Protein AF-A0A0F8XXT2-F1 (afdb_monomer)

Organism: NCBI:txid412755

Sequence (388 aa):
ALRSVELRALTLRFEDARAGRAWTGDGGRLRLSRSGEQVDLSADLAVLSGGAGVATLTANYSSRIGQNAATFDVTFDGIDARDIAAQGPAFSWLEVLRANISGAVRSGIDSAGHFAPINASLQIDKGVLQPHSQTKPIPFDGARSYFSYDPARQLLRFDEMSLDSPWVSGNITGTSQLGDVTGGIPGEMVGQFSLRDLRANPAEVYSEPVALDQADIDFQLSLNPFRLKLGRLEINDQGRSLRLDGELLAEPEGWNLSLDGRMDRLGPERLLTLWPEGVKPKTRTWLDENLHAGQMRNLDLALRMAPGQAPQTYVAFDYAGAEVRFLKPLPHITDGSGHMSLLDNRLVVTVDAGEVIAPQGGAVTLDGSSFIIPDVRVKDGSPSVIRL

pLDDT: mean 89.51, std 8.83, range [56.44, 98.62]

InterPro domains:
  IPR025263 YhdP, central domain [PF13116] (187-377)

Secondary structure (DSSP, 8-state):
---EEEEEEEEEEEEETTTTEEEEEEEEEEEEEEETTEEEEEEEEEEE-SSSS-EEEEEEEEEETT-S-EEEEEEEEEEEHHHHHHH-GGGGGGGGEESEEEEEEEEEE-TTSPBPPEEEEEEE-SEEE-SSTTSPPEEESEEEEEEEEETTTTEEEEEEEEEE-SSEEEEEEEEEEE--EETTEESEEEEEEEEEEEEE-GGG-SSSPEEEEEEEEEEEEEETTEEEEEEEEEEEETTEEEEEEEEEEEETTEEEEEEEEEEEEE-HHHHHHHS-TTSSHHHHHHHHHHEEEEEEEEEEEEEEE-TTSPPEEEEEEEEEEEEE-SSTTSPPEEEEEEEEEEETTEEEEEEEEEEEE-TTS-EEE-TTEEEEES-TT-TTT--PEEE-

Nearest PDB structures (foldseek):
  5d9g-assembly2_B  TM=6.267E-01  e=5.169E+00  Homo sapiens

Radius of gyration: 29.28 Å; Cα contacts (8 Å, |Δi|>4): 1010; chains: 1; bounding box: 77×39×89 Å

Mean predicted aligned error: 8.13 Å

Solvent-accessible surface area (backbone atoms only — not comparable to full-atom values): 19272 Å² total; per-residue (Å²): 130,90,47,68,48,79,48,69,68,37,69,47,76,50,72,41,82,89,69,75,45,74,42,42,26,44,72,12,36,40,38,40,40,43,61,92,55,40,38,38,38,41,37,42,33,39,37,53,78,86,62,98,65,83,14,38,40,38,40,40,39,40,36,39,75,94,52,59,32,32,40,37,40,39,39,37,36,55,38,48,27,46,63,54,15,63,75,38,40,83,34,41,81,33,46,28,39,52,29,35,33,28,38,39,40,38,36,32,28,34,77,88,62,46,72,41,52,37,39,37,39,41,37,35,48,54,32,30,46,36,76,46,96,86,50,80,67,44,63,32,62,30,36,41,37,34,36,37,37,36,71,92,72,36,33,35,40,34,79,40,28,39,40,40,28,83,30,47,27,30,38,39,33,36,40,34,40,46,47,66,60,61,89,47,37,54,50,30,37,44,35,42,38,43,34,34,70,29,33,41,17,63,89,64,48,42,97,61,64,46,76,37,59,33,37,37,39,33,37,38,38,31,66,81,72,38,32,42,36,36,72,35,34,40,38,34,44,96,94,36,54,41,38,34,33,37,38,40,36,61,48,100,80,36,57,35,37,42,39,40,36,39,30,62,61,49,42,63,72,58,50,56,71,74,47,45,64,82,61,60,44,70,62,51,53,48,43,71,76,26,52,80,45,42,35,40,27,63,33,39,37,36,43,38,36,44,58,98,50,79,73,46,56,37,40,36,29,36,39,38,55,22,27,34,43,89,44,93,94,51,64,46,34,37,64,24,24,32,41,38,38,33,49,88,50,24,38,40,38,38,28,59,37,29,37,30,55,45,96,90,61,60,78,45,77,46,55,68,18,34,45,32,33,73,41,71,79,52,77,95,70,51,74,65,47,77,47,119

Foldseek 3Di:
DDFKDKDFQDWDWDADPVLRDIKIWTRKMWMWGDDPQKIKIKIWTFIDPPDPDTKIKIWIKIDGHPFLKIKIKIWIWFAALCVVCSVAVLSVVSLQWGWTKTWMWIWIADRVRHTGKIWIKIKTAWTWRHNDPPDDTFTWHIKIWTWIADPVQQKIWTCWIWTGGPAKTWIKTWMKRFDDQDRNHGQKIWIWMKTAQMWGQHVVLAPGTDTFGMWIWTWMFGVVQTKIWTCWIWTHHPNWIKIKTWMWTQDPLGIWIKMKIWTAKDWLVVVLNVDGCPPPVVVSVQSVVWWPGKMWGGWIKIWTDDRPDDIWIKIKTWMFQTWGDPDDVFFTWGGWTFMWIQGPQKTKTFTQWTWGAGPVGDIDICHGKMWIQGHNVDPDDRDIDIDD

Structure (mmCIF, N/CA/C/O backbone):
data_AF-A0A0F8XXT2-F1
#
_entry.id   AF-A0A0F8XXT2-F1
#
loop_
_atom_site.group_PDB
_atom_site.id
_atom_site.type_symbol
_atom_site.label_atom_id
_atom_site.label_alt_id
_atom_site.label_comp_id
_atom_site.label_asym_id
_atom_site.label_entity_id
_atom_site.label_seq_id
_atom_site.pdbx_PDB_ins_code
_atom_site.Cartn_x
_atom_site.Cartn_y
_atom_site.Cartn_z
_atom_site.occupancy
_atom_site.B_iso_or_equiv
_atom_site.auth_seq_id
_atom_site.auth_comp_id
_atom_site.auth_asym_id
_atom_site.auth_atom_id
_atom_site.pdbx_PDB_model_num
ATOM 1 N N . ALA A 1 1 ? -41.004 -2.348 40.849 1.00 70.50 1 ALA A N 1
ATOM 2 C CA . ALA A 1 1 ? -39.715 -2.756 40.252 1.00 70.50 1 ALA A CA 1
ATOM 3 C C . ALA A 1 1 ? -39.074 -1.551 39.568 1.00 70.50 1 ALA A C 1
ATOM 5 O O . ALA A 1 1 ? -39.810 -0.723 39.040 1.00 70.50 1 ALA A O 1
ATOM 6 N N . LEU A 1 2 ? -37.744 -1.439 39.625 1.00 74.81 2 LEU A N 1
ATOM 7 C CA . LEU A 1 2 ? -36.956 -0.345 39.042 1.00 74.81 2 LEU A CA 1
ATOM 8 C C . LEU A 1 2 ? -37.178 -0.259 37.520 1.00 74.81 2 LEU A C 1
ATOM 10 O O . LEU A 1 2 ? -37.063 -1.274 36.836 1.00 74.81 2 LEU A O 1
ATOM 14 N N . ARG A 1 3 ? -37.529 0.930 37.011 1.00 89.75 3 ARG A N 1
ATOM 15 C CA . ARG A 1 3 ? -37.817 1.176 35.580 1.00 89.75 3 ARG A CA 1
ATOM 16 C C . ARG A 1 3 ? -36.720 1.960 34.866 1.00 89.75 3 ARG A C 1
ATOM 18 O O . ARG A 1 3 ? -36.522 1.774 33.673 1.00 89.75 3 ARG A O 1
ATOM 25 N N . SER A 1 4 ? -36.017 2.824 35.588 1.00 92.50 4 SER A N 1
ATOM 26 C CA . SER A 1 4 ? -34.928 3.621 35.037 1.00 92.50 4 SER A CA 1
ATOM 27 C C . SER A 1 4 ? -33.941 4.020 36.125 1.00 92.50 4 SER A C 1
ATOM 29 O O . SER A 1 4 ? -34.343 4.283 37.260 1.00 92.50 4 SER A O 1
ATOM 31 N N . VAL A 1 5 ? -32.671 4.114 35.754 1.00 93.31 5 VAL A N 1
ATOM 32 C CA . VAL A 1 5 ? -31.601 4.736 36.535 1.00 93.31 5 VAL A CA 1
ATOM 33 C C . VAL A 1 5 ? -30.893 5.717 35.618 1.00 93.31 5 VAL A C 1
ATOM 35 O O . VAL A 1 5 ? -30.561 5.372 34.488 1.00 93.31 5 VAL A O 1
ATOM 38 N N . GLU A 1 6 ? -30.662 6.933 36.096 1.00 94.00 6 GLU A N 1
ATOM 39 C CA . GLU A 1 6 ? -29.858 7.923 35.388 1.00 94.00 6 GLU A CA 1
ATOM 40 C C . GLU A 1 6 ? -28.752 8.419 36.316 1.00 94.00 6 GLU A C 1
ATOM 42 O O . GLU A 1 6 ? -29.011 8.861 37.434 1.00 94.00 6 GLU A O 1
ATOM 47 N N . LEU A 1 7 ? -27.521 8.348 35.826 1.00 91.06 7 LEU A N 1
ATOM 48 C CA . LEU A 1 7 ? -26.337 8.923 36.441 1.00 91.06 7 LEU A CA 1
ATOM 49 C C . LEU A 1 7 ? -25.838 10.045 35.524 1.00 91.06 7 LEU A C 1
ATOM 51 O O . LEU A 1 7 ? -25.805 9.892 34.301 1.00 91.06 7 LEU A O 1
ATOM 55 N N . ARG A 1 8 ? -25.483 11.192 36.103 1.00 91.25 8 ARG A N 1
ATOM 56 C CA . ARG A 1 8 ? -25.018 12.389 35.384 1.00 91.25 8 ARG A CA 1
ATOM 57 C C . ARG A 1 8 ? -23.754 12.922 36.037 1.00 91.25 8 ARG A C 1
ATOM 59 O O . ARG A 1 8 ? -23.550 12.677 37.223 1.00 91.25 8 ARG A O 1
ATOM 66 N N . ALA A 1 9 ? -22.983 13.696 35.273 1.00 86.31 9 ALA A N 1
ATOM 67 C CA . ALA A 1 9 ? -21.702 14.244 35.714 1.00 86.31 9 ALA A CA 1
ATOM 68 C C . ALA A 1 9 ? -20.766 13.138 36.229 1.00 86.31 9 ALA A C 1
ATOM 70 O O . ALA A 1 9 ? -20.103 13.282 37.252 1.00 86.31 9 ALA A O 1
ATOM 71 N N . LEU A 1 10 ? -20.777 11.996 35.534 1.00 85.56 10 LEU A N 1
ATOM 72 C CA . LEU A 1 10 ? -19.880 10.895 35.828 1.00 85.56 10 LEU A CA 1
ATOM 73 C C . LEU A 1 10 ? -18.482 11.253 35.340 1.00 85.56 10 LEU A C 1
ATOM 75 O O . LEU A 1 10 ? -18.271 11.460 34.146 1.00 85.56 10 LEU A O 1
ATOM 79 N N . THR A 1 11 ? -17.532 11.254 36.263 1.00 84.69 11 THR A N 1
ATOM 80 C CA . THR A 1 11 ? -16.115 11.195 35.924 1.00 84.69 11 THR A CA 1
ATOM 81 C C . THR A 1 11 ? -15.686 9.735 36.006 1.00 84.69 11 THR A C 1
ATOM 83 O O . THR A 1 11 ? -15.800 9.105 37.060 1.00 84.69 11 THR A O 1
ATOM 86 N N . LEU A 1 12 ? -15.229 9.176 34.889 1.00 81.69 12 LEU A N 1
ATOM 87 C CA . LEU A 1 12 ? -14.791 7.788 34.791 1.00 81.69 12 LEU A CA 1
ATOM 88 C C . LEU A 1 12 ? -13.301 7.772 34.477 1.00 81.69 12 LEU A C 1
ATOM 90 O O . LEU A 1 12 ? -12.876 8.225 33.419 1.00 81.69 12 LEU A O 1
ATOM 94 N N . ARG A 1 13 ? -12.506 7.252 35.411 1.00 83.06 13 ARG A N 1
ATOM 95 C CA . ARG A 1 13 ? -11.078 7.015 35.209 1.00 83.06 13 ARG A CA 1
ATOM 96 C C . ARG A 1 13 ? -10.874 5.535 34.927 1.00 83.06 13 ARG A C 1
ATOM 98 O O . ARG A 1 13 ? -11.122 4.706 35.799 1.00 83.06 13 ARG A O 1
ATOM 105 N N . PHE A 1 14 ? -10.454 5.218 33.711 1.00 78.56 14 PHE A N 1
ATOM 106 C CA . PHE A 1 14 ? -10.065 3.872 33.316 1.00 78.56 14 PHE A CA 1
ATOM 107 C C . PHE A 1 14 ? -8.542 3.792 33.302 1.00 78.56 14 PHE A C 1
ATOM 109 O O . PHE A 1 14 ? -7.893 4.590 32.631 1.00 78.56 14 PHE A O 1
ATOM 116 N N . GLU A 1 15 ? -7.974 2.856 34.054 1.00 79.69 15 GLU A N 1
ATOM 117 C CA . GLU A 1 15 ? -6.536 2.594 34.073 1.00 79.69 15 GLU A CA 1
ATOM 118 C C . GLU A 1 15 ? -6.284 1.208 33.498 1.00 79.69 15 GLU A C 1
ATOM 120 O O . GLU A 1 15 ? -6.727 0.207 34.062 1.00 79.69 15 GLU A O 1
ATOM 125 N N . ASP A 1 16 ? -5.562 1.146 32.382 1.00 71.56 16 ASP A N 1
ATOM 126 C CA . ASP A 1 16 ? -5.097 -0.121 31.839 1.00 71.56 16 ASP A CA 1
ATOM 127 C C . ASP A 1 16 ? -3.654 -0.354 32.280 1.00 71.56 16 ASP A C 1
ATOM 129 O O . ASP A 1 16 ? -2.702 0.219 31.741 1.00 71.56 16 ASP A O 1
ATOM 133 N N . ALA A 1 17 ? -3.501 -1.235 33.268 1.00 73.19 17 ALA A N 1
ATOM 134 C CA . ALA A 1 17 ? -2.204 -1.641 33.791 1.00 73.19 17 ALA A CA 1
ATOM 135 C C . ALA A 1 17 ? -1.322 -2.341 32.740 1.00 73.19 17 ALA A C 1
ATOM 137 O O . ALA A 1 17 ? -0.101 -2.293 32.859 1.00 73.19 17 ALA A O 1
ATOM 138 N N . ARG A 1 18 ? -1.906 -2.964 31.703 1.00 69.38 18 ARG A N 1
ATOM 139 C CA . ARG A 1 18 ? -1.150 -3.601 30.610 1.00 69.38 18 ARG A CA 1
ATOM 140 C C . ARG A 1 18 ? -0.559 -2.556 29.673 1.00 69.38 18 ARG A C 1
ATOM 142 O O . ARG A 1 18 ? 0.573 -2.708 29.231 1.00 69.38 18 ARG A O 1
ATOM 149 N N . ALA A 1 19 ? -1.330 -1.510 29.374 1.00 65.06 19 ALA A N 1
ATOM 150 C CA . ALA A 1 19 ? -0.904 -0.422 28.496 1.00 65.06 19 ALA A CA 1
ATOM 151 C C . ALA A 1 19 ? -0.113 0.672 29.237 1.00 65.06 19 ALA A C 1
ATOM 153 O O . ALA A 1 19 ? 0.464 1.544 28.592 1.00 65.06 19 ALA A O 1
ATOM 154 N N . GLY A 1 20 ? -0.107 0.664 30.577 1.00 69.50 20 GLY A N 1
ATOM 155 C CA . GLY A 1 20 ? 0.519 1.705 31.397 1.00 69.50 20 GLY A CA 1
ATOM 156 C C . GLY A 1 20 ? -0.136 3.079 31.220 1.00 69.50 20 GLY A C 1
ATOM 157 O O . GLY A 1 20 ? 0.528 4.104 31.371 1.00 69.50 20 GLY A O 1
ATOM 158 N N . ARG A 1 21 ? -1.421 3.109 30.845 1.00 74.38 21 ARG A N 1
ATOM 159 C CA . ARG A 1 21 ? -2.152 4.327 30.470 1.00 74.38 21 ARG A CA 1
ATOM 160 C C . ARG A 1 21 ? -3.419 4.485 31.295 1.00 74.38 21 ARG A C 1
ATOM 162 O O . ARG A 1 21 ? -4.033 3.508 31.716 1.00 74.38 21 ARG A O 1
ATOM 169 N N . ALA A 1 22 ? -3.804 5.741 31.495 1.00 77.94 22 ALA A N 1
ATOM 170 C CA . ALA A 1 22 ? -5.049 6.116 32.140 1.00 77.94 22 ALA A CA 1
ATOM 171 C C . ALA A 1 22 ? -5.822 7.088 31.247 1.00 77.94 22 ALA A C 1
ATOM 173 O O . ALA A 1 22 ? -5.245 8.035 30.712 1.00 77.94 22 ALA A O 1
ATOM 174 N N . TRP A 1 23 ? -7.127 6.873 31.133 1.00 79.31 23 TRP A N 1
ATOM 175 C CA . TRP A 1 23 ? -8.053 7.752 30.433 1.00 79.31 23 TRP A CA 1
ATOM 176 C C . TRP A 1 23 ? -9.061 8.296 31.429 1.00 79.31 23 TRP A C 1
ATOM 178 O O . TRP A 1 23 ? -9.575 7.555 32.268 1.00 79.31 23 TRP A O 1
ATOM 188 N N . THR A 1 24 ? -9.347 9.591 31.330 1.00 81.38 24 THR A N 1
ATOM 189 C CA . THR A 1 24 ? -10.402 10.227 32.118 1.00 81.38 24 THR A CA 1
ATOM 190 C C . THR A 1 24 ? -11.500 10.677 31.170 1.00 81.38 24 THR A C 1
ATOM 192 O O . THR A 1 24 ? -11.280 11.529 30.312 1.00 81.38 24 THR A O 1
ATOM 195 N N . GLY A 1 25 ? -12.680 10.086 31.310 1.00 80.88 25 GLY A N 1
ATOM 196 C CA . GLY A 1 25 ? -13.911 10.649 30.779 1.00 80.88 25 GLY A CA 1
ATOM 197 C C . GLY A 1 25 ? -14.524 11.570 31.824 1.00 80.88 25 GLY A C 1
ATOM 198 O O . GLY A 1 25 ? -14.602 11.185 32.991 1.00 80.88 25 GLY A O 1
ATOM 199 N N . ASP A 1 26 ? -14.952 12.764 31.431 1.00 80.75 26 ASP A N 1
ATOM 200 C CA . ASP A 1 26 ? -15.630 13.701 32.331 1.00 80.75 26 ASP A CA 1
ATOM 201 C C . ASP A 1 26 ? -16.989 14.135 31.769 1.00 80.75 26 ASP A C 1
ATOM 203 O O . ASP A 1 26 ? -17.264 14.001 30.576 1.00 80.75 26 ASP A O 1
ATOM 207 N N . GLY A 1 27 ? -17.877 14.605 32.647 1.00 81.50 27 GLY A N 1
ATOM 208 C CA . GLY A 1 27 ? -19.223 15.036 32.264 1.00 81.50 27 GLY A CA 1
ATOM 209 C C . GLY A 1 27 ? -20.117 13.906 31.738 1.00 81.50 27 GLY A C 1
ATOM 210 O O . GLY A 1 27 ? -21.118 14.174 31.072 1.00 81.50 27 GLY A O 1
ATOM 211 N N . GLY A 1 28 ? -19.781 12.652 32.043 1.00 87.12 28 GLY A N 1
ATOM 212 C CA . GLY A 1 28 ? -20.449 11.474 31.517 1.00 87.12 28 GLY A CA 1
ATOM 213 C C . GLY A 1 28 ? -21.901 11.328 31.963 1.00 87.12 28 GLY A C 1
ATOM 214 O O . GLY A 1 28 ? -22.310 11.776 33.044 1.00 87.12 28 GLY A O 1
ATOM 215 N N . ARG A 1 29 ? -22.689 10.644 31.139 1.00 93.06 29 ARG A N 1
ATOM 216 C CA . ARG A 1 29 ? -24.069 10.267 31.435 1.00 93.06 29 ARG A CA 1
ATOM 217 C C . ARG A 1 29 ? -24.242 8.776 31.202 1.00 93.06 29 ARG A C 1
ATOM 219 O O . ARG A 1 29 ? -23.859 8.269 30.161 1.00 93.06 29 ARG A O 1
ATOM 226 N N . LEU A 1 30 ? -24.867 8.094 32.155 1.00 92.94 30 LEU A N 1
ATOM 227 C CA . LEU A 1 30 ? -25.253 6.694 32.018 1.00 92.94 30 LEU A CA 1
ATOM 228 C C . LEU A 1 30 ? -26.745 6.567 32.294 1.00 92.94 30 LEU A C 1
ATOM 230 O O . LEU A 1 30 ? -27.248 7.077 33.298 1.00 92.94 30 LEU A O 1
ATOM 234 N N . ARG A 1 31 ? -27.463 5.894 31.400 1.00 95.38 31 ARG A N 1
ATOM 235 C CA . ARG A 1 31 ? -28.891 5.622 31.537 1.00 95.38 31 ARG A CA 1
ATOM 236 C C . ARG A 1 31 ? -29.137 4.141 31.391 1.00 95.38 31 ARG A C 1
ATOM 238 O O . ARG A 1 31 ? -28.841 3.562 30.360 1.00 95.38 31 ARG A O 1
ATOM 245 N N . LEU A 1 32 ? -29.735 3.556 32.414 1.00 95.25 32 LEU A N 1
ATOM 246 C CA . LEU A 1 32 ? -30.328 2.233 32.346 1.00 95.25 32 LEU A CA 1
ATOM 247 C C . LEU A 1 32 ? -31.839 2.419 32.268 1.00 95.25 32 LEU A C 1
ATOM 249 O O . LEU A 1 32 ? -32.418 3.107 33.111 1.00 95.25 32 LEU A O 1
ATOM 253 N N . SER A 1 33 ? -32.494 1.784 31.308 1.00 96.38 33 SER A N 1
ATOM 254 C CA . SER A 1 33 ? -33.949 1.722 31.239 1.00 96.38 33 SER A CA 1
ATOM 255 C C . SER A 1 33 ? -34.415 0.281 31.103 1.00 96.38 33 SER A C 1
ATOM 257 O O . SER A 1 33 ? -33.720 -0.569 30.550 1.00 96.38 33 SER A O 1
ATOM 259 N N . ARG A 1 34 ? -35.582 -0.010 31.676 1.00 95.44 34 ARG A N 1
ATOM 260 C CA . ARG A 1 34 ? -36.199 -1.329 31.623 1.00 95.44 34 ARG A CA 1
ATOM 261 C C . ARG A 1 34 ? -37.660 -1.206 31.216 1.00 95.44 34 ARG A C 1
ATOM 263 O O . ARG A 1 34 ? -38.462 -0.621 31.949 1.00 95.44 34 ARG A O 1
ATOM 270 N N . SER A 1 35 ? -38.013 -1.839 30.102 1.00 95.44 35 SER A N 1
ATOM 271 C CA . SER A 1 35 ? -39.388 -1.954 29.609 1.00 95.44 35 SER A CA 1
ATOM 272 C C . SER A 1 35 ? -39.804 -3.424 29.558 1.00 95.44 35 SER A C 1
ATOM 274 O O . SER A 1 35 ? -39.421 -4.176 28.665 1.00 95.44 35 SER A O 1
ATOM 276 N N . GLY A 1 36 ? -40.556 -3.871 30.568 1.00 94.00 36 GLY A N 1
ATOM 277 C CA . GLY A 1 36 ? -40.892 -5.288 30.731 1.00 94.00 36 GLY A CA 1
ATOM 278 C C . GLY A 1 36 ? -39.645 -6.140 30.996 1.00 94.00 36 GLY A C 1
ATOM 279 O O . GLY A 1 36 ? -39.032 -6.039 32.066 1.00 94.00 36 GLY A O 1
ATOM 280 N N . GLU A 1 37 ? -39.293 -6.987 30.031 1.00 95.38 37 GLU A N 1
ATOM 281 C CA . GLU A 1 37 ? -38.077 -7.814 30.039 1.00 95.38 37 GLU A CA 1
ATOM 282 C C . GLU A 1 37 ? -36.928 -7.203 29.232 1.00 95.38 37 GLU A C 1
ATOM 284 O O . GLU A 1 37 ? -35.819 -7.721 29.302 1.00 95.38 37 GLU A O 1
ATOM 289 N N . GLN A 1 38 ? -37.169 -6.113 28.501 1.00 96.25 38 GLN A N 1
ATOM 290 C CA . GLN A 1 38 ? -36.134 -5.402 27.762 1.00 96.25 38 GLN A CA 1
ATOM 291 C C . GLN A 1 38 ? -35.304 -4.544 28.715 1.00 96.25 38 GLN A C 1
ATOM 293 O O . GLN A 1 38 ? -35.868 -3.834 29.556 1.00 96.25 38 GLN A O 1
ATOM 298 N N . VAL A 1 39 ? -33.985 -4.607 28.575 1.00 96.31 39 VAL A N 1
ATOM 299 C CA . VAL A 1 39 ? -33.019 -3.772 29.285 1.00 96.31 39 VAL A CA 1
ATOM 300 C C . VAL A 1 39 ? -32.175 -3.047 28.254 1.00 96.31 39 VAL A C 1
ATOM 302 O O . VAL A 1 39 ? -31.541 -3.679 27.416 1.00 96.31 39 VAL A O 1
ATOM 305 N N . ASP A 1 40 ? -32.143 -1.726 28.368 1.00 96.88 40 ASP A N 1
ATOM 306 C CA . ASP A 1 40 ? -31.310 -0.860 27.546 1.00 96.88 40 ASP A CA 1
ATOM 307 C C . ASP A 1 40 ? -30.383 -0.056 28.454 1.00 96.88 40 ASP A C 1
ATOM 309 O O . ASP A 1 40 ? -30.812 0.508 29.466 1.00 96.88 40 ASP A O 1
ATOM 313 N N . LEU A 1 41 ? -29.108 -0.007 28.094 1.00 95.94 41 LEU A N 1
ATOM 314 C CA . LEU A 1 41 ? -28.078 0.776 28.757 1.00 95.94 41 LEU A CA 1
ATOM 315 C C . LEU A 1 41 ? -27.443 1.698 27.716 1.00 95.94 41 LEU A C 1
ATOM 317 O O . LEU A 1 41 ? -26.944 1.217 26.706 1.00 95.94 41 LEU A O 1
ATOM 321 N N . SER A 1 42 ? -27.431 3.002 27.972 1.00 95.62 42 SER A N 1
ATOM 322 C CA . SER A 1 42 ? -26.691 3.978 27.173 1.00 95.62 42 SER A CA 1
ATOM 323 C C . SER A 1 42 ? -25.660 4.692 28.040 1.00 95.62 42 SER A C 1
ATOM 325 O O . SER A 1 42 ? -25.924 5.012 29.204 1.00 95.62 42 SER A O 1
ATOM 327 N N . ALA A 1 43 ? -24.489 4.952 27.477 1.00 92.75 43 ALA A N 1
ATOM 328 C CA . ALA A 1 43 ? -23.421 5.713 28.099 1.00 92.75 43 ALA A CA 1
ATOM 329 C C . ALA A 1 43 ? -22.888 6.749 27.108 1.00 92.75 43 ALA A C 1
ATOM 331 O O . ALA A 1 43 ? -22.493 6.387 26.006 1.00 92.75 43 ALA A O 1
ATOM 332 N N . ASP A 1 44 ? -22.853 8.011 27.522 1.00 92.75 44 ASP A N 1
ATOM 333 C CA . ASP A 1 44 ? -22.289 9.134 26.776 1.00 92.75 44 ASP A CA 1
ATOM 334 C C . ASP A 1 44 ? -21.101 9.687 27.570 1.00 92.75 44 ASP A C 1
ATOM 336 O O . ASP A 1 44 ? -21.242 10.007 28.756 1.00 92.75 44 ASP A O 1
ATOM 340 N N . LEU A 1 45 ? -19.930 9.794 26.947 1.00 88.19 45 LEU A N 1
ATOM 341 C CA . LEU A 1 45 ? -18.689 10.225 27.589 1.00 88.19 45 LEU A CA 1
ATOM 342 C C . LEU A 1 45 ? -17.951 11.229 26.698 1.00 88.19 45 LEU A C 1
ATOM 344 O O . LEU A 1 45 ? -17.753 10.981 25.510 1.00 88.19 45 LEU A O 1
ATOM 348 N N . ALA A 1 46 ? -17.493 12.337 27.287 1.00 86.44 46 ALA A N 1
ATOM 349 C CA . ALA A 1 46 ? -16.448 13.165 26.696 1.00 86.44 46 ALA A CA 1
ATOM 350 C C . ALA A 1 46 ? -15.099 12.641 27.201 1.00 86.44 46 ALA A C 1
ATOM 352 O O . ALA A 1 46 ? -14.825 12.669 28.402 1.00 86.44 46 ALA A O 1
ATOM 353 N N . VAL A 1 47 ? -14.285 12.104 26.296 1.00 78.38 47 VAL A N 1
ATOM 354 C CA . VAL A 1 47 ? -12.998 11.485 26.611 1.00 78.38 47 VAL A CA 1
ATOM 355 C C . VAL A 1 47 ? -11.908 12.544 26.502 1.00 78.38 47 VAL A C 1
ATOM 357 O O . VAL A 1 47 ? -11.671 13.113 25.438 1.00 78.38 47 VAL A O 1
ATOM 360 N N . LEU A 1 48 ? -11.227 12.804 27.615 1.00 71.50 48 LEU A N 1
ATOM 361 C CA . LEU A 1 48 ? -10.085 13.706 27.660 1.00 71.50 48 LEU A CA 1
ATOM 362 C C . LEU A 1 48 ? -8.815 12.872 27.491 1.00 71.50 48 LEU A C 1
ATOM 364 O O . LEU A 1 48 ? -8.298 12.313 28.458 1.00 71.50 48 LEU A O 1
ATOM 368 N N . SER A 1 49 ? -8.315 12.764 26.259 1.00 63.00 49 SER A N 1
ATOM 369 C CA . SER A 1 49 ? -7.109 11.980 25.958 1.00 63.00 49 SER A CA 1
ATOM 370 C C . SER A 1 49 ? -5.831 12.805 25.752 1.00 63.00 49 SER A C 1
ATOM 372 O O . SER A 1 49 ? -4.856 12.344 25.167 1.00 63.00 49 SER A O 1
ATOM 374 N N . GLY A 1 50 ? -5.790 14.035 26.272 1.00 57.62 50 GLY A N 1
ATOM 375 C CA . GLY A 1 50 ? -4.592 14.887 26.238 1.00 57.62 50 GLY A CA 1
ATOM 376 C C . GLY A 1 50 ? -4.280 15.527 24.876 1.00 57.62 50 GLY A C 1
ATOM 377 O O . GLY A 1 50 ? -3.316 16.283 24.779 1.00 57.62 50 GLY A O 1
ATOM 378 N N . GLY A 1 51 ? -5.086 15.260 23.842 1.00 61.66 51 GLY A N 1
ATOM 379 C CA . GLY A 1 51 ? -5.062 15.972 22.560 1.00 61.66 51 GLY A CA 1
ATOM 380 C C . GLY A 1 51 ? -5.760 17.341 22.607 1.00 61.66 51 GLY A C 1
ATOM 381 O O . GLY A 1 51 ? -6.350 17.726 23.613 1.00 61.66 51 GLY A O 1
ATOM 382 N N . ALA A 1 52 ? -5.700 18.085 21.496 1.00 57.62 52 ALA A N 1
ATOM 383 C CA . ALA A 1 52 ? -6.261 19.440 21.386 1.00 57.62 52 ALA A CA 1
ATOM 384 C C . ALA A 1 52 ? -7.799 19.491 21.221 1.00 57.62 52 ALA A C 1
ATOM 386 O O . ALA A 1 52 ? -8.380 20.570 21.321 1.00 57.62 52 ALA A O 1
ATOM 387 N N . GLY A 1 53 ? -8.452 18.353 20.952 1.00 67.00 53 GLY A N 1
ATOM 388 C CA . GLY A 1 53 ? -9.899 18.244 20.733 1.00 67.00 53 GLY A CA 1
ATOM 389 C C . GLY A 1 53 ? -10.628 17.492 21.850 1.00 67.00 53 GLY A C 1
ATOM 390 O O . GLY A 1 53 ? -10.013 16.773 22.636 1.00 67.00 53 GLY A O 1
ATOM 391 N N . VAL A 1 54 ? -11.954 17.648 21.904 1.00 77.44 54 VAL A N 1
ATOM 392 C CA . VAL A 1 54 ? -12.828 16.851 22.777 1.00 77.44 54 VAL A CA 1
ATOM 393 C C . VAL A 1 54 ? -13.245 15.606 22.009 1.00 77.44 54 VAL A C 1
ATOM 395 O O . VAL A 1 54 ? -14.025 15.711 21.066 1.00 77.44 54 VAL A O 1
ATOM 398 N N . ALA A 1 55 ? -12.740 14.442 22.406 1.00 87.31 55 ALA A N 1
ATOM 399 C CA . ALA A 1 55 ? -13.212 13.184 21.851 1.00 87.31 55 ALA A CA 1
ATOM 400 C C . ALA A 1 55 ? -14.535 12.786 22.516 1.00 87.31 55 ALA A C 1
ATOM 402 O O . ALA A 1 55 ? -14.737 13.029 23.710 1.00 87.31 55 ALA A O 1
ATOM 403 N N . THR A 1 56 ? -15.441 12.161 21.770 1.00 90.38 56 THR A N 1
ATOM 404 C CA . THR A 1 56 ? -16.707 11.664 22.327 1.00 90.38 56 THR A CA 1
ATOM 405 C C . THR A 1 56 ? -16.852 10.169 22.108 1.00 90.38 56 THR A C 1
ATOM 407 O O . THR A 1 56 ? -16.366 9.621 21.121 1.00 90.38 56 THR A O 1
ATOM 410 N N . LEU A 1 57 ? -17.505 9.500 23.054 1.00 91.06 57 LEU A N 1
ATOM 411 C CA . LEU A 1 57 ? -17.815 8.080 23.007 1.00 91.06 57 LEU A CA 1
ATOM 412 C C . LEU A 1 57 ? -19.262 7.895 23.457 1.00 91.06 57 LEU A C 1
ATOM 414 O O . LEU A 1 57 ? -19.631 8.291 24.561 1.00 91.06 57 LEU A O 1
ATOM 418 N N . THR A 1 58 ? -20.070 7.278 22.607 1.00 94.06 58 THR A N 1
ATOM 419 C CA . THR A 1 58 ? -21.411 6.808 22.949 1.00 94.06 58 THR A CA 1
ATOM 420 C C . THR A 1 58 ? -21.424 5.295 22.842 1.00 94.06 58 THR A C 1
ATOM 422 O O . THR A 1 58 ? -21.054 4.748 21.807 1.00 94.06 58 THR A O 1
ATOM 425 N N . ALA A 1 59 ? -21.846 4.615 23.899 1.00 94.00 59 ALA A N 1
ATOM 426 C CA . ALA A 1 59 ? -21.993 3.169 23.927 1.00 94.00 59 ALA A CA 1
ATOM 427 C C . ALA A 1 59 ? -23.430 2.807 24.297 1.00 94.00 59 ALA A C 1
ATOM 429 O O . ALA A 1 59 ? -23.978 3.321 25.270 1.00 94.00 59 ALA A O 1
ATOM 430 N N . ASN A 1 60 ? -24.027 1.901 23.535 1.00 96.81 60 ASN A N 1
ATOM 431 C CA . ASN A 1 60 ? -25.355 1.369 23.773 1.00 96.81 60 ASN A CA 1
ATOM 432 C C . ASN A 1 60 ? -25.279 -0.148 23.910 1.00 96.81 60 ASN A C 1
ATOM 434 O O . ASN A 1 60 ? -24.536 -0.824 23.198 1.00 96.81 60 ASN A O 1
ATOM 438 N N . TYR A 1 61 ? -26.077 -0.669 24.827 1.00 96.44 61 TYR A N 1
ATOM 439 C CA . TYR A 1 61 ? -26.266 -2.086 25.065 1.00 96.44 61 TYR A CA 1
ATOM 440 C C . TYR A 1 61 ? -27.754 -2.374 25.186 1.00 96.44 61 TYR A C 1
ATOM 442 O O . TYR A 1 61 ? -28.477 -1.637 25.859 1.00 96.44 61 TYR A O 1
ATOM 450 N N . SER A 1 62 ? -28.195 -3.462 24.568 1.00 97.12 62 SER A N 1
ATOM 451 C CA . SER A 1 62 ? -29.585 -3.892 24.617 1.00 97.12 62 SER A CA 1
ATOM 452 C C . SER A 1 62 ? -29.658 -5.401 24.805 1.00 97.12 62 SER A C 1
ATOM 454 O O . SER A 1 62 ? -28.955 -6.152 24.126 1.00 97.12 62 SER A O 1
ATOM 456 N N . SER A 1 63 ? -30.489 -5.863 25.736 1.00 97.06 63 SER A N 1
ATOM 457 C CA . SER A 1 63 ? -30.720 -7.291 25.963 1.00 97.06 63 SER A CA 1
ATOM 458 C C . SER A 1 63 ? -32.085 -7.571 26.578 1.00 97.06 63 SER A C 1
ATOM 460 O O . SER A 1 63 ? -32.799 -6.673 27.035 1.00 97.06 63 SER A O 1
ATOM 462 N N . ARG A 1 64 ? -32.456 -8.854 26.598 1.00 96.62 64 ARG A N 1
ATOM 463 C CA . ARG A 1 64 ? -33.660 -9.335 27.274 1.00 96.62 64 ARG A CA 1
ATOM 464 C C . ARG A 1 64 ? -33.274 -10.113 28.524 1.00 96.62 64 ARG A C 1
ATOM 466 O O . ARG A 1 64 ? -32.424 -10.997 28.480 1.00 96.62 64 ARG A O 1
ATOM 473 N N . ILE A 1 65 ? -33.923 -9.813 29.644 1.00 94.06 65 ILE A N 1
ATOM 474 C CA . ILE A 1 65 ? -33.660 -10.470 30.929 1.00 94.06 65 ILE A CA 1
ATOM 475 C C . ILE A 1 65 ? -33.820 -11.988 30.785 1.00 94.06 65 ILE A C 1
ATOM 477 O O . ILE A 1 65 ? -34.848 -12.468 30.312 1.00 94.06 65 ILE A O 1
ATOM 481 N N . GLY A 1 66 ? -32.804 -12.733 31.224 1.00 93.12 66 GLY A N 1
ATOM 482 C CA . GLY A 1 66 ? -32.774 -14.196 31.159 1.00 93.12 66 GLY A CA 1
ATOM 483 C C . GLY A 1 66 ? -32.323 -14.771 29.812 1.00 93.12 66 GLY A C 1
ATOM 484 O O . GLY A 1 66 ? -32.285 -15.989 29.677 1.00 93.12 66 GLY A O 1
ATOM 485 N N . GLN A 1 67 ? -31.978 -13.929 28.835 1.00 94.44 67 GLN A N 1
ATOM 486 C CA . GLN A 1 67 ? -31.394 -14.342 27.559 1.00 94.44 67 GLN A CA 1
ATOM 487 C C . GLN A 1 67 ? -29.902 -14.002 27.518 1.00 94.44 67 GLN A C 1
ATOM 489 O O . GLN A 1 67 ? -29.480 -12.982 28.059 1.00 94.44 67 GLN A O 1
ATOM 494 N N . ASN A 1 68 ? -29.118 -14.832 26.828 1.00 93.56 68 ASN A N 1
ATOM 495 C CA . ASN A 1 68 ? -27.710 -14.534 26.537 1.00 93.56 68 ASN A CA 1
ATOM 496 C C . ASN A 1 68 ? -27.563 -13.484 25.428 1.00 93.56 68 ASN A C 1
ATOM 498 O O . ASN A 1 68 ? -26.566 -12.768 25.382 1.00 93.56 68 ASN A O 1
ATOM 502 N N . ALA A 1 69 ? -28.563 -13.401 24.545 1.00 96.25 69 ALA A N 1
ATOM 503 C CA . ALA A 1 69 ? -28.515 -12.537 23.382 1.00 96.25 69 ALA A CA 1
ATOM 504 C C . ALA A 1 69 ? -28.482 -11.055 23.781 1.00 96.25 69 ALA A C 1
ATOM 506 O O . ALA A 1 69 ? -29.327 -10.584 24.551 1.00 96.25 69 ALA A O 1
ATOM 507 N N . ALA A 1 70 ? -27.529 -10.323 23.211 1.00 96.75 70 ALA A N 1
ATOM 508 C CA . ALA A 1 70 ? -27.358 -8.896 23.436 1.00 96.75 70 ALA A CA 1
ATOM 509 C C . ALA A 1 70 ? -26.774 -8.199 22.207 1.00 96.75 70 ALA A C 1
ATOM 511 O O . ALA A 1 70 ? -26.040 -8.813 21.434 1.00 96.75 70 ALA A O 1
ATOM 512 N N . THR A 1 71 ? -27.055 -6.909 22.049 1.00 96.94 71 THR A N 1
ATOM 513 C CA . THR A 1 71 ? -26.431 -6.055 21.030 1.00 96.94 71 THR A CA 1
ATOM 514 C C . THR A 1 71 ? -25.582 -4.978 21.686 1.00 96.94 71 THR A C 1
ATOM 516 O O . THR A 1 71 ? -25.929 -4.469 22.753 1.00 96.94 71 THR A O 1
ATOM 519 N N . PHE A 1 72 ? -24.476 -4.636 21.031 1.00 95.00 72 PHE A N 1
ATOM 520 C CA . PHE A 1 72 ? -23.556 -3.580 21.436 1.00 95.00 72 PHE A CA 1
ATOM 521 C C . PHE A 1 72 ? -23.347 -2.634 20.257 1.00 95.00 72 PHE A C 1
ATOM 523 O O . PHE A 1 72 ? -22.976 -3.075 19.168 1.00 95.00 72 PHE A O 1
ATOM 530 N N . ASP A 1 73 ? -23.534 -1.342 20.486 1.00 95.94 73 ASP A N 1
ATOM 531 C CA . ASP A 1 73 ? -23.267 -0.290 19.510 1.00 95.94 73 ASP A CA 1
ATOM 532 C C . ASP A 1 73 ? -22.364 0.753 20.157 1.00 95.94 73 ASP A C 1
ATOM 534 O O . ASP A 1 73 ? -22.691 1.291 21.212 1.00 95.94 73 ASP A O 1
ATOM 538 N N . VAL A 1 74 ? -21.238 1.060 19.529 1.00 93.50 74 VAL A N 1
ATOM 539 C CA . VAL A 1 74 ? -20.302 2.083 19.988 1.00 93.50 74 VAL A CA 1
ATOM 540 C C . VAL A 1 74 ? -20.082 3.068 18.857 1.00 93.50 74 VAL A C 1
ATOM 542 O O . VAL A 1 74 ? -19.680 2.671 17.771 1.00 93.50 74 VAL A O 1
ATOM 545 N N . THR A 1 75 ? -20.316 4.350 19.103 1.00 95.50 75 THR A N 1
ATOM 546 C CA . THR A 1 75 ? -19.934 5.431 18.194 1.00 95.50 75 THR A CA 1
ATOM 547 C C . THR A 1 75 ? -18.935 6.325 18.889 1.00 95.50 75 THR A C 1
ATOM 549 O O . THR A 1 75 ? -19.101 6.654 20.063 1.00 95.50 75 THR A O 1
ATOM 552 N N . PHE A 1 76 ? -17.908 6.736 18.171 1.00 92.62 76 PHE A N 1
ATOM 553 C CA . PHE A 1 76 ? -16.887 7.609 18.707 1.00 92.62 76 PHE A CA 1
ATOM 554 C C . PHE A 1 76 ? -16.479 8.656 17.690 1.00 92.62 76 PHE A C 1
ATOM 556 O O . PHE A 1 76 ? -16.560 8.434 16.483 1.00 92.62 76 PHE A O 1
ATOM 563 N N . ASP A 1 77 ? -16.034 9.793 18.200 1.00 93.56 77 ASP A N 1
ATOM 564 C CA . ASP A 1 77 ? -15.590 10.910 17.387 1.00 93.56 77 ASP A CA 1
ATOM 565 C C . ASP A 1 77 ? -14.261 11.447 17.906 1.00 93.56 77 ASP A C 1
ATOM 567 O O . ASP A 1 77 ? -14.119 11.717 19.103 1.00 93.56 77 ASP A O 1
ATOM 571 N N . GLY A 1 78 ? -13.294 11.573 17.000 1.00 91.38 78 GLY A N 1
ATOM 572 C CA . GLY A 1 78 ? -12.044 12.274 17.244 1.00 91.38 78 GLY A CA 1
ATOM 573 C C . GLY A 1 78 ? -11.099 11.604 18.245 1.00 91.38 78 GLY A C 1
ATOM 574 O O . GLY A 1 78 ? -10.321 12.316 18.878 1.00 91.38 78 GLY A O 1
ATOM 575 N N . ILE A 1 79 ? -11.129 10.276 18.410 1.00 90.44 79 ILE A N 1
ATOM 576 C CA . ILE A 1 79 ? -10.223 9.559 19.331 1.00 90.44 79 ILE A CA 1
ATOM 577 C C . ILE A 1 79 ? -8.841 9.371 18.673 1.00 90.44 79 ILE A C 1
ATOM 579 O O . ILE A 1 79 ? -8.767 8.964 17.517 1.00 90.44 79 ILE A O 1
ATOM 583 N N . ASP A 1 80 ? -7.734 9.625 19.387 1.00 89.56 80 ASP A N 1
ATOM 584 C CA . ASP A 1 80 ? -6.375 9.341 18.879 1.00 89.56 80 ASP A CA 1
ATOM 585 C C . ASP A 1 80 ? -6.234 7.838 18.575 1.00 89.56 80 ASP A C 1
ATOM 587 O O . ASP A 1 80 ? -6.567 6.981 19.400 1.00 89.56 80 ASP A O 1
ATOM 591 N N . ALA A 1 81 ? -5.715 7.504 17.393 1.00 89.75 81 ALA A N 1
ATOM 592 C CA . ALA A 1 81 ? -5.540 6.124 16.945 1.00 89.75 81 ALA A CA 1
ATOM 593 C C . ALA A 1 81 ? -4.818 5.233 17.976 1.00 89.75 81 ALA A C 1
ATOM 595 O O . ALA A 1 81 ? -5.163 4.062 18.141 1.00 89.75 81 ALA A O 1
ATOM 596 N N . ARG A 1 82 ? -3.860 5.785 18.732 1.00 85.00 82 ARG A N 1
ATOM 597 C CA . ARG A 1 82 ? -3.106 5.058 19.764 1.00 85.00 82 ARG A CA 1
ATOM 598 C C . ARG A 1 82 ? -3.899 4.836 21.043 1.00 85.00 82 ARG A C 1
ATOM 600 O O . ARG A 1 82 ? -3.529 3.962 21.823 1.00 85.00 82 ARG A O 1
ATOM 607 N N . ASP A 1 83 ? -4.918 5.644 21.318 1.00 84.81 83 ASP A N 1
ATOM 608 C CA . ASP A 1 83 ? -5.846 5.367 22.418 1.00 84.81 83 ASP A CA 1
ATOM 609 C C . ASP A 1 83 ? -6.730 4.168 22.075 1.00 84.81 83 ASP A C 1
ATOM 611 O O . ASP A 1 83 ? -6.940 3.309 22.932 1.00 84.81 83 ASP A O 1
ATOM 615 N N . ILE A 1 84 ? -7.178 4.067 20.817 1.00 83.44 84 ILE A N 1
ATOM 616 C CA . ILE A 1 84 ? -7.928 2.905 20.316 1.00 83.44 84 ILE A CA 1
ATOM 617 C C . ILE A 1 84 ? -7.032 1.661 20.303 1.00 83.44 84 ILE A C 1
ATOM 619 O O . ILE A 1 84 ? -7.432 0.614 20.810 1.00 83.44 84 ILE A O 1
ATOM 623 N N . ALA A 1 85 ? -5.798 1.784 19.803 1.00 80.00 85 ALA A N 1
ATOM 624 C CA . ALA A 1 85 ? -4.830 0.686 19.762 1.00 80.00 85 ALA A CA 1
ATOM 625 C C . ALA A 1 85 ? -4.572 0.062 21.142 1.00 80.00 85 ALA A C 1
ATOM 627 O O . ALA A 1 85 ? -4.394 -1.148 21.263 1.00 80.00 85 ALA A O 1
ATOM 628 N N . ALA A 1 86 ? -4.600 0.882 22.196 1.00 80.00 86 ALA A N 1
ATOM 629 C CA . ALA A 1 86 ? -4.395 0.431 23.566 1.00 80.00 86 ALA A CA 1
ATOM 630 C C . ALA A 1 86 ? -5.576 -0.379 24.138 1.00 80.00 86 ALA A C 1
ATOM 632 O O . ALA A 1 86 ? -5.380 -1.122 25.098 1.00 80.00 86 ALA A O 1
ATOM 633 N N . GLN A 1 87 ? -6.784 -0.279 23.563 1.00 74.69 87 GLN A N 1
ATOM 634 C CA . GLN A 1 87 ? -7.973 -0.968 24.091 1.00 74.69 87 GLN A CA 1
ATOM 635 C C . GLN A 1 87 ? -7.891 -2.479 23.911 1.00 74.69 87 GLN A C 1
ATOM 637 O O . GLN A 1 87 ? -8.397 -3.253 24.726 1.00 74.69 87 GLN A O 1
ATOM 642 N N . GLY A 1 88 ? -7.226 -2.926 22.853 1.00 65.81 88 GLY A N 1
ATOM 643 C CA . GLY A 1 88 ? -7.062 -4.340 22.637 1.00 65.81 88 GLY A CA 1
ATOM 644 C C . GLY A 1 88 ? -6.253 -4.661 21.399 1.00 65.81 88 GLY A C 1
ATOM 645 O O . GLY A 1 88 ? -6.088 -3.834 20.508 1.00 65.81 88 GLY A O 1
ATOM 646 N N . PRO A 1 89 ? -5.755 -5.890 21.309 1.00 59.91 89 PRO A N 1
ATOM 647 C CA . PRO A 1 89 ? -4.663 -6.172 20.395 1.00 59.91 89 PRO A CA 1
ATOM 648 C C . PRO A 1 89 ? -5.166 -6.398 18.955 1.00 59.91 89 PRO A C 1
ATOM 650 O O . PRO A 1 89 ? -4.409 -6.200 18.008 1.00 59.91 89 PRO A O 1
ATOM 653 N N . ALA A 1 90 ? -6.480 -6.604 18.779 1.00 60.00 90 ALA A N 1
ATOM 654 C CA . ALA A 1 90 ? -7.180 -6.467 17.497 1.00 60.00 90 ALA A CA 1
ATOM 655 C C . ALA A 1 90 ? -7.067 -5.052 16.884 1.00 60.00 90 ALA A C 1
ATOM 657 O O . ALA A 1 90 ? -7.196 -4.892 15.673 1.00 60.00 90 ALA A O 1
ATOM 658 N N . PHE A 1 91 ? -6.797 -4.029 17.703 1.00 72.94 91 PHE A N 1
ATOM 659 C CA . PHE A 1 91 ? -6.603 -2.639 17.283 1.00 72.94 91 PHE A CA 1
ATOM 660 C C . PHE A 1 91 ? -5.126 -2.218 17.263 1.00 72.94 91 PHE A C 1
ATOM 662 O O . PHE A 1 91 ? -4.832 -1.078 16.919 1.00 72.94 91 PHE A O 1
ATOM 669 N N . SER A 1 92 ? -4.188 -3.112 17.603 1.00 69.88 92 SER A N 1
ATOM 670 C CA . SER A 1 92 ? -2.748 -2.798 17.706 1.00 69.88 92 SER A CA 1
ATOM 671 C C . SER A 1 92 ? -2.155 -2.210 16.424 1.00 69.88 92 SER A C 1
ATOM 673 O O . SER A 1 92 ? -1.274 -1.358 16.484 1.00 69.88 92 SER A O 1
ATOM 675 N N . TRP A 1 93 ? -2.685 -2.580 15.256 1.00 70.38 93 TRP A N 1
ATOM 676 C CA . TRP A 1 93 ? -2.267 -2.024 13.968 1.00 70.38 93 TRP A CA 1
ATOM 677 C C . TRP A 1 93 ? -2.469 -0.500 13.865 1.00 70.38 93 TRP A C 1
ATOM 679 O O . TRP A 1 93 ? -1.804 0.145 13.060 1.00 70.38 93 TRP A O 1
ATOM 689 N N . LEU A 1 94 ? -3.332 0.098 14.696 1.00 82.19 94 LEU A N 1
ATOM 690 C CA . LEU A 1 94 ? -3.533 1.548 14.781 1.00 82.19 94 LEU A CA 1
ATOM 691 C C . LEU A 1 94 ? -2.397 2.272 15.525 1.00 82.19 94 LEU A C 1
ATOM 693 O O . LEU A 1 94 ? -2.279 3.491 15.413 1.00 82.19 94 LEU A O 1
ATOM 697 N N . GLU A 1 95 ? -1.534 1.559 16.260 1.00 81.56 95 GLU A N 1
ATOM 698 C CA . GLU A 1 95 ? -0.450 2.153 17.058 1.00 81.56 95 GLU A CA 1
ATOM 699 C C . GLU A 1 95 ? 0.559 2.929 16.200 1.00 81.56 95 GLU A C 1
ATOM 701 O O . GLU A 1 95 ? 1.159 3.908 16.653 1.00 81.56 95 GLU A O 1
ATOM 706 N N . VAL A 1 96 ? 0.723 2.541 14.934 1.00 82.75 96 VAL A N 1
ATOM 707 C CA . VAL A 1 96 ? 1.632 3.214 13.997 1.00 82.75 96 VAL A CA 1
ATOM 708 C C . VAL A 1 96 ? 1.050 4.506 13.423 1.00 82.75 96 VAL A C 1
ATOM 710 O O . VAL A 1 96 ? 1.768 5.245 12.757 1.00 82.75 96 VAL A O 1
ATOM 713 N N . LEU A 1 97 ? -0.226 4.804 13.670 1.00 90.56 97 LEU A N 1
ATOM 714 C CA . LEU A 1 97 ? -0.891 5.990 13.144 1.00 90.56 97 LEU A CA 1
ATOM 715 C C . LEU A 1 97 ? -0.791 7.156 14.131 1.00 90.56 97 LEU A C 1
ATOM 717 O O . LEU A 1 97 ? -0.809 6.998 15.355 1.00 90.56 97 LEU A O 1
ATOM 721 N N . ARG A 1 98 ? -0.656 8.360 13.589 1.00 90.94 98 ARG A N 1
ATOM 722 C CA . ARG A 1 98 ? -0.764 9.630 14.310 1.00 90.94 98 ARG A CA 1
ATOM 723 C C . ARG A 1 98 ? -1.879 10.421 13.640 1.00 90.94 98 ARG A C 1
ATOM 725 O O . ARG A 1 98 ? -1.622 11.248 12.768 1.00 90.94 98 ARG A O 1
ATOM 732 N N . ALA A 1 99 ? -3.107 10.072 13.994 1.00 93.69 99 ALA A N 1
ATOM 733 C CA . ALA A 1 99 ? -4.326 10.665 13.468 1.00 93.69 99 ALA A CA 1
ATOM 734 C C . ALA A 1 99 ? -5.479 10.437 14.444 1.00 93.69 99 ALA A C 1
ATOM 736 O O . ALA A 1 99 ? -5.435 9.514 15.267 1.00 93.69 99 ALA A O 1
ATOM 737 N N . ASN A 1 100 ? -6.511 11.260 14.315 1.00 93.44 100 ASN A N 1
ATOM 738 C CA . ASN A 1 100 ? -7.773 11.060 15.004 1.00 93.44 100 ASN A CA 1
ATOM 739 C C . ASN A 1 100 ? -8.662 10.134 14.167 1.00 93.44 100 ASN A C 1
ATOM 741 O O . ASN A 1 100 ? -8.609 10.140 12.935 1.00 93.44 100 ASN A O 1
ATOM 745 N N . ILE A 1 101 ? -9.446 9.311 14.855 1.00 92.81 101 ILE A N 1
ATOM 746 C CA . ILE A 1 101 ? -10.353 8.342 14.260 1.00 92.81 101 ILE A CA 1
ATOM 747 C C . ILE A 1 101 ? -11.749 8.593 14.814 1.00 92.81 101 ILE A C 1
ATOM 749 O O . ILE A 1 101 ? -11.956 8.636 16.031 1.00 92.81 101 ILE A O 1
ATOM 753 N N . SER A 1 102 ? -12.701 8.711 13.900 1.00 94.94 102 SER A N 1
ATOM 754 C CA . SER A 1 102 ? -14.132 8.712 14.177 1.00 94.94 102 SER A CA 1
ATOM 755 C C . SER A 1 102 ? -14.754 7.469 13.559 1.00 94.94 102 SER A C 1
ATOM 757 O O . SER A 1 102 ? -14.265 6.937 12.560 1.00 94.94 102 SER A O 1
ATOM 759 N N . GLY A 1 103 ? -15.834 6.968 14.142 1.00 94.25 103 GLY A N 1
ATOM 760 C CA . GLY A 1 103 ? -16.438 5.759 13.623 1.00 94.25 103 GLY A CA 1
ATOM 761 C C . GLY A 1 103 ? -17.576 5.199 14.446 1.00 94.25 103 GLY A C 1
ATOM 762 O O . GLY A 1 103 ? -18.007 5.748 15.460 1.00 94.25 103 GLY A O 1
ATOM 763 N N . ALA A 1 104 ? -18.056 4.061 13.970 1.00 94.81 104 ALA A N 1
ATOM 764 C CA . ALA A 1 104 ? -19.085 3.277 14.615 1.00 94.81 104 ALA A CA 1
ATOM 765 C C . ALA A 1 104 ? -18.707 1.801 14.549 1.00 94.81 104 ALA A C 1
ATOM 767 O O . ALA A 1 104 ? -18.180 1.330 13.543 1.00 94.81 104 ALA A O 1
ATOM 768 N N . VAL A 1 105 ? -18.994 1.074 15.620 1.00 92.75 105 VAL A N 1
ATOM 769 C CA . VAL A 1 105 ? -18.793 -0.365 15.745 1.00 92.75 105 VAL A CA 1
ATOM 770 C C . VAL A 1 105 ? -20.075 -0.970 16.291 1.00 92.75 105 VAL A C 1
ATOM 772 O O . VAL A 1 105 ? -20.583 -0.537 17.322 1.00 92.75 105 VAL A O 1
ATOM 775 N N . ARG A 1 106 ? -20.591 -1.991 15.614 1.00 95.31 106 ARG A N 1
ATOM 776 C CA . ARG A 1 106 ? -21.745 -2.779 16.044 1.00 95.31 106 ARG A CA 1
ATOM 777 C C . ARG A 1 106 ? -21.343 -4.236 16.193 1.00 95.31 106 ARG A C 1
ATOM 779 O O . ARG A 1 106 ? -20.712 -4.798 15.302 1.00 95.31 106 ARG A O 1
ATOM 786 N N . SER A 1 107 ? -21.751 -4.857 17.289 1.00 94.50 107 SER A N 1
ATOM 787 C CA . SER A 1 107 ? -21.579 -6.288 17.536 1.00 94.50 107 SER A CA 1
ATOM 788 C C . SER A 1 107 ? -22.676 -6.797 18.480 1.00 94.50 107 SER A C 1
ATOM 790 O O . SER A 1 107 ? -23.679 -6.123 18.724 1.00 94.50 107 SER A O 1
ATOM 792 N N . GLY A 1 108 ? -22.522 -8.010 18.993 1.00 95.00 108 GLY A N 1
ATOM 793 C CA . GLY A 1 108 ? -23.510 -8.676 19.821 1.00 95.00 108 GLY A CA 1
ATOM 794 C C . GLY A 1 108 ? -22.979 -9.958 20.439 1.00 95.00 108 GLY A C 1
ATOM 795 O O . GLY A 1 108 ? -21.874 -10.409 20.141 1.00 95.00 108 GLY A O 1
ATOM 796 N N . ILE A 1 109 ? -23.808 -10.556 21.278 1.00 95.44 109 ILE A N 1
ATOM 797 C CA . ILE A 1 109 ? -23.708 -11.951 21.690 1.00 95.44 109 ILE A CA 1
ATOM 798 C C . ILE A 1 109 ? -24.988 -12.631 21.202 1.00 95.44 109 ILE A C 1
ATOM 800 O O . ILE A 1 109 ? -26.072 -12.050 21.301 1.00 95.44 109 ILE A O 1
ATOM 804 N N . ASP A 1 110 ? -24.876 -13.823 20.627 1.00 93.12 110 ASP A N 1
ATOM 805 C CA . ASP A 1 110 ? -26.024 -14.592 20.155 1.00 93.12 110 ASP A CA 1
ATOM 806 C C . ASP A 1 110 ? -26.726 -15.357 21.298 1.00 93.12 110 ASP A C 1
ATOM 808 O O . ASP A 1 110 ? -26.316 -15.337 22.460 1.00 93.12 110 ASP A O 1
ATOM 812 N N . SER A 1 111 ? -27.821 -16.056 20.990 1.00 93.69 111 SER A N 1
ATOM 813 C CA . SER A 1 111 ? -28.553 -16.847 21.990 1.00 93.69 111 SER A CA 1
ATOM 814 C C . SER A 1 111 ? -27.745 -18.014 22.572 1.00 93.69 111 SER A C 1
ATOM 816 O O . SER A 1 111 ? -28.069 -18.488 23.659 1.00 93.69 111 SER A O 1
ATOM 818 N N . ALA A 1 112 ? -26.712 -18.483 21.868 1.00 93.62 112 ALA A N 1
ATOM 819 C CA . ALA A 1 112 ? -25.816 -19.540 22.329 1.00 93.62 112 ALA A CA 1
ATOM 820 C C . ALA A 1 112 ? -24.669 -19.001 23.205 1.00 93.62 112 ALA A C 1
ATOM 822 O O . ALA A 1 112 ? -23.967 -19.789 23.833 1.00 93.62 112 ALA A O 1
ATOM 823 N N . GLY A 1 113 ? -24.520 -17.677 23.313 1.00 91.75 113 GLY A N 1
ATOM 824 C CA . GLY A 1 113 ? -23.450 -17.036 24.073 1.00 91.75 113 GLY A CA 1
ATOM 825 C C . GLY A 1 113 ? -22.174 -16.792 23.263 1.00 91.75 113 GLY A C 1
ATOM 826 O O . GLY A 1 113 ? -21.158 -16.425 23.849 1.00 91.75 113 GLY A O 1
ATOM 827 N N . HIS A 1 114 ? -22.198 -16.976 21.941 1.00 91.88 114 HIS A N 1
ATOM 828 C CA . HIS A 1 114 ? -21.060 -16.666 21.077 1.00 91.88 114 HIS A CA 1
ATOM 829 C C . HIS A 1 114 ? -21.076 -15.200 20.649 1.00 91.88 114 HIS A C 1
ATOM 831 O O . HIS A 1 114 ? -22.135 -14.584 20.528 1.00 91.88 114 HIS A O 1
ATOM 837 N N . PHE A 1 115 ? -19.898 -14.641 20.373 1.00 90.06 115 PHE A N 1
ATOM 838 C CA . PHE A 1 115 ? -19.796 -13.303 19.796 1.00 90.06 115 PHE A CA 1
ATOM 839 C C . PHE A 1 115 ? -20.388 -13.274 18.385 1.00 90.06 115 PHE A C 1
ATOM 841 O O . PHE A 1 115 ? -20.024 -14.077 17.526 1.00 90.06 115 PHE A O 1
ATOM 848 N N . ALA A 1 116 ? -21.283 -12.321 18.147 1.00 92.69 116 ALA A N 1
ATOM 849 C CA . ALA A 1 116 ? -21.803 -12.021 16.823 1.00 92.69 116 ALA A CA 1
ATOM 850 C C . ALA A 1 116 ? -20.748 -11.270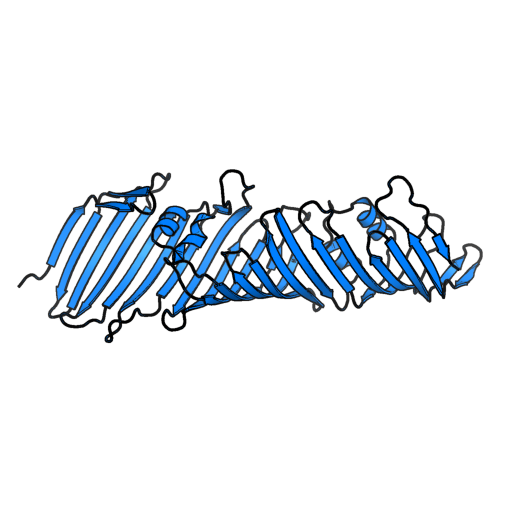 15.985 1.00 92.69 116 ALA A C 1
ATOM 852 O O . ALA A 1 116 ? -19.846 -10.641 16.553 1.00 92.69 116 ALA A O 1
ATOM 853 N N . PRO A 1 117 ? -20.868 -11.276 14.643 1.00 92.25 117 PRO A N 1
ATOM 854 C CA . PRO A 1 117 ? -19.966 -10.525 13.782 1.00 92.25 117 PRO A CA 1
ATOM 855 C C . PRO A 1 117 ? -19.860 -9.051 14.179 1.00 92.25 117 PRO A C 1
ATOM 857 O O . PRO A 1 117 ? -20.849 -8.410 14.548 1.00 92.25 117 PRO A O 1
ATOM 860 N N . ILE A 1 118 ? -18.649 -8.513 14.084 1.00 91.12 118 ILE A N 1
ATOM 861 C CA . ILE A 1 118 ? -18.388 -7.088 14.284 1.00 91.12 118 ILE A CA 1
ATOM 862 C C . ILE A 1 118 ? -18.566 -6.402 12.936 1.00 91.12 118 ILE A C 1
ATOM 864 O O . ILE A 1 118 ? -18.020 -6.871 11.946 1.00 91.12 118 ILE A O 1
ATOM 868 N N . ASN A 1 119 ? -19.298 -5.295 12.893 1.00 94.62 119 ASN A N 1
ATOM 869 C CA . ASN A 1 119 ? -19.379 -4.407 11.737 1.00 94.62 119 ASN A CA 1
ATOM 870 C C . ASN A 1 119 ? -18.851 -3.043 12.158 1.00 94.62 119 ASN A C 1
ATOM 872 O O . ASN A 1 119 ? -19.288 -2.515 13.181 1.00 94.62 119 ASN A O 1
ATOM 876 N N . ALA A 1 120 ? -17.924 -2.485 11.394 1.00 90.62 120 ALA A N 1
ATOM 877 C CA . ALA A 1 120 ? -17.268 -1.239 11.739 1.00 90.62 120 ALA A CA 1
ATOM 878 C C . ALA A 1 120 ? -17.165 -0.308 10.531 1.00 90.62 120 ALA A C 1
ATOM 880 O O . ALA A 1 120 ? -16.851 -0.736 9.421 1.00 90.62 120 ALA A O 1
ATOM 881 N N . SER A 1 121 ? -17.402 0.976 10.781 1.00 94.19 121 SER A N 1
ATOM 882 C CA . SER A 1 121 ? -17.090 2.071 9.868 1.00 94.19 121 SER A CA 1
ATOM 883 C C . SER A 1 121 ? -16.091 2.992 10.550 1.00 94.19 121 SER A C 1
ATOM 885 O O . SER A 1 121 ? -16.386 3.517 11.626 1.00 94.19 121 SER A O 1
ATOM 887 N N . LEU A 1 122 ? -14.931 3.190 9.936 1.00 92.00 122 LEU A N 1
ATOM 888 C CA . LEU A 1 122 ? -13.867 4.049 10.436 1.00 92.00 122 LEU A CA 1
ATOM 889 C C . LEU A 1 122 ? -13.592 5.168 9.437 1.00 92.00 122 LEU A C 1
ATOM 891 O O . LEU A 1 122 ? -13.473 4.928 8.236 1.00 92.00 122 LEU A O 1
ATOM 895 N N . GLN A 1 123 ? -13.431 6.373 9.960 1.00 95.69 123 GLN A N 1
ATOM 896 C CA . GLN A 1 123 ? -12.875 7.521 9.272 1.00 95.69 123 GLN A CA 1
ATOM 897 C C . GLN A 1 123 ? -11.624 7.949 10.029 1.00 95.69 123 GLN A C 1
ATOM 899 O O . GLN A 1 123 ? -11.668 8.189 11.233 1.00 95.69 123 GLN A O 1
ATOM 904 N N . ILE A 1 124 ? -10.511 8.010 9.315 1.00 94.44 124 ILE A N 1
ATOM 905 C CA . ILE A 1 124 ? -9.223 8.452 9.827 1.00 94.44 124 ILE A CA 1
ATOM 906 C C . ILE A 1 124 ? -8.960 9.820 9.211 1.00 94.44 124 ILE A C 1
ATOM 908 O O . ILE A 1 124 ? -8.912 9.954 7.984 1.00 94.44 124 ILE A O 1
ATOM 912 N N . ASP A 1 125 ? -8.809 10.822 10.066 1.00 95.00 125 ASP A N 1
ATOM 913 C CA . ASP A 1 125 ? -8.516 12.186 9.644 1.00 95.00 125 ASP A CA 1
ATOM 914 C C . ASP A 1 125 ? -7.082 12.312 9.128 1.00 95.00 125 ASP A C 1
ATOM 916 O O . ASP A 1 125 ? -6.248 11.430 9.333 1.00 95.00 125 ASP A O 1
ATOM 920 N N . LYS A 1 126 ? -6.776 13.445 8.494 1.00 96.19 126 LYS A N 1
ATOM 921 C CA . LYS A 1 126 ? -5.420 13.795 8.066 1.00 96.19 126 LYS A CA 1
ATOM 922 C C . LYS A 1 126 ? -4.394 13.523 9.167 1.00 96.19 126 LYS A C 1
ATOM 924 O O . LYS A 1 126 ? -4.540 13.980 10.302 1.00 96.19 126 LYS A O 1
ATOM 929 N N . GLY A 1 127 ? -3.313 12.844 8.807 1.00 94.50 127 GLY A N 1
ATOM 930 C CA . GLY A 1 127 ? -2.287 12.462 9.763 1.00 94.50 127 GLY A CA 1
ATOM 931 C C . GLY A 1 127 ? -1.052 11.868 9.113 1.00 94.50 127 GLY A C 1
ATOM 932 O O . GLY A 1 127 ? -0.741 12.131 7.948 1.00 94.50 127 GLY A O 1
ATOM 933 N N . VAL A 1 128 ? -0.307 11.092 9.900 1.00 93.38 128 VAL A N 1
ATOM 934 C CA . VAL A 1 128 ? 0.899 10.406 9.424 1.00 93.38 128 VAL A CA 1
ATOM 935 C C . VAL A 1 128 ? 0.964 8.963 9.915 1.00 93.38 128 VAL A C 1
ATOM 937 O O . VAL A 1 128 ? 0.577 8.659 11.045 1.00 93.38 128 VAL A O 1
ATOM 940 N N . LEU A 1 129 ? 1.484 8.070 9.075 1.00 88.69 129 LEU A N 1
ATOM 941 C CA . LEU A 1 129 ? 1.954 6.751 9.488 1.00 88.69 129 LEU A CA 1
ATOM 942 C C . LEU A 1 129 ? 3.405 6.898 9.956 1.00 88.69 129 LEU A C 1
ATOM 944 O O . LEU A 1 129 ? 4.278 7.333 9.203 1.00 88.69 129 LEU A O 1
ATOM 948 N N . GLN A 1 130 ? 3.649 6.580 11.224 1.00 85.69 130 GLN A N 1
ATOM 949 C CA . GLN A 1 130 ? 4.937 6.735 11.888 1.00 85.69 130 GLN A CA 1
ATOM 950 C C . GLN A 1 130 ? 5.068 5.721 13.048 1.00 85.69 130 GLN A C 1
ATOM 952 O O . GLN A 1 130 ? 4.699 6.040 14.184 1.00 85.69 130 GLN A O 1
ATOM 957 N N . PRO A 1 131 ? 5.604 4.506 12.802 1.00 73.75 131 PRO A N 1
ATOM 958 C CA . PRO A 1 131 ? 5.691 3.444 13.809 1.00 73.75 131 PRO A CA 1
ATOM 959 C C . PRO A 1 131 ? 6.387 3.877 15.105 1.00 73.75 131 PRO A C 1
ATOM 961 O O . PRO A 1 131 ? 5.882 3.633 16.196 1.00 73.75 131 PRO A O 1
ATOM 964 N N . HIS A 1 132 ? 7.501 4.607 15.000 1.00 78.38 132 HIS A N 1
ATOM 965 C CA . HIS A 1 132 ? 8.175 5.234 16.142 1.00 78.38 132 HIS A CA 1
ATOM 966 C C . HIS A 1 132 ? 8.660 6.649 15.799 1.00 78.38 132 HIS A C 1
ATOM 968 O O . HIS A 1 132 ? 8.861 6.976 14.631 1.00 78.38 132 HIS A O 1
ATOM 974 N N . SER A 1 133 ? 8.892 7.496 16.808 1.00 79.62 133 SER A N 1
ATOM 975 C CA . SER A 1 133 ? 9.186 8.938 16.645 1.00 79.62 133 SER A CA 1
ATOM 976 C C . SER A 1 133 ? 10.423 9.266 15.798 1.00 79.62 133 SER A C 1
ATOM 978 O O . SER A 1 133 ? 10.542 10.377 15.294 1.00 79.62 133 SER A O 1
ATOM 980 N N . GLN A 1 134 ? 11.335 8.307 15.638 1.00 81.06 134 GLN A N 1
ATOM 981 C CA . GLN A 1 134 ? 12.541 8.443 14.814 1.00 81.06 134 GLN A CA 1
ATOM 982 C C . GLN A 1 134 ? 12.338 8.007 13.348 1.00 81.06 134 GLN A C 1
ATOM 984 O O . GLN A 1 134 ? 13.204 8.272 12.520 1.00 81.06 134 GLN A O 1
ATOM 989 N N . THR A 1 135 ? 11.224 7.344 13.003 1.00 78.94 135 THR A N 1
ATOM 990 C CA . THR A 1 135 ? 10.905 7.032 11.596 1.00 78.94 135 THR A CA 1
ATOM 991 C C . THR A 1 135 ? 10.469 8.284 10.847 1.00 78.94 135 THR A C 1
ATOM 993 O O . TH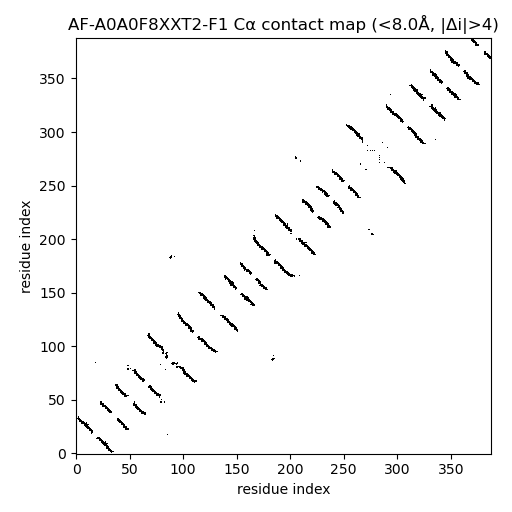R A 1 135 ? 9.804 9.156 11.414 1.00 78.94 135 THR A O 1
ATOM 996 N N . LYS A 1 136 ? 10.813 8.367 9.556 1.00 84.50 136 LYS A N 1
ATOM 997 C CA . LYS A 1 136 ? 10.299 9.415 8.670 1.00 84.50 136 LYS A CA 1
ATOM 998 C C . LYS A 1 136 ? 8.775 9.244 8.536 1.00 84.50 136 LYS A C 1
ATOM 1000 O O . LYS A 1 136 ? 8.348 8.159 8.143 1.00 84.50 136 LYS A O 1
ATOM 1005 N N . PRO A 1 137 ? 7.965 10.269 8.857 1.00 88.94 137 PRO A N 1
ATOM 1006 C CA . PRO A 1 137 ? 6.515 10.167 8.767 1.00 88.94 137 PRO A CA 1
ATOM 1007 C C . PRO A 1 137 ? 6.058 10.062 7.309 1.00 88.94 137 PRO A C 1
ATOM 1009 O O . PRO A 1 137 ? 6.594 10.748 6.434 1.00 88.94 137 PRO A O 1
ATOM 1012 N N . ILE A 1 138 ? 5.045 9.230 7.071 1.00 88.94 138 ILE A N 1
ATOM 1013 C CA . ILE A 1 138 ? 4.377 9.083 5.775 1.00 88.94 138 ILE A CA 1
ATOM 1014 C C . ILE A 1 138 ? 3.022 9.797 5.857 1.00 88.94 138 ILE A C 1
ATOM 1016 O O . ILE A 1 138 ? 2.164 9.340 6.617 1.00 88.94 138 ILE A O 1
ATOM 1020 N N . PRO A 1 139 ? 2.817 10.920 5.147 1.00 92.81 139 PRO A N 1
ATOM 1021 C CA . PRO A 1 139 ? 1.594 11.704 5.266 1.00 92.81 139 PRO A CA 1
ATOM 1022 C C . PRO A 1 139 ? 0.410 11.054 4.550 1.00 92.81 139 PRO A C 1
ATOM 1024 O O . PRO A 1 139 ? 0.567 10.413 3.511 1.00 92.81 139 PRO A O 1
ATOM 1027 N N . PHE A 1 140 ? -0.788 11.288 5.075 1.00 94.94 140 PHE A N 1
ATOM 1028 C CA . PHE A 1 140 ? -2.050 11.003 4.401 1.00 94.94 140 PHE A CA 1
ATOM 1029 C C . PHE A 1 140 ? -3.081 12.082 4.740 1.00 94.94 140 PHE A C 1
ATOM 1031 O O . PHE A 1 140 ? -3.060 12.645 5.835 1.00 94.94 140 PHE A O 1
ATOM 1038 N N . ASP A 1 141 ? -3.963 12.386 3.795 1.00 96.06 141 ASP A N 1
ATOM 1039 C CA . ASP A 1 141 ? -5.004 13.407 3.934 1.00 96.06 141 ASP A CA 1
ATOM 1040 C C . ASP A 1 141 ? -6.299 12.835 4.521 1.00 96.06 141 ASP A C 1
ATOM 1042 O O . ASP A 1 141 ? -7.045 13.554 5.185 1.00 96.06 141 ASP A O 1
ATOM 1046 N N . GLY A 1 142 ? -6.526 11.532 4.364 1.00 95.81 142 GLY A N 1
ATOM 1047 C CA . GLY A 1 142 ? -7.564 10.814 5.090 1.00 95.81 142 GLY A CA 1
ATOM 1048 C C . GLY A 1 142 ? -7.692 9.367 4.643 1.00 95.81 142 GLY A C 1
ATOM 1049 O O . GLY A 1 142 ? -7.206 8.971 3.583 1.00 95.81 142 GLY A O 1
ATOM 1050 N N . ALA A 1 143 ? -8.376 8.566 5.451 1.00 95.06 143 ALA A N 1
ATOM 1051 C CA . ALA A 1 143 ? -8.772 7.222 5.064 1.00 95.06 143 ALA A CA 1
ATOM 1052 C C . ALA A 1 143 ? -10.183 6.905 5.556 1.00 95.06 143 ALA A C 1
ATOM 1054 O O . ALA A 1 143 ? -10.634 7.413 6.581 1.00 95.06 143 ALA A O 1
ATOM 1055 N N . ARG A 1 144 ? -10.890 6.046 4.827 1.00 95.31 144 ARG A N 1
ATOM 1056 C CA . ARG A 1 144 ? -12.178 5.486 5.248 1.00 95.31 144 ARG A CA 1
ATOM 1057 C C . ARG A 1 144 ? -12.147 3.981 5.085 1.00 95.31 144 ARG A C 1
ATOM 1059 O O . ARG A 1 144 ? -11.490 3.479 4.178 1.00 95.31 144 ARG A O 1
ATOM 1066 N N . SER A 1 145 ? -12.847 3.276 5.961 1.00 91.50 145 SER A N 1
ATOM 1067 C CA . SER A 1 145 ? -12.949 1.823 5.921 1.00 91.50 145 SER A CA 1
ATOM 1068 C C . SER A 1 145 ? -14.306 1.367 6.437 1.00 91.50 145 SER A C 1
ATOM 1070 O O . SER A 1 145 ? -14.741 1.797 7.504 1.00 91.50 145 SER A O 1
ATOM 1072 N N . TYR A 1 146 ? -14.943 0.471 5.696 1.00 93.75 146 TYR A N 1
ATOM 1073 C CA . TYR A 1 146 ? -16.111 -0.293 6.099 1.00 93.75 146 TYR A CA 1
ATOM 1074 C C . TYR A 1 146 ? -15.732 -1.765 6.074 1.00 93.75 146 TYR A C 1
ATOM 1076 O O . TYR A 1 146 ? -15.405 -2.321 5.019 1.00 93.75 146 TYR A O 1
ATOM 1084 N N . PHE A 1 147 ? -15.753 -2.400 7.241 1.00 90.50 147 PHE A N 1
ATOM 1085 C CA . PHE A 1 147 ? -15.357 -3.792 7.357 1.00 90.50 147 PHE A CA 1
ATOM 1086 C C . PHE A 1 147 ? -16.215 -4.568 8.342 1.00 90.50 147 PHE A C 1
ATOM 1088 O O . PHE A 1 147 ? -16.857 -4.017 9.238 1.00 90.50 147 PHE A O 1
ATOM 1095 N N . SER A 1 148 ? -16.191 -5.883 8.170 1.00 92.88 148 SER A N 1
ATOM 1096 C CA . SER A 1 148 ? -16.789 -6.834 9.091 1.00 92.88 148 SER A CA 1
ATOM 1097 C C . SER A 1 148 ? -15.759 -7.859 9.555 1.00 92.88 148 SER A C 1
ATOM 1099 O O . SER A 1 148 ? -14.810 -8.160 8.831 1.00 92.88 148 SER A O 1
ATOM 1101 N N . TYR A 1 149 ? -15.942 -8.384 10.763 1.00 89.38 149 TYR A N 1
ATOM 1102 C CA . TYR A 1 149 ? -15.159 -9.483 11.317 1.00 89.38 149 TYR A CA 1
ATOM 1103 C C . TYR A 1 149 ? -16.089 -10.607 11.768 1.00 89.38 149 TYR A C 1
ATOM 1105 O O . TYR A 1 149 ? -16.947 -10.392 12.627 1.00 89.38 149 TYR A O 1
ATOM 1113 N N . ASP A 1 150 ? -15.900 -11.800 11.210 1.00 91.62 150 ASP A N 1
ATOM 1114 C CA . ASP A 1 150 ? -16.557 -13.027 11.659 1.00 91.62 150 ASP A CA 1
ATOM 1115 C C . ASP A 1 150 ? -15.619 -13.774 12.625 1.00 91.62 150 ASP A C 1
ATOM 1117 O O . ASP A 1 150 ? -14.622 -14.346 12.173 1.00 91.62 150 ASP A O 1
ATOM 1121 N N . PRO A 1 151 ? -15.910 -13.803 13.940 1.00 85.25 151 PRO A N 1
ATOM 1122 C CA . PRO A 1 151 ? -15.050 -14.461 14.918 1.00 85.25 151 PRO A CA 1
ATOM 1123 C C . PRO A 1 151 ? -15.028 -15.988 14.785 1.00 85.25 151 PRO A C 1
ATOM 1125 O O . PRO A 1 151 ? -14.022 -16.598 15.136 1.00 85.25 151 PRO A O 1
ATOM 1128 N N . ALA A 1 152 ? -16.094 -16.614 14.273 1.00 87.94 152 ALA A N 1
ATOM 1129 C CA . ALA A 1 152 ? -16.150 -18.065 14.096 1.00 87.94 152 ALA A CA 1
ATOM 1130 C C . ALA A 1 152 ? -15.275 -18.523 12.924 1.00 87.94 152 ALA A C 1
ATOM 1132 O O . ALA A 1 152 ? -14.766 -19.643 12.922 1.00 87.94 152 ALA A O 1
ATOM 1133 N N . ARG A 1 153 ? -15.105 -17.648 11.928 1.00 90.56 153 ARG A N 1
ATOM 1134 C CA . ARG A 1 153 ? -14.242 -17.886 10.767 1.00 90.56 153 ARG A CA 1
ATOM 1135 C C . ARG A 1 153 ? -12.889 -17.206 10.867 1.00 90.56 153 ARG A C 1
ATOM 1137 O O . ARG A 1 153 ? -12.059 -17.477 10.018 1.00 90.56 153 ARG A O 1
ATOM 1144 N N . GLN A 1 154 ? -12.676 -16.320 11.839 1.00 86.56 154 GLN A N 1
ATOM 1145 C CA . GLN A 1 154 ? -11.509 -15.434 11.932 1.00 86.56 154 GLN A CA 1
ATOM 1146 C C . GLN A 1 154 ? -11.271 -14.619 10.644 1.00 86.56 154 GLN A C 1
ATOM 1148 O O . GLN A 1 154 ? -10.136 -14.352 10.254 1.00 86.56 154 GLN A O 1
ATOM 1153 N N . LEU A 1 155 ? -12.355 -14.222 9.973 1.00 91.75 155 LEU A N 1
ATOM 1154 C CA . LEU A 1 155 ? -12.312 -13.581 8.660 1.00 91.75 155 LEU A CA 1
ATOM 1155 C C . LEU A 1 155 ? -12.663 -12.099 8.772 1.00 91.75 155 LEU A C 1
ATOM 1157 O O . LEU A 1 155 ? -13.757 -11.749 9.216 1.00 91.75 155 LEU A O 1
ATOM 1161 N N . LEU A 1 156 ? -11.760 -11.239 8.308 1.00 90.12 156 LEU A N 1
ATOM 1162 C CA . LEU A 1 156 ? -12.025 -9.833 8.028 1.00 90.12 156 LEU A CA 1
ATOM 1163 C C . LEU A 1 156 ? -12.467 -9.670 6.576 1.00 90.12 156 LEU A C 1
ATOM 1165 O O . LEU A 1 156 ? -11.809 -10.170 5.662 1.00 90.12 156 LEU A O 1
ATOM 1169 N N . ARG A 1 157 ? -13.542 -8.918 6.356 1.00 95.50 157 ARG A N 1
ATOM 1170 C CA . ARG A 1 157 ? -13.991 -8.497 5.026 1.00 95.50 157 ARG A CA 1
ATOM 1171 C C . ARG A 1 157 ? -14.066 -6.984 4.966 1.00 95.50 157 ARG A C 1
ATOM 1173 O O . ARG A 1 157 ? -14.778 -6.389 5.766 1.00 95.50 157 ARG A O 1
ATOM 1180 N N . PHE A 1 158 ? -13.370 -6.400 4.004 1.00 94.56 158 PHE A N 1
ATOM 1181 C CA . PHE A 1 158 ? -13.344 -4.974 3.715 1.00 94.56 158 PHE A CA 1
ATOM 1182 C C . PHE A 1 158 ? -14.184 -4.720 2.468 1.00 94.56 158 PHE A C 1
ATOM 1184 O O . PHE A 1 158 ? -13.755 -5.012 1.349 1.00 94.56 158 PHE A O 1
ATOM 1191 N N . ASP A 1 159 ? -15.394 -4.215 2.687 1.00 93.19 159 ASP A N 1
ATOM 1192 C CA . ASP A 1 159 ? -16.354 -3.945 1.616 1.00 93.19 159 ASP A CA 1
ATOM 1193 C C . ASP A 1 159 ? -16.014 -2.667 0.859 1.00 93.19 159 ASP A C 1
ATOM 1195 O O . ASP A 1 159 ? -16.222 -2.581 -0.349 1.00 93.19 159 ASP A O 1
ATOM 1199 N N . GLU A 1 160 ? -15.444 -1.698 1.568 1.00 93.44 160 GLU A N 1
ATOM 1200 C CA . GLU A 1 160 ? -14.967 -0.455 0.990 1.00 93.44 160 GLU A CA 1
ATOM 1201 C C . GLU A 1 160 ? -13.865 0.118 1.874 1.00 93.44 160 GLU A C 1
ATOM 1203 O O . GLU A 1 160 ? -14.025 0.275 3.084 1.00 93.44 160 GLU A O 1
ATOM 1208 N N . MET A 1 161 ? -12.740 0.457 1.264 1.00 95.00 161 MET A N 1
ATOM 1209 C CA . MET A 1 161 ? -11.718 1.295 1.863 1.00 95.00 161 MET A CA 1
ATOM 1210 C C . MET A 1 161 ? -11.279 2.337 0.849 1.00 95.00 161 MET A C 1
ATOM 1212 O O . MET A 1 161 ? -11.131 2.036 -0.331 1.00 95.00 161 MET A O 1
ATOM 1216 N N . SER A 1 162 ? -11.026 3.552 1.309 1.00 96.12 162 SER A N 1
ATOM 1217 C CA . SER A 1 162 ? -10.444 4.605 0.481 1.00 96.12 162 SER A CA 1
ATOM 1218 C C . SER A 1 162 ? -9.270 5.219 1.218 1.00 96.12 162 SER A C 1
ATOM 1220 O O . SER A 1 162 ? -9.413 5.552 2.397 1.00 96.12 162 SER A O 1
ATOM 1222 N N . LEU A 1 163 ? -8.152 5.408 0.529 1.00 95.00 163 LEU A N 1
ATOM 1223 C CA . LEU A 1 163 ? -6.995 6.138 1.033 1.00 95.00 163 LEU A CA 1
ATOM 1224 C C . LEU A 1 163 ? -6.771 7.368 0.158 1.00 95.00 163 LEU A C 1
ATOM 1226 O O . LEU A 1 163 ? -6.733 7.257 -1.067 1.00 95.00 163 LEU A O 1
ATOM 1230 N N . ASP A 1 164 ? -6.593 8.516 0.798 1.00 95.62 164 ASP A N 1
ATOM 1231 C CA . ASP A 1 164 ? -6.128 9.739 0.161 1.00 95.62 164 ASP A CA 1
ATOM 1232 C C . ASP A 1 164 ? -4.805 10.162 0.804 1.00 95.62 164 ASP A C 1
ATOM 1234 O O . ASP A 1 164 ? -4.716 10.373 2.018 1.00 95.62 164 ASP A O 1
ATOM 1238 N N . SER A 1 165 ? -3.748 10.220 0.003 1.00 93.50 165 SER A N 1
ATOM 1239 C CA . SER A 1 165 ? -2.412 10.610 0.438 1.00 93.50 165 SER A CA 1
ATOM 1240 C C . SER A 1 165 ? -1.633 11.198 -0.736 1.00 93.50 165 SER A C 1
ATOM 1242 O O . SER A 1 165 ? -1.800 10.745 -1.873 1.00 93.50 165 SER A O 1
ATOM 1244 N N . PRO A 1 166 ? -0.694 12.125 -0.466 1.00 89.31 166 PRO A N 1
ATOM 1245 C CA . PRO A 1 166 ? 0.251 12.599 -1.472 1.00 89.31 166 PRO A CA 1
ATOM 1246 C C . PRO A 1 166 ? 1.060 11.477 -2.139 1.00 89.31 166 PRO A C 1
ATOM 1248 O O . PRO A 1 166 ? 1.538 11.646 -3.258 1.00 89.31 166 PRO A O 1
ATOM 1251 N N . TRP A 1 167 ? 1.256 10.345 -1.452 1.00 91.19 167 TRP A N 1
ATOM 1252 C CA . TRP A 1 167 ? 2.094 9.249 -1.941 1.00 91.19 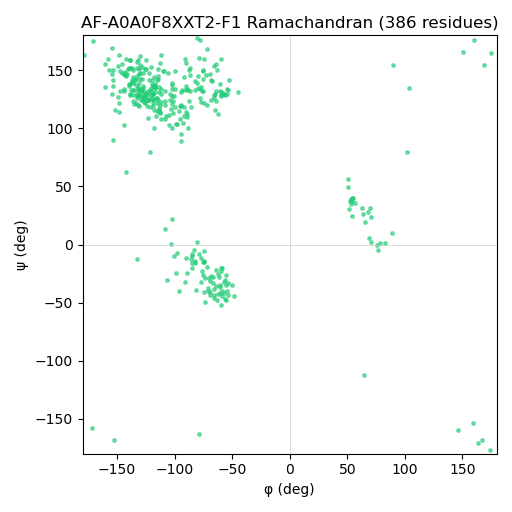167 TRP A CA 1
ATOM 1253 C C . TRP A 1 167 ? 1.305 8.154 -2.640 1.00 91.19 167 TRP A C 1
ATOM 1255 O O . TRP A 1 167 ? 1.797 7.610 -3.625 1.00 91.19 167 TRP A O 1
ATOM 1265 N N . VAL A 1 168 ? 0.129 7.796 -2.124 1.00 92.06 168 VAL A N 1
ATOM 1266 C CA . VAL A 1 168 ? -0.726 6.752 -2.699 1.00 92.06 168 VAL A CA 1
ATOM 1267 C C . VAL A 1 168 ? -2.185 7.086 -2.423 1.00 92.06 168 VAL A C 1
ATOM 1269 O O . VAL A 1 168 ? -2.565 7.249 -1.268 1.00 92.06 168 VAL A O 1
ATOM 1272 N N . SER A 1 169 ? -3.02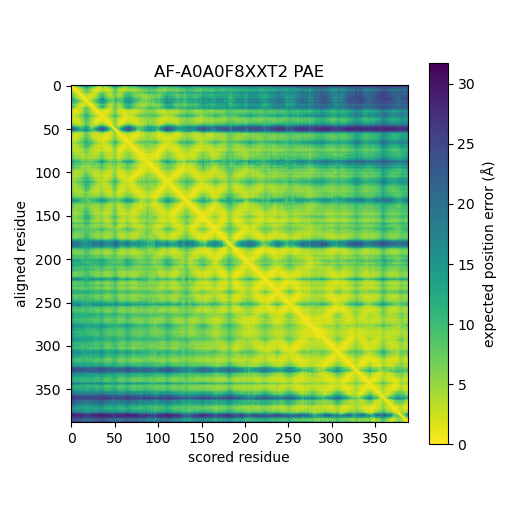1 7.106 -3.454 1.00 95.19 169 SER A N 1
ATOM 1273 C CA . SER A 1 169 ? -4.473 7.170 -3.296 1.00 95.19 169 SER A CA 1
ATOM 1274 C C . SER A 1 169 ? -5.176 6.103 -4.122 1.00 95.19 169 SER A C 1
ATOM 1276 O O . SER A 1 169 ? -4.628 5.601 -5.107 1.00 95.19 169 SER A O 1
ATOM 1278 N N . GLY A 1 170 ? -6.371 5.715 -3.681 1.00 96.12 170 GLY A N 1
ATOM 1279 C CA . GLY A 1 170 ? -7.191 4.732 -4.378 1.00 96.12 170 GLY A CA 1
ATOM 1280 C C . GLY A 1 170 ? -8.261 4.092 -3.501 1.00 96.12 170 GLY A C 1
ATOM 1281 O O . GLY A 1 170 ? -8.339 4.325 -2.289 1.00 96.12 170 GLY A O 1
ATOM 1282 N N . ASN A 1 171 ? -9.073 3.261 -4.146 1.00 97.06 171 ASN A N 1
ATOM 1283 C CA . ASN A 1 171 ? -10.129 2.472 -3.525 1.00 97.06 171 ASN A CA 1
ATOM 1284 C C . ASN A 1 171 ? -9.658 1.030 -3.364 1.00 97.06 171 ASN A C 1
ATOM 1286 O O . ASN A 1 171 ? -9.049 0.478 -4.275 1.00 97.06 171 ASN A O 1
ATOM 1290 N N . ILE A 1 172 ? -9.939 0.411 -2.223 1.00 96.88 172 ILE A N 1
ATOM 1291 C CA . ILE A 1 172 ? -9.447 -0.914 -1.856 1.00 96.88 172 ILE A CA 1
ATOM 1292 C C . ILE A 1 172 ? -10.619 -1.748 -1.341 1.00 96.88 172 ILE A C 1
ATOM 1294 O O . ILE A 1 172 ? -11.421 -1.294 -0.530 1.00 96.88 172 ILE A O 1
ATOM 1298 N N . THR A 1 173 ? -10.699 -2.993 -1.790 1.00 97.88 173 THR A N 1
ATOM 1299 C CA . THR A 1 173 ? -11.633 -4.007 -1.284 1.00 97.88 173 THR A CA 1
ATOM 1300 C C . THR A 1 173 ? -10.864 -5.290 -1.033 1.00 97.88 173 THR A C 1
ATOM 1302 O O . THR A 1 173 ? -9.796 -5.489 -1.615 1.00 97.88 173 THR A O 1
ATOM 1305 N N . GLY A 1 174 ? -11.360 -6.167 -0.168 1.00 96.94 174 GLY A N 1
ATOM 1306 C CA . GLY A 1 174 ? -10.673 -7.434 0.045 1.00 96.94 174 GLY A CA 1
ATOM 1307 C C . GLY A 1 174 ? -11.068 -8.175 1.302 1.00 96.94 174 GLY A C 1
ATOM 1308 O O . GLY A 1 174 ? -12.009 -7.822 2.012 1.00 96.94 174 GLY A O 1
ATOM 1309 N N . THR A 1 175 ? -10.312 -9.223 1.583 1.00 96.12 175 THR A N 1
ATOM 1310 C CA . THR A 1 175 ? -10.482 -10.063 2.763 1.00 96.12 175 THR A CA 1
ATOM 1311 C C . THR A 1 175 ? -9.139 -10.377 3.391 1.00 96.12 175 THR A C 1
ATOM 1313 O O . THR A 1 175 ? -8.135 -10.492 2.692 1.00 96.12 175 THR A O 1
ATOM 1316 N N . SER A 1 176 ? -9.131 -10.571 4.704 1.00 92.88 176 SER A N 1
ATOM 1317 C CA . SER A 1 176 ? -7.970 -11.070 5.433 1.00 92.88 176 SER A CA 1
ATOM 1318 C C . SER A 1 176 ? -8.400 -12.164 6.398 1.00 92.88 176 SER A C 1
ATOM 1320 O O . SER A 1 176 ? -9.260 -11.951 7.251 1.00 92.88 176 SER A O 1
ATOM 1322 N N . GLN A 1 177 ? -7.820 -13.344 6.242 1.00 92.06 177 GLN A N 1
ATOM 1323 C CA . GLN A 1 177 ? -7.978 -14.457 7.159 1.00 92.06 177 GLN A CA 1
ATOM 1324 C C . GLN A 1 177 ? -6.925 -14.329 8.259 1.00 92.06 177 GLN A C 1
ATOM 1326 O O . GLN A 1 177 ? -5.728 -14.269 7.974 1.00 92.06 177 GLN A O 1
ATOM 1331 N N . LEU A 1 178 ? -7.370 -14.293 9.510 1.00 86.19 178 LEU A N 1
ATOM 1332 C CA . LEU A 1 178 ? -6.490 -14.260 10.671 1.00 86.19 178 LEU A CA 1
ATOM 1333 C C . LEU A 1 178 ? -6.192 -15.696 11.116 1.00 86.19 178 LEU A C 1
ATOM 1335 O O . LEU A 1 178 ? -7.096 -16.533 11.156 1.00 86.19 178 LEU A O 1
ATOM 1339 N N . GLY A 1 179 ? -4.926 -15.971 11.427 1.00 83.00 179 GLY A N 1
ATOM 1340 C CA . GLY A 1 179 ? -4.501 -17.196 12.100 1.00 83.00 179 GLY A CA 1
ATOM 1341 C C . GLY A 1 179 ? -4.767 -17.144 13.606 1.00 83.00 179 GLY A C 1
ATOM 1342 O O . GLY A 1 179 ? -5.518 -16.297 14.097 1.00 83.00 179 GLY A O 1
ATOM 1343 N N . ASP A 1 180 ? -4.117 -18.035 14.358 1.00 76.50 180 ASP A N 1
ATOM 1344 C CA . ASP A 1 180 ? -4.260 -18.091 15.814 1.00 76.50 180 ASP A CA 1
ATOM 1345 C C . ASP A 1 180 ? -3.957 -16.737 16.468 1.00 76.50 180 ASP A C 1
ATOM 1347 O O . ASP A 1 180 ? -2.923 -16.102 16.232 1.00 76.50 180 ASP A O 1
ATOM 1351 N N . VAL A 1 181 ? -4.885 -16.297 17.316 1.00 68.00 181 VAL A N 1
ATOM 1352 C CA . VAL A 1 181 ? -4.821 -15.006 17.997 1.00 68.00 181 VAL A CA 1
ATOM 1353 C C . VAL A 1 181 ? -4.294 -15.229 19.412 1.00 68.00 181 VAL A C 1
ATOM 1355 O O . VAL A 1 181 ? -5.025 -15.679 20.293 1.00 68.00 181 VAL A O 1
ATOM 1358 N N . THR A 1 182 ? -3.027 -14.892 19.655 1.00 59.84 182 THR A N 1
ATOM 1359 C CA . THR A 1 182 ? -2.417 -15.004 20.992 1.00 59.84 182 THR A CA 1
ATOM 1360 C C . THR A 1 182 ? -2.355 -13.633 21.636 1.00 59.84 182 THR A C 1
ATOM 1362 O O . THR A 1 182 ? -1.770 -12.709 21.078 1.00 59.84 182 THR A O 1
ATOM 1365 N N . GLY A 1 183 ? -2.987 -13.475 22.805 1.00 57.62 183 GLY A N 1
ATOM 1366 C CA . GLY A 1 183 ? -3.044 -12.173 23.472 1.00 57.62 183 GLY A CA 1
ATOM 1367 C C . GLY A 1 183 ? -3.582 -11.086 22.541 1.00 57.62 183 GLY A C 1
ATOM 1368 O O . GLY A 1 183 ? -3.027 -9.999 22.524 1.00 57.62 183 GLY A O 1
ATOM 1369 N N . GLY A 1 184 ? -4.593 -11.421 21.724 1.00 56.44 184 GLY A N 1
ATOM 1370 C CA . GLY A 1 184 ? -5.292 -10.542 20.780 1.00 56.44 184 GLY A CA 1
ATOM 1371 C C . GLY A 1 184 ? -4.569 -10.204 19.467 1.00 56.44 184 GLY A C 1
ATOM 1372 O O . GLY A 1 184 ? -5.162 -9.504 18.651 1.00 56.44 184 GLY A O 1
ATOM 1373 N N . ILE A 1 185 ? -3.316 -10.624 19.272 1.00 61.31 185 ILE A N 1
ATOM 1374 C CA . ILE A 1 185 ? -2.544 -10.347 18.051 1.00 61.31 185 ILE A CA 1
ATOM 1375 C C . ILE A 1 185 ? -2.585 -11.601 17.164 1.00 61.31 185 ILE A C 1
ATOM 1377 O O . ILE A 1 185 ? -2.268 -12.686 17.664 1.00 61.31 185 ILE A O 1
ATOM 1381 N N . PRO A 1 186 ? -2.965 -11.496 15.876 1.00 68.50 186 PRO A N 1
ATOM 1382 C CA . PRO A 1 186 ? -2.879 -12.619 14.946 1.00 68.50 186 PRO A CA 1
ATOM 1383 C C . PRO A 1 186 ? -1.414 -13.001 14.715 1.00 68.50 186 PRO A C 1
ATOM 1385 O O . PRO A 1 186 ? -0.608 -12.153 14.332 1.00 68.50 186 PRO A O 1
ATOM 1388 N N . GLY A 1 187 ? -1.060 -14.270 14.924 1.00 74.88 187 GLY A N 1
ATOM 1389 C CA . GLY A 1 187 ? 0.284 -14.766 14.602 1.00 74.88 187 GLY A CA 1
ATOM 1390 C C . GLY A 1 187 ? 0.569 -14.771 13.095 1.00 74.88 187 GLY A C 1
ATOM 1391 O O . GLY A 1 187 ? 1.715 -14.599 12.673 1.00 74.88 187 GLY A O 1
ATOM 1392 N N . GLU A 1 188 ? -0.489 -14.916 12.295 1.00 86.81 188 GLU A N 1
ATOM 1393 C CA . GLU A 1 188 ? -0.458 -14.962 10.837 1.00 86.81 188 GLU A CA 1
ATOM 1394 C C . GLU A 1 188 ? -1.680 -14.244 10.244 1.00 86.81 188 GLU A C 1
ATOM 1396 O O . GLU A 1 188 ? -2.762 -14.246 10.836 1.00 86.81 188 GLU A O 1
ATOM 1401 N N . MET A 1 189 ? -1.515 -13.636 9.071 1.00 90.25 189 MET A N 1
ATOM 1402 C CA . MET A 1 189 ? -2.584 -13.036 8.278 1.00 90.25 189 MET A CA 1
ATOM 1403 C C . MET A 1 189 ? -2.414 -13.402 6.806 1.00 90.25 189 MET A C 1
ATOM 1405 O O . MET A 1 189 ? -1.347 -13.170 6.240 1.00 90.25 189 MET A O 1
ATOM 1409 N N . VAL A 1 190 ? -3.465 -13.921 6.176 1.00 95.38 190 VAL A N 1
ATOM 1410 C CA . VAL A 1 190 ? -3.505 -14.180 4.730 1.00 95.38 190 VAL A CA 1
ATOM 1411 C C . VAL A 1 190 ? -4.515 -13.236 4.099 1.00 95.38 190 VAL A C 1
ATOM 1413 O O . VAL A 1 190 ? -5.708 -13.321 4.384 1.00 95.38 190 VAL A O 1
ATOM 1416 N N . GLY A 1 191 ? -4.032 -12.323 3.263 1.00 95.62 191 GLY A N 1
ATOM 1417 C CA . GLY A 1 191 ? -4.822 -11.246 2.683 1.00 95.62 191 GLY A CA 1
ATOM 1418 C C . GLY A 1 191 ? -4.968 -11.364 1.174 1.00 95.62 191 GLY A C 1
ATOM 1419 O O . GLY A 1 191 ? -4.015 -11.724 0.486 1.00 95.62 191 GLY A O 1
ATOM 1420 N N . GLN A 1 192 ? -6.150 -11.006 0.677 1.00 98.06 192 GLN A N 1
ATOM 1421 C CA . GLN A 1 192 ? -6.442 -10.828 -0.743 1.00 98.06 192 GLN A CA 1
ATOM 1422 C C . GLN A 1 192 ? -7.144 -9.490 -0.934 1.00 98.06 192 GLN A C 1
ATOM 1424 O O . GLN A 1 192 ? -8.220 -9.273 -0.372 1.00 98.06 192 GLN A O 1
ATOM 1429 N N . PHE A 1 193 ? -6.540 -8.592 -1.704 1.00 97.56 193 PHE A N 1
ATOM 1430 C CA . PHE A 1 193 ? -7.029 -7.231 -1.886 1.00 97.56 193 PHE A CA 1
ATOM 1431 C C . PHE A 1 193 ? -7.023 -6.833 -3.355 1.00 97.56 193 PHE A C 1
ATOM 1433 O O . PHE A 1 193 ? -6.104 -7.171 -4.092 1.00 97.56 193 PHE A O 1
ATOM 1440 N N . SER A 1 194 ? -8.040 -6.079 -3.755 1.00 97.88 194 SER A N 1
ATOM 1441 C CA . SER A 1 194 ? -8.150 -5.455 -5.068 1.00 97.88 194 SER A CA 1
ATOM 1442 C C . SER A 1 194 ? -8.220 -3.948 -4.887 1.00 97.88 194 SER A C 1
ATOM 1444 O O . SER A 1 194 ? -9.010 -3.445 -4.083 1.00 97.88 194 SER A O 1
ATOM 1446 N N . LEU A 1 195 ? -7.376 -3.240 -5.622 1.00 97.06 195 LEU A N 1
ATOM 1447 C CA . LEU A 1 195 ? -7.224 -1.801 -5.579 1.00 97.06 195 LEU A CA 1
ATOM 1448 C C . LEU A 1 195 ? -7.595 -1.212 -6.937 1.00 97.06 195 LEU A C 1
ATOM 1450 O O . LEU A 1 195 ? -7.153 -1.717 -7.965 1.00 97.06 195 LEU A O 1
ATOM 1454 N N . ARG A 1 196 ? -8.374 -0.134 -6.949 1.00 96.38 196 ARG A N 1
ATOM 1455 C CA . ARG A 1 196 ? -8.824 0.582 -8.153 1.00 96.38 196 ARG A CA 1
ATOM 1456 C C . ARG A 1 196 ? -8.558 2.074 -8.017 1.00 96.38 196 ARG A C 1
ATOM 1458 O O . ARG A 1 196 ? -8.375 2.571 -6.905 1.00 96.38 196 ARG A O 1
ATOM 1465 N N . ASP A 1 197 ? -8.573 2.770 -9.152 1.00 92.50 197 ASP A N 1
ATOM 1466 C CA . ASP A 1 197 ? -8.377 4.224 -9.236 1.00 92.50 197 ASP A CA 1
ATOM 1467 C C . ASP A 1 197 ? -7.060 4.663 -8.577 1.00 92.50 197 ASP A C 1
ATOM 1469 O O . ASP A 1 197 ? -6.995 5.653 -7.845 1.00 92.50 197 ASP A O 1
ATOM 1473 N N . LEU A 1 198 ? -6.012 3.869 -8.796 1.00 94.94 198 LEU A N 1
ATOM 1474 C CA . LEU A 1 198 ? -4.743 4.011 -8.107 1.00 94.94 198 LEU A CA 1
ATOM 1475 C C . LEU A 1 198 ? -3.945 5.186 -8.660 1.00 94.94 198 LEU A C 1
ATOM 1477 O O . LEU A 1 198 ? -3.716 5.300 -9.866 1.00 94.94 198 LEU A O 1
ATOM 1481 N N . ARG A 1 199 ? -3.434 6.020 -7.758 1.00 94.94 199 ARG A N 1
ATOM 1482 C CA . ARG A 1 199 ? -2.433 7.041 -8.080 1.00 94.94 199 ARG A CA 1
ATOM 1483 C C . ARG A 1 199 ? -1.272 6.916 -7.116 1.00 94.94 199 ARG A C 1
ATOM 1485 O O . ARG A 1 199 ? -1.486 6.845 -5.910 1.00 94.94 199 ARG A O 1
ATOM 1492 N N . ALA A 1 200 ? -0.052 6.897 -7.638 1.00 93.06 200 ALA A N 1
ATOM 1493 C CA . ALA A 1 200 ? 1.147 6.706 -6.836 1.00 93.06 200 ALA A CA 1
ATOM 1494 C C . ALA A 1 200 ? 2.219 7.754 -7.159 1.00 93.06 200 ALA A C 1
ATOM 1496 O O . ALA A 1 200 ? 2.609 7.941 -8.311 1.00 93.06 200 ALA A O 1
ATOM 1497 N N . ASN A 1 201 ? 2.723 8.409 -6.117 1.00 92.31 201 ASN A N 1
ATOM 1498 C CA . ASN A 1 201 ? 3.925 9.234 -6.136 1.00 92.31 201 ASN A CA 1
ATOM 1499 C C . ASN A 1 201 ? 4.719 9.073 -4.825 1.00 92.31 201 ASN A C 1
ATOM 1501 O O . ASN A 1 201 ? 4.838 10.017 -4.036 1.00 92.31 201 ASN A O 1
ATOM 1505 N N . PRO A 1 202 ? 5.215 7.859 -4.523 1.00 87.44 202 PRO A N 1
ATOM 1506 C CA . PRO A 1 202 ? 5.852 7.586 -3.243 1.00 87.44 202 PRO A CA 1
ATOM 1507 C C . PRO A 1 202 ? 7.066 8.490 -3.051 1.00 87.44 202 PRO A C 1
ATOM 1509 O O . PRO A 1 202 ? 7.932 8.557 -3.917 1.00 87.44 202 PRO A O 1
ATOM 1512 N N . ALA A 1 203 ? 7.131 9.175 -1.909 1.00 84.44 203 ALA A N 1
ATOM 1513 C CA . ALA A 1 203 ? 8.200 10.119 -1.583 1.00 84.44 203 ALA A CA 1
ATOM 1514 C C . ALA A 1 203 ? 8.421 11.227 -2.632 1.00 84.44 203 ALA A C 1
ATOM 1516 O O . ALA A 1 203 ? 9.520 11.776 -2.687 1.00 84.44 203 ALA A O 1
ATOM 1517 N N . GLU A 1 204 ? 7.389 11.552 -3.423 1.00 86.75 204 GLU A N 1
ATOM 1518 C CA . GLU A 1 204 ? 7.422 12.606 -4.448 1.00 86.75 204 GLU A CA 1
ATOM 1519 C C . GLU A 1 204 ? 8.547 12.392 -5.478 1.00 86.75 204 GLU A C 1
ATOM 1521 O O . GLU A 1 204 ? 9.195 13.330 -5.938 1.00 86.75 204 GLU A O 1
ATOM 1526 N N . VAL A 1 205 ? 8.824 11.126 -5.814 1.00 88.56 205 VAL A N 1
ATOM 1527 C CA . VAL A 1 205 ? 9.899 10.761 -6.754 1.00 88.56 205 VAL A CA 1
ATOM 1528 C C . VAL A 1 205 ? 9.559 11.055 -8.220 1.00 88.56 205 VAL A C 1
ATOM 1530 O O . VAL A 1 205 ? 10.463 11.051 -9.059 1.00 88.56 205 VAL A O 1
ATOM 1533 N N . TYR A 1 206 ? 8.283 11.292 -8.527 1.00 88.88 206 TYR A N 1
ATOM 1534 C CA . TYR A 1 206 ? 7.786 11.721 -9.832 1.00 88.88 206 TYR A CA 1
ATOM 1535 C C . TYR A 1 206 ? 7.316 13.177 -9.769 1.00 88.88 206 TYR A C 1
ATOM 1537 O O . TYR A 1 206 ? 6.813 13.639 -8.743 1.00 88.88 206 TYR A O 1
ATOM 1545 N N . SER A 1 207 ? 7.429 13.890 -10.890 1.00 86.44 207 SER A N 1
ATOM 1546 C CA . SER A 1 207 ? 6.890 15.246 -11.049 1.00 86.44 207 SER A CA 1
ATOM 1547 C C . SER A 1 207 ? 5.361 15.278 -10.955 1.00 86.44 207 SER A C 1
ATOM 1549 O O . SER A 1 207 ? 4.796 16.196 -10.362 1.00 86.44 207 SER A O 1
ATOM 1551 N N . GLU A 1 208 ? 4.697 14.240 -11.465 1.00 88.12 208 GLU A N 1
ATOM 1552 C CA . GLU A 1 208 ? 3.256 14.027 -11.347 1.00 88.12 208 GLU A CA 1
ATOM 1553 C C . GLU A 1 208 ? 2.952 12.598 -10.867 1.00 88.12 208 GLU A C 1
ATOM 1555 O O . GLU A 1 208 ? 3.680 11.666 -11.221 1.00 88.12 208 GLU A O 1
ATOM 1560 N N . PRO A 1 209 ? 1.877 12.378 -10.082 1.00 91.44 209 PRO A N 1
ATOM 1561 C CA . PRO A 1 209 ? 1.476 11.034 -9.690 1.00 91.44 209 PRO A CA 1
ATOM 1562 C C . PRO A 1 209 ? 1.139 10.145 -10.881 1.00 91.44 209 PRO A C 1
ATOM 1564 O O . PRO A 1 209 ? 0.328 10.506 -11.737 1.00 91.44 209 PRO A O 1
ATOM 1567 N N . VAL A 1 210 ? 1.697 8.938 -10.875 1.00 93.19 210 VAL A N 1
ATOM 1568 C CA . VAL A 1 210 ? 1.434 7.921 -11.889 1.00 93.19 210 VAL A CA 1
ATOM 1569 C C . VAL A 1 210 ? 0.074 7.289 -11.612 1.00 93.19 210 VAL A C 1
ATOM 1571 O O . VAL A 1 210 ? -0.150 6.746 -10.530 1.00 93.19 210 VAL A O 1
ATOM 1574 N N . ALA A 1 211 ? -0.828 7.352 -12.592 1.00 93.75 211 ALA A N 1
ATOM 1575 C CA . ALA A 1 211 ? -2.081 6.607 -12.565 1.00 93.75 211 ALA A CA 1
ATOM 1576 C C . ALA A 1 211 ? -1.852 5.147 -12.990 1.00 93.75 211 ALA A C 1
ATOM 1578 O O . ALA A 1 211 ? -1.095 4.890 -13.935 1.00 93.75 211 ALA A O 1
ATOM 1579 N N . LEU A 1 212 ? -2.509 4.228 -12.284 1.00 93.62 212 LEU A N 1
ATOM 1580 C CA . LEU A 1 212 ? -2.553 2.788 -12.544 1.00 93.62 212 LEU A CA 1
ATOM 1581 C C . LEU A 1 212 ? -4.024 2.344 -12.520 1.00 93.62 212 LEU A C 1
ATOM 1583 O O . LEU A 1 212 ? -4.805 2.841 -11.706 1.00 93.62 212 LEU A O 1
ATOM 1587 N N . ASP A 1 213 ? -4.410 1.409 -13.388 1.00 93.56 213 ASP A N 1
ATOM 1588 C CA . ASP A 1 213 ? -5.824 1.043 -13.552 1.00 93.56 213 ASP A CA 1
ATOM 1589 C C . ASP A 1 213 ? -6.329 0.215 -12.360 1.00 93.56 213 ASP A C 1
ATOM 1591 O O . ASP A 1 213 ? -7.381 0.493 -11.778 1.00 93.56 213 ASP A O 1
ATOM 1595 N N . GLN A 1 214 ? -5.574 -0.825 -11.998 1.00 95.69 214 GLN A N 1
ATOM 1596 C CA . GLN A 1 214 ? -5.931 -1.759 -10.934 1.00 95.69 214 GLN A CA 1
ATOM 1597 C C . GLN A 1 214 ? -4.681 -2.448 -10.380 1.00 95.69 214 GLN A C 1
ATOM 1599 O O . GLN A 1 214 ? -3.730 -2.692 -11.121 1.00 95.69 214 GLN A O 1
ATOM 1604 N N . ALA A 1 215 ? -4.701 -2.819 -9.101 1.00 97.00 215 ALA A N 1
ATOM 1605 C CA . ALA A 1 215 ? -3.740 -3.763 -8.540 1.00 97.00 215 ALA A CA 1
ATOM 1606 C C . ALA A 1 215 ? -4.448 -4.842 -7.721 1.00 97.00 215 ALA A C 1
ATOM 1608 O O . ALA A 1 215 ? -5.292 -4.527 -6.889 1.00 97.00 215 ALA A O 1
ATOM 1609 N N . ASP A 1 216 ? -4.084 -6.101 -7.922 1.00 98.06 216 ASP A N 1
ATOM 1610 C CA . ASP A 1 216 ? -4.562 -7.224 -7.117 1.00 98.06 216 ASP A CA 1
ATOM 1611 C C . ASP A 1 216 ? -3.395 -7.808 -6.319 1.00 98.06 216 ASP A C 1
ATOM 1613 O O . ASP A 1 216 ? -2.318 -8.041 -6.869 1.00 98.06 216 ASP A O 1
ATOM 1617 N N . ILE A 1 217 ? -3.588 -8.012 -5.017 1.00 98.00 217 ILE A N 1
ATOM 1618 C CA . ILE A 1 217 ? -2.535 -8.376 -4.065 1.00 98.00 217 ILE A CA 1
ATOM 1619 C C . ILE A 1 217 ? -2.973 -9.589 -3.254 1.00 98.00 217 ILE A C 1
ATOM 1621 O O . ILE A 1 217 ? -3.983 -9.534 -2.558 1.00 98.00 217 ILE A O 1
ATOM 1625 N N . ASP A 1 218 ? -2.162 -10.641 -3.280 1.00 98.31 218 ASP A N 1
ATOM 1626 C CA . ASP A 1 218 ? -2.250 -11.808 -2.411 1.00 98.31 218 ASP A CA 1
ATOM 1627 C C . ASP A 1 218 ? -0.994 -11.864 -1.533 1.00 98.31 218 ASP A C 1
ATOM 1629 O O . ASP A 1 218 ? 0.131 -11.952 -2.044 1.00 98.31 218 ASP A O 1
ATOM 1633 N N . PHE A 1 219 ? -1.158 -11.842 -0.210 1.00 97.50 219 PHE A N 1
ATOM 1634 C CA . PHE A 1 219 ? -0.030 -11.884 0.720 1.00 97.50 219 PHE A CA 1
ATOM 1635 C C . PHE A 1 219 ? -0.275 -12.793 1.923 1.00 97.50 219 PHE A C 1
ATOM 1637 O O . PHE A 1 219 ? -1.408 -13.073 2.308 1.00 97.50 219 PHE A O 1
ATOM 1644 N N . GLN A 1 220 ? 0.822 -13.207 2.548 1.00 96.19 220 GLN A N 1
ATOM 1645 C CA . GLN A 1 220 ? 0.859 -13.879 3.841 1.00 96.19 220 GLN A CA 1
ATOM 1646 C C . GLN A 1 220 ? 1.838 -13.122 4.745 1.00 96.19 220 GLN A C 1
ATOM 1648 O O . GLN A 1 220 ? 2.996 -12.927 4.378 1.00 96.19 220 GLN A O 1
ATOM 1653 N N . LEU A 1 221 ? 1.379 -12.684 5.912 1.00 90.62 221 LEU A N 1
ATOM 1654 C CA . LEU A 1 221 ? 2.157 -11.936 6.895 1.00 90.62 221 LEU A CA 1
ATOM 1655 C C . LEU A 1 221 ? 2.232 -12.723 8.204 1.00 90.62 221 LEU A C 1
ATOM 1657 O O . LEU A 1 221 ? 1.204 -13.055 8.782 1.00 90.62 221 LEU A O 1
ATOM 1661 N N . SER A 1 222 ? 3.441 -12.964 8.696 1.00 89.81 222 SER A N 1
ATOM 1662 C CA . SER A 1 222 ? 3.728 -13.478 10.037 1.00 89.81 222 SER A CA 1
ATOM 1663 C C . SER A 1 222 ? 4.492 -12.415 10.822 1.00 89.81 222 SER A C 1
ATOM 1665 O O . SER A 1 222 ? 5.325 -11.713 10.251 1.00 89.81 222 SER A O 1
ATOM 1667 N N . LEU A 1 223 ? 4.211 -12.267 12.119 1.00 78.12 223 LEU A N 1
ATOM 1668 C CA . LEU A 1 223 ? 4.798 -11.190 12.935 1.00 78.12 223 LEU A CA 1
ATOM 1669 C C . LEU A 1 223 ? 5.998 -11.630 13.783 1.00 78.12 223 LEU A C 1
ATOM 1671 O O . LEU A 1 223 ? 6.829 -10.794 14.133 1.00 78.12 223 LEU A O 1
ATOM 1675 N N . ASN A 1 224 ? 6.105 -12.917 14.123 1.00 76.62 224 ASN A N 1
ATOM 1676 C CA . ASN A 1 224 ? 7.197 -13.434 14.947 1.00 76.62 224 ASN A CA 1
ATOM 1677 C C . ASN A 1 224 ? 7.622 -14.854 14.509 1.00 76.62 224 ASN A C 1
ATOM 1679 O O . ASN A 1 224 ? 6.927 -15.815 14.847 1.00 76.62 224 ASN A O 1
ATOM 1683 N N . PRO A 1 225 ? 8.747 -15.005 13.782 1.00 84.62 225 PRO A N 1
ATOM 1684 C CA . PRO A 1 225 ? 9.559 -13.927 13.204 1.00 84.62 225 PRO A CA 1
ATOM 1685 C C . PRO A 1 225 ? 8.774 -13.133 12.148 1.00 84.62 225 PRO A C 1
ATOM 1687 O O . PRO A 1 225 ? 7.826 -13.649 11.552 1.00 84.62 225 PRO A O 1
ATOM 1690 N N . PHE A 1 226 ? 9.154 -11.873 11.920 1.00 85.88 226 PHE A N 1
ATOM 1691 C CA . PHE A 1 226 ? 8.497 -11.056 10.901 1.00 85.88 226 PHE A CA 1
ATOM 1692 C C . PHE A 1 226 ? 8.813 -11.593 9.502 1.00 85.88 226 PHE A C 1
ATOM 1694 O O . PHE A 1 226 ? 9.978 -11.693 9.106 1.00 85.88 226 PHE A O 1
ATOM 1701 N N . ARG A 1 227 ? 7.759 -11.896 8.746 1.00 93.38 227 ARG A N 1
ATOM 1702 C CA . ARG A 1 227 ? 7.826 -12.405 7.379 1.00 93.38 227 ARG A CA 1
ATOM 1703 C C . ARG A 1 227 ? 6.626 -11.914 6.588 1.00 93.38 227 ARG A C 1
ATOM 1705 O O . ARG A 1 227 ? 5.496 -12.240 6.931 1.00 93.38 227 ARG A O 1
ATOM 1712 N N . LEU A 1 228 ? 6.867 -11.201 5.497 1.00 94.50 228 LEU A N 1
ATOM 1713 C CA . LEU A 1 228 ? 5.855 -10.846 4.510 1.00 94.50 228 LEU A CA 1
ATOM 1714 C C . LEU A 1 228 ? 6.154 -11.599 3.216 1.00 94.50 228 LEU A C 1
ATOM 1716 O O . LEU A 1 228 ? 7.102 -11.269 2.510 1.00 94.50 228 LEU A O 1
ATOM 1720 N N . LYS A 1 229 ? 5.338 -12.598 2.892 1.00 97.81 229 LYS A N 1
ATOM 1721 C CA . LYS A 1 229 ? 5.365 -13.277 1.599 1.00 97.81 229 LYS A CA 1
ATOM 1722 C C . LYS A 1 229 ? 4.332 -12.638 0.680 1.00 97.81 229 LYS A C 1
ATOM 1724 O O . LYS A 1 229 ? 3.135 -12.683 0.958 1.00 97.81 229 LYS A O 1
ATOM 1729 N N . LEU A 1 230 ? 4.799 -12.085 -0.429 1.00 98.19 230 LEU A N 1
ATOM 1730 C CA . LEU A 1 230 ? 3.967 -11.621 -1.526 1.00 98.19 230 LEU A CA 1
ATOM 1731 C C . LEU A 1 230 ? 3.745 -12.794 -2.482 1.00 98.19 230 LEU A C 1
ATOM 1733 O O . LEU A 1 230 ? 4.628 -13.146 -3.260 1.00 98.19 230 LEU A O 1
ATOM 1737 N N . GLY A 1 231 ? 2.579 -13.434 -2.389 1.00 97.56 231 GLY A N 1
ATOM 1738 C CA . GLY A 1 231 ? 2.234 -14.550 -3.269 1.00 97.56 231 GLY A CA 1
ATOM 1739 C C . GLY A 1 231 ? 2.015 -14.084 -4.705 1.00 97.56 231 GLY A C 1
ATOM 1740 O O . GLY A 1 231 ? 2.456 -14.746 -5.642 1.00 97.56 231 GLY A O 1
ATOM 1741 N N . ARG A 1 232 ? 1.350 -12.936 -4.861 1.00 97.50 232 ARG A N 1
ATOM 1742 C CA . ARG A 1 232 ? 1.128 -12.271 -6.144 1.00 97.50 232 ARG A CA 1
ATOM 1743 C C . ARG A 1 232 ? 0.791 -10.801 -5.917 1.00 97.50 232 ARG A C 1
ATOM 1745 O O . ARG A 1 232 ? -0.055 -10.486 -5.091 1.00 97.50 232 ARG A O 1
ATOM 1752 N N . LEU A 1 233 ? 1.397 -9.922 -6.697 1.00 97.94 233 LEU A N 1
ATOM 1753 C CA . LEU A 1 233 ? 0.932 -8.565 -6.958 1.00 97.94 233 LEU A CA 1
ATOM 1754 C C . LEU A 1 233 ? 0.797 -8.425 -8.469 1.00 97.94 233 LEU A C 1
ATOM 1756 O O . LEU A 1 233 ? 1.766 -8.605 -9.198 1.00 97.94 233 LEU A O 1
ATOM 1760 N N . GLU A 1 234 ? -0.404 -8.147 -8.942 1.00 97.69 234 GLU A N 1
ATOM 1761 C CA . GLU A 1 234 ? -0.697 -7.962 -10.356 1.00 97.69 234 GLU A CA 1
ATOM 1762 C C . GLU A 1 234 ? -1.167 -6.530 -10.578 1.00 97.69 234 GLU A C 1
ATOM 1764 O O . GLU A 1 234 ? -2.236 -6.156 -10.110 1.00 97.69 234 GLU A O 1
ATOM 1769 N N . ILE A 1 235 ? -0.352 -5.719 -11.252 1.00 96.00 235 ILE A N 1
ATOM 1770 C CA . ILE A 1 235 ? -0.652 -4.319 -11.557 1.00 96.00 235 ILE A CA 1
ATOM 1771 C C . ILE A 1 235 ? -1.059 -4.231 -13.020 1.00 96.00 235 ILE A C 1
ATOM 1773 O O . ILE A 1 235 ? -0.251 -4.499 -13.908 1.00 96.00 235 ILE A O 1
ATOM 1777 N N . ASN A 1 236 ? -2.299 -3.821 -13.259 1.00 94.81 236 ASN A N 1
ATOM 1778 C CA . ASN A 1 236 ? -2.818 -3.546 -14.586 1.00 94.81 236 ASN A CA 1
ATOM 1779 C C . ASN A 1 236 ? -2.684 -2.059 -14.907 1.00 94.81 236 ASN A C 1
ATOM 1781 O O . ASN A 1 236 ? -3.066 -1.194 -14.117 1.00 94.81 236 ASN A O 1
ATOM 1785 N N . ASP A 1 237 ? -2.137 -1.781 -16.082 1.00 92.38 237 ASP A N 1
ATOM 1786 C CA . ASP A 1 237 ? -1.830 -0.438 -16.542 1.00 92.38 237 ASP A CA 1
ATOM 1787 C C . ASP A 1 237 ? -1.879 -0.368 -18.072 1.00 92.38 237 ASP A C 1
ATOM 1789 O O . ASP A 1 237 ? -1.111 -1.043 -18.763 1.00 92.38 237 ASP A O 1
ATOM 1793 N N . GLN A 1 238 ? -2.807 0.419 -18.620 1.00 90.12 238 GLN A N 1
ATOM 1794 C CA . GLN A 1 238 ? -2.971 0.636 -20.064 1.00 90.12 238 GLN A CA 1
ATOM 1795 C C . GLN A 1 238 ? -3.120 -0.679 -20.861 1.00 90.12 238 GLN A C 1
ATOM 1797 O O . GLN A 1 238 ? -2.597 -0.841 -21.969 1.00 90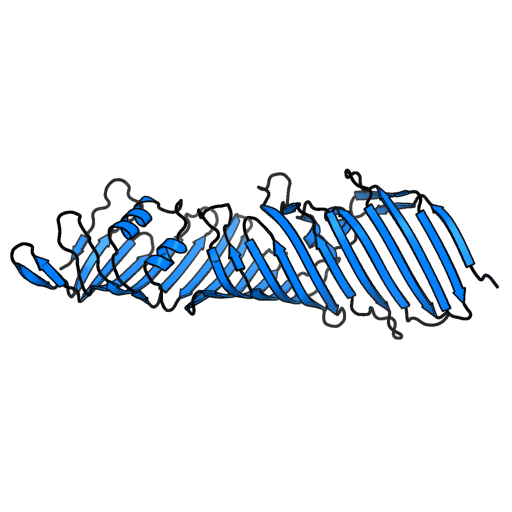.12 238 GLN A O 1
ATOM 1802 N N . GLY A 1 239 ? -3.825 -1.660 -20.287 1.00 89.94 239 GLY A N 1
ATOM 1803 C CA . GLY A 1 239 ? -4.016 -2.984 -20.895 1.00 89.94 239 GLY A CA 1
ATOM 1804 C C . GLY A 1 239 ? -2.748 -3.852 -20.926 1.00 89.94 239 GLY A C 1
ATOM 1805 O O . GLY A 1 239 ? -2.610 -4.728 -21.792 1.00 89.94 239 GLY A O 1
ATOM 1806 N N . ARG A 1 240 ? -1.793 -3.589 -20.030 1.00 92.56 240 ARG A N 1
ATOM 1807 C CA . ARG A 1 240 ? -0.626 -4.431 -19.735 1.00 92.56 240 ARG A CA 1
ATOM 1808 C C . ARG A 1 240 ? -0.652 -4.827 -18.264 1.00 92.56 240 ARG A C 1
ATOM 1810 O O . ARG A 1 240 ? -1.198 -4.094 -17.451 1.00 92.56 240 ARG A O 1
ATOM 1817 N N . SER A 1 241 ? -0.061 -5.975 -17.949 1.00 94.12 241 SER A N 1
ATOM 1818 C CA . SER A 1 241 ? 0.013 -6.500 -16.586 1.00 94.12 241 SER A CA 1
ATOM 1819 C C . SER A 1 241 ? 1.477 -6.668 -16.178 1.00 94.12 241 SER A C 1
ATOM 1821 O O . SER A 1 241 ? 2.261 -7.290 -16.901 1.00 94.12 241 SER A O 1
ATOM 1823 N N . LEU A 1 242 ? 1.844 -6.074 -15.044 1.00 95.50 242 LEU A N 1
ATOM 1824 C CA . LEU A 1 242 ? 3.086 -6.333 -14.324 1.00 95.50 242 LEU A CA 1
ATOM 1825 C C . LEU A 1 242 ? 2.760 -7.283 -13.174 1.00 95.50 242 LEU A C 1
ATOM 1827 O O . LEU A 1 242 ? 2.001 -6.936 -12.271 1.00 95.50 242 LEU A O 1
ATOM 1831 N N . ARG A 1 243 ? 3.367 -8.467 -13.185 1.00 97.88 243 ARG A N 1
ATOM 1832 C CA . ARG A 1 243 ? 3.273 -9.428 -12.087 1.00 97.88 243 ARG A CA 1
ATOM 1833 C C . ARG A 1 243 ? 4.515 -9.339 -11.221 1.00 97.88 243 ARG A C 1
ATOM 1835 O O . ARG A 1 243 ? 5.618 -9.353 -11.749 1.00 97.88 243 ARG A O 1
ATOM 1842 N N . LEU A 1 244 ? 4.327 -9.309 -9.913 1.00 98.00 244 LEU A N 1
ATOM 1843 C CA . LEU A 1 244 ? 5.372 -9.311 -8.903 1.00 98.00 244 LEU A CA 1
ATOM 1844 C C . LEU A 1 244 ? 5.088 -10.421 -7.886 1.00 98.00 244 LEU A C 1
ATOM 1846 O O . LEU A 1 244 ? 3.936 -10.666 -7.527 1.00 98.00 244 LEU A O 1
ATOM 1850 N N . ASP A 1 245 ? 6.133 -11.076 -7.408 1.00 98.62 245 ASP A N 1
ATOM 1851 C CA . ASP A 1 245 ? 6.082 -12.045 -6.317 1.00 98.62 245 ASP A CA 1
ATOM 1852 C C . ASP A 1 245 ? 7.375 -11.958 -5.501 1.00 98.62 245 ASP A C 1
ATOM 1854 O O . ASP A 1 245 ? 8.383 -11.436 -5.976 1.00 98.62 245 ASP A O 1
ATOM 1858 N N . GLY A 1 246 ? 7.344 -12.361 -4.234 1.00 98.19 246 GLY A N 1
ATOM 1859 C CA . GLY A 1 246 ? 8.528 -12.214 -3.397 1.00 98.19 246 GLY A CA 1
ATOM 1860 C C . GLY A 1 246 ? 8.305 -12.413 -1.910 1.00 98.19 246 GLY A C 1
ATOM 1861 O O . GLY A 1 246 ? 7.267 -12.887 -1.445 1.00 98.19 246 GLY A O 1
ATOM 1862 N N . GLU A 1 247 ? 9.319 -12.041 -1.148 1.00 98.25 247 GLU A N 1
ATOM 1863 C CA . GLU A 1 247 ? 9.390 -12.251 0.285 1.00 98.25 247 GLU A CA 1
ATOM 1864 C C . GLU A 1 247 ? 10.289 -11.207 0.955 1.00 98.25 247 GLU A C 1
ATOM 1866 O O . GLU A 1 247 ? 11.384 -10.912 0.478 1.00 98.25 247 GLU A O 1
ATOM 1871 N N . LEU A 1 248 ? 9.828 -10.681 2.089 1.00 95.44 248 LEU A N 1
ATOM 1872 C CA . LEU A 1 248 ? 10.570 -9.799 2.981 1.00 95.44 248 LEU A CA 1
ATOM 1873 C C . LEU A 1 248 ? 10.634 -10.427 4.377 1.00 95.44 248 LEU A C 1
ATOM 1875 O O . LEU A 1 248 ? 9.604 -10.708 4.991 1.00 95.44 248 LEU A O 1
ATOM 1879 N N . LEU A 1 249 ? 11.844 -10.602 4.891 1.00 94.81 249 LEU A N 1
ATOM 1880 C CA . LEU A 1 249 ? 12.142 -11.195 6.191 1.00 94.81 249 LEU A CA 1
ATOM 1881 C C . LEU A 1 249 ? 12.888 -10.175 7.052 1.00 94.81 249 LEU A C 1
ATOM 1883 O O . LEU A 1 249 ? 13.792 -9.491 6.564 1.00 94.81 249 LEU A O 1
ATOM 1887 N N . ALA A 1 250 ? 12.531 -10.089 8.334 1.00 85.25 250 ALA A N 1
ATOM 1888 C CA . ALA A 1 250 ? 13.363 -9.399 9.314 1.00 85.25 250 ALA A CA 1
ATOM 1889 C C . ALA A 1 250 ? 14.293 -10.421 9.982 1.00 85.25 250 ALA A C 1
ATOM 1891 O O . ALA A 1 250 ? 13.859 -11.221 10.812 1.00 85.25 250 ALA A O 1
ATOM 1892 N N . GLU A 1 251 ? 15.566 -10.403 9.603 1.00 88.81 251 GLU A N 1
ATOM 1893 C CA . GLU A 1 251 ? 16.627 -11.202 10.215 1.00 88.81 251 GLU A CA 1
ATOM 1894 C C . GLU A 1 251 ? 17.285 -10.413 11.363 1.00 88.81 251 GLU A C 1
ATOM 1896 O O . GLU A 1 251 ? 17.193 -9.180 11.396 1.00 88.81 251 GLU A O 1
ATOM 1901 N N . PRO A 1 252 ? 17.972 -11.079 12.312 1.00 87.81 252 PRO A N 1
ATOM 1902 C CA . PRO A 1 252 ? 18.714 -10.390 13.372 1.00 87.81 252 PRO A CA 1
ATOM 1903 C C . PRO A 1 252 ? 19.719 -9.353 12.845 1.00 87.81 252 PRO A C 1
ATOM 1905 O O . PRO A 1 252 ? 19.942 -8.323 13.481 1.00 87.81 252 PRO A O 1
ATOM 1908 N N . GLU A 1 253 ? 20.311 -9.610 11.679 1.00 91.38 253 GLU A N 1
ATOM 1909 C CA . GLU A 1 253 ? 21.315 -8.765 11.034 1.00 91.38 253 GLU A CA 1
ATOM 1910 C C . GLU A 1 253 ? 20.703 -7.634 10.185 1.00 91.38 253 GLU A C 1
ATOM 1912 O O . GLU A 1 253 ? 21.408 -6.681 9.838 1.00 91.38 253 GLU A O 1
ATOM 1917 N N . GLY A 1 254 ? 19.408 -7.702 9.854 1.00 87.81 254 GLY A N 1
ATOM 1918 C CA . GLY A 1 254 ? 18.704 -6.694 9.060 1.00 87.81 254 GLY A CA 1
ATOM 1919 C C . GLY A 1 254 ? 17.614 -7.269 8.152 1.00 87.81 254 GLY A C 1
ATOM 1920 O O . GLY A 1 254 ? 17.110 -8.366 8.356 1.00 87.81 254 GLY A O 1
ATOM 1921 N N . TRP A 1 255 ? 17.234 -6.513 7.125 1.00 88.94 255 TRP A N 1
ATOM 1922 C CA . TRP A 1 255 ? 16.216 -6.939 6.163 1.00 88.94 255 TRP A CA 1
ATOM 1923 C C . TRP A 1 255 ? 16.795 -7.850 5.083 1.00 88.94 255 TRP A C 1
ATOM 1925 O O . TRP A 1 255 ? 17.794 -7.500 4.449 1.00 88.94 255 TRP A O 1
ATOM 1935 N N . ASN A 1 256 ? 16.105 -8.956 4.820 1.00 96.06 256 ASN A N 1
ATOM 1936 C CA . ASN A 1 256 ? 16.337 -9.812 3.665 1.00 96.06 256 ASN A CA 1
ATOM 1937 C C . ASN A 1 256 ? 15.119 -9.736 2.733 1.00 96.06 256 ASN A C 1
ATOM 1939 O O . ASN A 1 256 ? 13.993 -10.007 3.150 1.00 96.06 256 ASN A O 1
ATOM 1943 N N . LEU A 1 257 ? 15.337 -9.296 1.494 1.00 96.94 257 LEU A N 1
ATOM 1944 C CA . LEU A 1 257 ? 14.307 -9.094 0.477 1.00 96.94 257 LEU A CA 1
ATOM 1945 C C . LEU A 1 257 ? 14.640 -9.920 -0.762 1.00 96.94 257 LEU A C 1
ATOM 1947 O O . LEU A 1 257 ? 15.719 -9.779 -1.345 1.00 96.94 257 LEU A O 1
ATOM 1951 N N . SER A 1 258 ? 13.655 -10.677 -1.229 1.00 98.12 258 SER A N 1
ATOM 1952 C CA . SER A 1 258 ? 13.603 -11.210 -2.584 1.00 98.12 258 SER A CA 1
ATOM 1953 C C . SER A 1 258 ? 12.343 -10.706 -3.276 1.00 98.12 258 SER A C 1
ATOM 1955 O O . SER A 1 258 ? 11.250 -10.769 -2.724 1.00 98.12 258 SER A O 1
ATOM 1957 N N . LEU A 1 259 ? 12.500 -10.143 -4.467 1.00 98.25 259 LEU A N 1
ATOM 1958 C CA . LEU A 1 259 ? 11.390 -9.680 -5.287 1.00 98.25 259 LEU A CA 1
ATOM 1959 C C . LEU A 1 259 ? 11.670 -10.051 -6.735 1.00 98.25 259 LEU A C 1
ATOM 1961 O O . LEU A 1 259 ? 12.739 -9.731 -7.254 1.00 98.25 259 LEU A O 1
ATOM 1965 N N . ASP A 1 260 ? 10.715 -10.701 -7.371 1.00 98.38 260 ASP A N 1
ATOM 1966 C CA . ASP A 1 260 ? 10.727 -11.071 -8.775 1.00 98.38 260 ASP A CA 1
ATOM 1967 C C . ASP A 1 260 ? 9.572 -10.370 -9.480 1.00 98.38 260 ASP A C 1
ATOM 1969 O O . ASP A 1 260 ? 8.504 -10.165 -8.904 1.00 98.38 260 ASP A O 1
ATOM 1973 N N . GLY A 1 261 ? 9.793 -9.971 -10.727 1.00 97.62 261 GLY A N 1
ATOM 1974 C CA . GLY A 1 261 ? 8.795 -9.286 -11.526 1.00 97.62 261 GLY A CA 1
ATOM 1975 C C . GLY A 1 261 ? 8.846 -9.686 -12.984 1.00 97.62 261 GLY A C 1
ATOM 1976 O O . GLY A 1 261 ? 9.913 -9.967 -13.525 1.00 97.62 261 GLY A O 1
ATOM 1977 N N . ARG A 1 262 ? 7.672 -9.718 -13.612 1.00 97.69 262 ARG A N 1
ATOM 1978 C CA . ARG A 1 262 ? 7.499 -10.089 -15.013 1.00 97.69 262 ARG A CA 1
ATOM 1979 C C . ARG A 1 262 ? 6.487 -9.188 -15.695 1.00 97.69 262 ARG A C 1
ATOM 1981 O O . ARG A 1 262 ? 5.432 -8.908 -15.126 1.00 97.69 262 ARG A O 1
ATOM 1988 N N . MET A 1 263 ? 6.782 -8.773 -16.920 1.00 96.25 263 MET A N 1
ATOM 1989 C CA . MET A 1 263 ? 5.866 -7.988 -17.745 1.00 96.25 263 MET A CA 1
ATOM 1990 C C . MET A 1 263 ? 5.991 -8.383 -19.213 1.00 96.25 263 MET A C 1
ATOM 1992 O O . MET A 1 263 ? 7.085 -8.418 -19.773 1.00 96.25 263 MET A O 1
ATOM 1996 N N . ASP A 1 264 ? 4.856 -8.623 -19.866 1.00 93.69 264 ASP A N 1
ATOM 1997 C CA . ASP A 1 264 ? 4.860 -9.119 -21.244 1.00 93.69 264 ASP A CA 1
ATOM 1998 C C . ASP A 1 264 ? 5.434 -8.108 -22.231 1.00 93.69 264 ASP A C 1
ATOM 2000 O O . ASP A 1 264 ? 6.160 -8.494 -23.144 1.00 93.69 264 ASP A O 1
ATOM 2004 N N . ARG A 1 265 ? 5.056 -6.827 -22.102 1.00 94.69 265 ARG A N 1
ATOM 2005 C CA . ARG A 1 265 ? 5.443 -5.763 -23.038 1.00 94.69 265 ARG A CA 1
ATOM 2006 C C . ARG A 1 265 ? 5.468 -4.385 -22.398 1.00 94.69 265 ARG A C 1
ATOM 2008 O O . ARG A 1 265 ? 4.526 -4.038 -21.690 1.00 94.69 265 ARG A O 1
ATOM 2015 N N . LEU A 1 266 ? 6.453 -3.570 -22.773 1.00 95.19 266 LEU A N 1
ATOM 2016 C CA . LEU A 1 266 ? 6.575 -2.174 -22.348 1.00 95.19 266 LEU A CA 1
ATOM 2017 C C . LEU A 1 266 ? 7.146 -1.297 -23.475 1.00 95.19 266 LEU A C 1
ATOM 2019 O O . LEU A 1 266 ? 8.118 -1.663 -24.137 1.00 95.19 266 LEU A O 1
ATOM 2023 N N . GLY A 1 267 ? 6.528 -0.138 -23.702 1.00 93.88 267 GLY A N 1
ATOM 2024 C CA . GLY A 1 267 ? 7.014 0.863 -24.656 1.00 93.88 267 GLY A CA 1
ATOM 2025 C C . GLY A 1 267 ? 7.968 1.877 -24.001 1.00 93.88 267 GLY A C 1
ATOM 2026 O O . GLY A 1 267 ? 7.856 2.100 -22.794 1.00 93.88 267 GLY A O 1
ATOM 2027 N N . PRO A 1 268 ? 8.860 2.535 -24.767 1.00 92.50 268 PRO A N 1
ATOM 2028 C CA . PRO A 1 268 ? 9.813 3.524 -24.251 1.00 92.50 268 PRO A CA 1
ATOM 2029 C C . PRO A 1 268 ? 9.162 4.682 -23.485 1.00 92.50 268 PRO A C 1
ATOM 2031 O O . PRO A 1 268 ? 9.574 4.985 -22.370 1.00 92.50 268 PRO A O 1
ATOM 2034 N N . GLU A 1 269 ? 8.098 5.278 -24.030 1.00 92.44 269 GLU A N 1
ATOM 2035 C CA . GLU A 1 269 ? 7.385 6.391 -23.383 1.00 92.44 269 GLU A CA 1
ATOM 2036 C C . GLU A 1 269 ? 6.837 5.991 -22.005 1.00 92.44 269 GLU A C 1
ATOM 2038 O O . GLU A 1 269 ? 7.000 6.706 -21.009 1.00 92.44 269 GLU A O 1
ATOM 2043 N N . ARG A 1 270 ? 6.230 4.798 -21.918 1.00 93.31 270 ARG A N 1
ATOM 2044 C CA . ARG A 1 270 ? 5.698 4.293 -20.651 1.00 93.31 270 ARG A CA 1
ATOM 2045 C C . ARG A 1 270 ? 6.811 3.891 -19.687 1.00 93.31 270 ARG A C 1
ATOM 2047 O O . ARG A 1 270 ? 6.687 4.201 -18.507 1.00 93.31 270 ARG A O 1
ATOM 2054 N N . LEU A 1 271 ? 7.915 3.304 -20.164 1.00 92.56 271 LEU A N 1
ATOM 2055 C CA . LEU A 1 271 ? 9.111 3.070 -19.342 1.00 92.56 271 LEU A CA 1
ATOM 2056 C C . LEU A 1 271 ? 9.595 4.379 -18.712 1.00 92.56 271 LEU A C 1
ATOM 2058 O O . LEU A 1 271 ? 9.849 4.422 -17.512 1.00 92.56 271 LEU A O 1
ATOM 2062 N N . LEU A 1 272 ? 9.700 5.452 -19.498 1.00 92.19 272 LEU A N 1
ATOM 2063 C CA . LEU A 1 272 ? 10.130 6.746 -18.982 1.00 92.19 272 LEU A CA 1
ATOM 2064 C C . LEU A 1 272 ? 9.098 7.339 -18.016 1.00 92.19 272 LEU A C 1
ATOM 2066 O O . LEU A 1 272 ? 9.484 7.947 -17.025 1.00 92.19 272 LEU A O 1
ATOM 2070 N N . THR A 1 273 ? 7.803 7.115 -18.206 1.00 92.12 273 THR A N 1
ATOM 2071 C CA . THR A 1 273 ? 6.809 7.552 -17.209 1.00 92.12 273 THR A CA 1
ATOM 2072 C C . THR A 1 273 ? 6.953 6.792 -15.884 1.00 92.12 273 THR A C 1
ATOM 2074 O O . THR A 1 273 ? 6.820 7.380 -14.816 1.00 92.12 273 THR A O 1
ATOM 2077 N N . LEU A 1 274 ? 7.259 5.492 -15.944 1.00 91.50 274 LEU A N 1
ATOM 2078 C CA . LEU A 1 274 ? 7.394 4.615 -14.774 1.00 91.50 274 LEU A CA 1
ATOM 2079 C C . LEU A 1 274 ? 8.785 4.651 -14.119 1.00 91.50 274 LEU A C 1
ATOM 2081 O O . LEU A 1 274 ? 8.970 4.089 -13.044 1.00 91.50 274 LEU A O 1
ATOM 2085 N N . TRP A 1 275 ? 9.777 5.285 -14.746 1.00 91.25 275 TRP A N 1
ATOM 2086 C CA . TRP A 1 275 ? 11.136 5.384 -14.218 1.00 91.25 275 TRP A CA 1
ATOM 2087 C C . TRP A 1 275 ? 11.317 6.725 -13.482 1.00 91.25 275 TRP A C 1
ATOM 2089 O O . TRP A 1 275 ? 11.311 7.772 -14.126 1.00 91.25 275 TRP A O 1
ATOM 2099 N N . PRO A 1 276 ? 11.549 6.736 -12.154 1.00 90.81 276 PRO A N 1
ATOM 2100 C CA . PRO A 1 276 ? 11.732 7.979 -11.402 1.00 90.81 276 PRO A CA 1
ATOM 2101 C C . PRO A 1 276 ? 12.927 8.818 -11.878 1.00 90.81 276 PRO A C 1
ATOM 2103 O O . PRO A 1 276 ? 14.023 8.293 -12.082 1.00 90.81 276 PRO A O 1
ATOM 2106 N N . GLU A 1 277 ? 12.770 10.139 -11.969 1.00 88.12 277 GLU A N 1
ATOM 2107 C CA . GLU A 1 277 ? 13.807 11.040 -12.504 1.00 88.12 277 GLU A CA 1
ATOM 2108 C C . GLU A 1 277 ? 15.120 11.005 -11.702 1.00 88.12 277 GLU A C 1
ATOM 2110 O O . GLU A 1 277 ? 16.212 11.078 -12.269 1.00 88.12 277 GLU A O 1
ATOM 2115 N N . GLY A 1 278 ? 15.028 10.828 -10.379 1.00 87.12 278 GLY A N 1
ATOM 2116 C CA . GLY A 1 278 ? 16.189 10.760 -9.486 1.00 87.12 278 GLY A CA 1
ATOM 2117 C C . GLY A 1 278 ? 16.982 9.448 -9.561 1.00 87.12 278 GLY A C 1
ATOM 2118 O O . GLY A 1 278 ? 18.114 9.378 -9.073 1.00 87.12 278 GLY A O 1
ATOM 2119 N N . VAL A 1 279 ? 16.430 8.396 -10.172 1.00 86.81 279 VAL A N 1
ATOM 2120 C CA . VAL A 1 279 ? 17.078 7.082 -10.242 1.00 86.81 279 VAL A CA 1
ATOM 2121 C C . VAL A 1 279 ? 17.896 6.996 -11.523 1.00 86.81 279 VAL A C 1
ATOM 2123 O O . VAL A 1 279 ? 17.352 6.915 -12.615 1.00 86.81 279 VAL A O 1
ATOM 2126 N N . LYS A 1 280 ? 19.230 6.976 -11.399 1.00 87.75 280 LYS A N 1
ATOM 2127 C CA . LYS A 1 280 ? 20.162 6.896 -12.547 1.00 87.75 280 LYS A CA 1
ATOM 2128 C C . LYS A 1 280 ? 19.849 7.951 -13.636 1.00 87.75 280 LYS A C 1
ATOM 2130 O O . LYS A 1 280 ? 19.716 7.592 -14.808 1.00 87.75 280 LYS A O 1
ATOM 2135 N N . PRO A 1 281 ? 19.818 9.253 -13.286 1.00 91.38 281 PRO A N 1
ATOM 2136 C CA . PRO A 1 281 ? 19.351 10.317 -14.181 1.00 91.38 281 PRO A CA 1
ATOM 2137 C C . PRO A 1 281 ? 20.082 10.332 -15.529 1.00 91.38 281 PRO A C 1
ATOM 2139 O O . PRO A 1 281 ? 19.451 10.456 -16.566 1.00 91.38 281 PRO A O 1
ATOM 2142 N N . LYS A 1 282 ? 21.403 10.097 -15.547 1.00 90.50 282 LYS A N 1
ATOM 2143 C CA . LYS A 1 282 ? 22.187 10.042 -16.796 1.00 90.50 282 LYS A CA 1
ATOM 2144 C C . LYS A 1 282 ? 21.721 8.942 -17.756 1.00 90.50 282 LYS A C 1
ATOM 2146 O O . LYS A 1 282 ? 21.679 9.171 -18.958 1.00 90.50 282 LYS A O 1
ATOM 2151 N N . THR A 1 283 ? 21.399 7.756 -17.236 1.00 89.88 283 THR A N 1
ATOM 2152 C CA . THR A 1 283 ? 20.907 6.629 -18.044 1.00 89.88 283 THR A CA 1
ATOM 2153 C C . THR A 1 283 ? 19.515 6.930 -18.578 1.00 89.88 283 THR A C 1
ATOM 2155 O O . THR A 1 283 ? 19.255 6.711 -19.755 1.00 89.88 283 THR A O 1
ATOM 2158 N N . ARG A 1 284 ? 18.650 7.490 -17.728 1.00 92.44 284 ARG A N 1
ATOM 2159 C CA . ARG A 1 284 ? 17.307 7.923 -18.109 1.00 92.44 284 ARG A CA 1
ATOM 2160 C C . ARG A 1 284 ? 17.340 8.978 -19.221 1.00 92.44 284 ARG A C 1
ATOM 2162 O O . ARG A 1 284 ? 16.710 8.770 -20.247 1.00 92.44 284 ARG A O 1
ATOM 2169 N N . THR A 1 285 ? 18.110 10.056 -19.051 1.00 92.62 285 THR A N 1
ATOM 2170 C CA . THR A 1 285 ? 18.279 11.103 -20.075 1.00 92.62 285 THR A CA 1
ATOM 2171 C C . THR A 1 285 ? 18.847 10.533 -21.370 1.00 92.62 285 THR A C 1
ATOM 2173 O O . THR A 1 285 ? 18.397 10.895 -22.448 1.00 92.62 285 THR A O 1
ATOM 2176 N N . TRP A 1 286 ? 19.811 9.611 -21.288 1.00 92.25 286 TRP A N 1
ATOM 2177 C CA . TRP A 1 286 ? 20.335 8.969 -22.490 1.00 92.25 286 TRP A CA 1
ATOM 2178 C C . TRP A 1 286 ? 19.254 8.175 -23.232 1.00 92.25 286 TRP A C 1
ATOM 2180 O O . TRP A 1 286 ? 19.193 8.270 -24.452 1.00 92.25 286 TRP A O 1
ATOM 2190 N N . LEU A 1 287 ? 18.399 7.428 -22.525 1.00 93.00 287 LEU A N 1
ATOM 2191 C CA . LEU A 1 287 ? 17.288 6.704 -23.151 1.00 93.00 287 LEU A CA 1
ATOM 2192 C C . LEU A 1 287 ? 16.294 7.668 -23.802 1.00 93.00 287 LEU A C 1
ATOM 2194 O O . LEU A 1 287 ? 15.961 7.479 -24.963 1.00 93.00 287 LEU A O 1
ATOM 2198 N N . ASP A 1 288 ? 15.891 8.719 -23.094 1.00 93.50 288 ASP A N 1
ATOM 2199 C CA . ASP A 1 288 ? 14.974 9.748 -23.603 1.00 93.50 288 ASP A CA 1
ATOM 2200 C C . ASP A 1 288 ? 15.493 10.425 -24.888 1.00 93.50 288 ASP A C 1
ATOM 2202 O O . ASP A 1 288 ? 14.768 10.594 -25.863 1.00 93.50 288 ASP A O 1
ATOM 2206 N N . GLU A 1 289 ? 16.790 10.739 -24.943 1.00 92.69 289 GLU A N 1
ATOM 2207 C CA . GLU A 1 289 ? 17.399 11.421 -26.092 1.00 92.69 289 GLU A CA 1
ATOM 2208 C C . GLU A 1 289 ? 17.774 10.506 -27.271 1.00 92.69 289 GLU A C 1
ATOM 2210 O O . GLU A 1 289 ? 18.122 11.019 -28.344 1.00 92.69 289 GLU A O 1
ATOM 2215 N N . ASN A 1 290 ? 17.837 9.183 -27.071 1.00 92.88 290 ASN A N 1
ATOM 2216 C CA . ASN A 1 290 ? 18.455 8.269 -28.042 1.00 92.88 290 ASN A CA 1
ATOM 2217 C C . ASN A 1 290 ? 17.639 7.016 -28.375 1.00 92.88 290 ASN A C 1
ATOM 2219 O O . ASN A 1 290 ? 17.999 6.343 -29.338 1.00 92.88 290 ASN A O 1
ATOM 2223 N N . LEU A 1 291 ? 16.583 6.683 -27.628 1.00 94.06 291 LEU A N 1
ATOM 2224 C CA . LEU A 1 291 ? 15.657 5.595 -27.947 1.00 94.06 291 LEU A CA 1
ATOM 2225 C C . LEU A 1 291 ? 14.369 6.189 -28.529 1.00 94.06 291 LEU A C 1
ATOM 2227 O O . LEU A 1 291 ? 13.508 6.662 -27.794 1.00 94.06 291 LEU A O 1
ATOM 2231 N N . HIS A 1 292 ? 14.246 6.161 -29.854 1.00 91.81 292 HIS A N 1
ATOM 2232 C CA . HIS A 1 292 ? 13.156 6.819 -30.582 1.00 91.81 292 HIS A CA 1
ATOM 2233 C C . HIS A 1 292 ? 11.947 5.908 -30.807 1.00 91.81 292 HIS A C 1
ATOM 2235 O O . HIS A 1 292 ? 10.808 6.369 -30.820 1.00 91.81 292 HIS A O 1
ATOM 2241 N N . ALA A 1 293 ? 12.186 4.608 -30.959 1.00 95.44 293 ALA A N 1
ATOM 2242 C CA . ALA A 1 293 ? 11.149 3.602 -31.132 1.00 95.44 293 ALA A CA 1
ATOM 2243 C C . ALA A 1 293 ? 11.592 2.274 -30.516 1.00 95.44 293 ALA A C 1
ATOM 2245 O O . ALA A 1 293 ? 12.776 2.062 -30.250 1.00 95.44 293 ALA A O 1
ATOM 2246 N N . GLY A 1 294 ? 10.636 1.377 -30.284 1.00 95.12 294 GLY A N 1
ATOM 2247 C CA . GLY A 1 294 ? 10.899 0.023 -29.811 1.00 95.12 294 GLY A CA 1
ATOM 2248 C C . GLY A 1 294 ? 9.771 -0.546 -28.965 1.00 95.12 294 GLY A C 1
ATOM 2249 O O . GLY A 1 294 ? 8.869 0.160 -28.509 1.00 95.12 294 GLY A O 1
ATOM 2250 N N . GLN A 1 295 ? 9.823 -1.854 -28.753 1.00 96.06 295 GLN A N 1
ATOM 2251 C CA . GLN A 1 295 ? 8.971 -2.566 -27.807 1.00 96.06 295 GLN A CA 1
ATOM 2252 C C . GLN A 1 295 ? 9.833 -3.539 -27.015 1.00 96.06 295 GLN A C 1
ATOM 2254 O O . GLN A 1 295 ? 10.429 -4.436 -27.610 1.00 96.06 295 GLN A O 1
ATOM 2259 N N . MET A 1 296 ? 9.859 -3.382 -25.693 1.00 96.25 296 MET A N 1
ATOM 2260 C CA . MET A 1 296 ? 10.375 -4.409 -24.789 1.00 96.25 296 MET A CA 1
ATOM 2261 C C . MET A 1 296 ? 9.344 -5.528 -24.695 1.00 96.25 296 MET A C 1
ATOM 2263 O O . MET A 1 296 ? 8.137 -5.263 -24.699 1.00 96.25 296 MET A O 1
ATOM 2267 N N . ARG A 1 297 ? 9.815 -6.768 -24.619 1.00 96.75 297 ARG A N 1
ATOM 2268 C CA . ARG A 1 297 ? 9.014 -7.982 -24.487 1.00 96.75 297 ARG A CA 1
ATOM 2269 C C . ARG A 1 297 ? 9.656 -8.910 -23.469 1.00 96.75 297 ARG A C 1
ATOM 2271 O O . ARG A 1 297 ? 10.874 -8.886 -23.331 1.00 96.75 297 ARG A O 1
ATOM 2278 N N . ASN A 1 298 ? 8.846 -9.739 -22.814 1.00 96.62 298 ASN A N 1
ATOM 2279 C CA . ASN A 1 298 ? 9.328 -10.743 -21.860 1.00 96.62 298 ASN A CA 1
ATOM 2280 C C . ASN A 1 298 ? 10.280 -10.115 -20.826 1.00 96.62 298 ASN A C 1
ATOM 2282 O O . ASN A 1 298 ? 11.413 -10.555 -20.660 1.00 96.62 298 ASN A O 1
ATOM 2286 N N . LEU A 1 299 ? 9.855 -9.006 -20.215 1.00 96.81 299 LEU A N 1
ATOM 2287 C CA . LEU A 1 299 ? 10.657 -8.329 -19.208 1.00 96.81 299 LEU A CA 1
ATOM 2288 C C . LEU A 1 299 ? 10.659 -9.176 -17.941 1.00 96.81 299 LEU A C 1
ATOM 2290 O O . LEU A 1 299 ? 9.603 -9.364 -17.340 1.00 96.81 299 LEU A O 1
ATOM 2294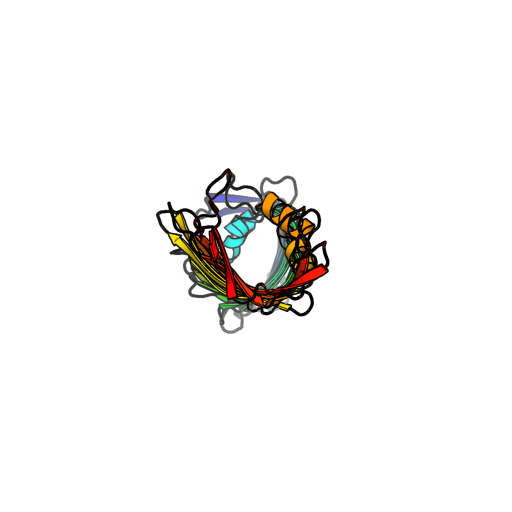 N N . ASP A 1 300 ? 11.840 -9.600 -17.517 1.00 97.56 300 ASP A N 1
ATOM 2295 C CA . ASP A 1 300 ? 12.104 -10.221 -16.229 1.00 97.56 300 ASP A CA 1
ATOM 2296 C C . ASP A 1 300 ? 12.955 -9.271 -15.382 1.00 97.56 300 ASP A C 1
ATOM 2298 O O . ASP A 1 300 ? 13.951 -8.705 -15.842 1.00 97.56 300 ASP A O 1
ATOM 2302 N N . LEU A 1 301 ? 12.572 -9.098 -14.121 1.00 96.12 301 LEU A N 1
ATOM 2303 C CA . LEU A 1 301 ? 13.335 -8.339 -13.140 1.00 96.12 301 LEU A CA 1
ATOM 2304 C C . LEU A 1 301 ? 13.445 -9.123 -11.840 1.00 96.12 301 LEU A C 1
ATOM 2306 O O . LEU A 1 301 ? 12.506 -9.795 -11.424 1.00 96.12 301 LEU A O 1
ATOM 2310 N N . ALA A 1 302 ? 14.583 -8.995 -11.174 1.00 97.31 302 ALA A N 1
ATOM 2311 C CA . ALA A 1 302 ? 14.761 -9.499 -9.826 1.00 97.31 302 ALA A CA 1
ATOM 2312 C C . ALA A 1 302 ? 15.570 -8.509 -8.989 1.00 97.31 302 ALA A C 1
ATOM 2314 O O . ALA A 1 302 ? 16.565 -7.945 -9.445 1.00 97.31 302 ALA A O 1
ATOM 2315 N N . LEU A 1 303 ? 15.141 -8.313 -7.748 1.00 95.94 303 LEU A N 1
ATOM 2316 C CA . LEU A 1 303 ? 15.847 -7.554 -6.726 1.00 95.94 303 LEU A CA 1
ATOM 2317 C C . LEU A 1 303 ? 16.132 -8.486 -5.553 1.00 95.94 303 LEU A C 1
ATOM 2319 O O . LEU A 1 303 ? 15.242 -9.196 -5.076 1.00 95.94 303 LEU A O 1
ATOM 2323 N N . ARG A 1 304 ? 17.381 -8.484 -5.097 1.00 96.94 304 ARG A N 1
ATOM 2324 C CA . ARG A 1 304 ? 17.819 -9.183 -3.892 1.00 96.94 304 ARG A CA 1
ATOM 2325 C C . ARG A 1 304 ? 18.529 -8.195 -2.983 1.00 96.94 304 ARG A C 1
ATOM 2327 O O . ARG A 1 304 ? 19.408 -7.453 -3.425 1.00 96.94 304 ARG A O 1
ATOM 2334 N N . MET A 1 305 ? 18.150 -8.181 -1.715 1.00 96.38 305 MET A N 1
ATOM 2335 C CA . MET A 1 305 ? 18.838 -7.421 -0.679 1.00 96.38 305 MET A CA 1
ATOM 2336 C C . MET A 1 305 ? 19.063 -8.339 0.508 1.00 96.38 305 MET A C 1
ATOM 2338 O O . MET A 1 305 ? 18.135 -9.009 0.944 1.00 96.38 305 MET A O 1
ATOM 2342 N N . ALA A 1 306 ? 20.283 -8.346 1.025 1.00 95.94 306 ALA A N 1
ATOM 2343 C CA . ALA A 1 306 ? 20.641 -9.084 2.223 1.00 95.94 306 ALA A CA 1
ATOM 2344 C C . ALA A 1 306 ? 21.444 -8.170 3.158 1.00 95.94 306 ALA A C 1
ATOM 2346 O O . ALA A 1 306 ? 22.142 -7.264 2.674 1.00 95.94 306 ALA A O 1
ATOM 2347 N N . PRO A 1 307 ? 21.389 -8.393 4.481 1.00 92.44 307 PRO A N 1
ATOM 2348 C CA . PRO A 1 307 ? 22.149 -7.604 5.437 1.00 92.44 307 PRO A CA 1
ATOM 2349 C C . PRO A 1 307 ? 23.647 -7.561 5.112 1.00 92.44 307 PRO A C 1
ATOM 2351 O O . PRO A 1 307 ? 24.274 -8.575 4.809 1.00 92.44 307 PRO A O 1
ATOM 2354 N N . GLY A 1 308 ? 24.230 -6.361 5.150 1.00 92.25 308 GLY A N 1
ATOM 2355 C CA . GLY A 1 308 ? 25.659 -6.151 4.891 1.00 92.25 308 GLY A CA 1
ATOM 2356 C C . GLY A 1 308 ? 26.106 -6.335 3.434 1.00 92.25 308 GLY A C 1
ATOM 2357 O O . GLY A 1 308 ? 27.295 -6.185 3.155 1.00 92.25 308 GLY A O 1
ATOM 2358 N N . GLN A 1 309 ? 25.193 -6.620 2.499 1.00 93.44 309 GLN A N 1
ATOM 2359 C CA . GLN A 1 309 ? 25.500 -6.779 1.077 1.00 93.44 309 GLN A CA 1
ATOM 2360 C C . GLN A 1 309 ? 24.933 -5.624 0.248 1.00 93.44 309 GLN A C 1
ATOM 2362 O O . GLN A 1 309 ? 23.905 -5.031 0.576 1.00 93.44 309 GLN A O 1
ATOM 2367 N N . ALA A 1 310 ? 25.608 -5.293 -0.854 1.00 90.62 310 ALA A N 1
ATOM 2368 C CA . ALA A 1 310 ? 25.044 -4.369 -1.831 1.00 90.62 310 ALA A CA 1
ATOM 2369 C C . ALA A 1 310 ? 23.825 -5.023 -2.514 1.00 90.62 310 ALA A C 1
ATOM 2371 O O . ALA A 1 310 ? 23.900 -6.214 -2.828 1.00 90.62 310 ALA A O 1
ATOM 2372 N N . PRO A 1 311 ? 22.738 -4.276 -2.789 1.00 91.44 311 PRO A N 1
ATOM 2373 C CA . PRO A 1 311 ? 21.598 -4.804 -3.530 1.00 91.44 311 PRO A CA 1
ATOM 2374 C C . PRO A 1 311 ? 22.025 -5.402 -4.872 1.00 91.44 311 PRO A C 1
ATOM 2376 O O . PRO A 1 311 ? 22.786 -4.778 -5.618 1.00 91.44 311 PRO A O 1
ATOM 2379 N N . GLN A 1 312 ? 21.521 -6.593 -5.177 1.00 93.06 312 GLN A N 1
ATOM 2380 C CA . GLN A 1 312 ? 21.712 -7.247 -6.465 1.00 93.06 312 GLN A CA 1
ATOM 2381 C C . GLN A 1 312 ? 20.446 -7.096 -7.295 1.00 93.06 312 GLN A C 1
ATOM 2383 O O . GLN A 1 312 ? 19.333 -7.310 -6.814 1.00 93.06 312 GLN A O 1
ATOM 2388 N N . THR A 1 313 ? 20.632 -6.723 -8.554 1.00 92.75 313 THR A N 1
ATOM 2389 C CA . THR A 1 313 ? 19.548 -6.514 -9.508 1.00 92.75 313 THR A CA 1
ATOM 2390 C C . THR A 1 313 ? 19.809 -7.323 -10.759 1.00 92.75 313 THR A C 1
ATOM 2392 O O . THR A 1 313 ? 20.915 -7.269 -11.303 1.00 92.75 313 THR A O 1
ATOM 2395 N N . TYR A 1 314 ? 18.774 -7.995 -11.233 1.00 96.31 314 TYR A N 1
ATOM 2396 C CA . TYR A 1 314 ? 18.729 -8.622 -12.539 1.00 96.31 314 TYR A CA 1
ATOM 2397 C C . TYR A 1 314 ? 17.625 -7.968 -13.357 1.00 96.31 314 TYR A C 1
ATOM 2399 O O . TYR A 1 314 ? 16.539 -7.715 -12.838 1.00 96.31 314 TYR A O 1
ATOM 2407 N N . VAL A 1 315 ? 17.923 -7.670 -14.615 1.00 96.25 315 VAL A N 1
ATOM 2408 C CA . VAL A 1 315 ? 16.944 -7.209 -15.600 1.00 96.25 315 VAL A CA 1
ATOM 2409 C C . VAL A 1 315 ? 17.262 -7.913 -16.904 1.00 96.25 315 VAL A C 1
ATOM 2411 O O . VAL A 1 315 ? 18.413 -7.880 -17.334 1.00 96.25 315 VAL A O 1
ATOM 2414 N N . ALA A 1 316 ? 16.273 -8.520 -17.540 1.00 98.00 316 ALA A N 1
ATOM 2415 C CA . ALA A 1 316 ? 16.408 -9.029 -18.893 1.00 98.00 316 ALA A CA 1
ATOM 2416 C C . ALA A 1 316 ? 15.128 -8.797 -19.684 1.00 98.00 316 ALA A C 1
ATOM 2418 O O . ALA A 1 316 ? 14.039 -8.799 -19.120 1.00 98.00 316 ALA A O 1
ATOM 2419 N N . PHE A 1 317 ? 15.266 -8.557 -20.981 1.00 98.06 317 PHE A N 1
ATOM 2420 C CA . PHE A 1 317 ? 14.135 -8.438 -21.890 1.00 98.06 317 PHE A CA 1
ATOM 2421 C C . PHE A 1 317 ? 14.585 -8.637 -23.330 1.00 98.06 317 PHE A C 1
ATOM 2423 O O . PHE A 1 317 ? 15.722 -8.330 -23.700 1.00 98.06 317 PHE A O 1
ATOM 2430 N N . ASP A 1 318 ? 13.644 -9.060 -24.158 1.00 98.25 318 ASP A N 1
ATOM 2431 C CA . ASP A 1 318 ? 13.785 -9.000 -25.603 1.00 98.25 318 ASP A CA 1
ATOM 2432 C C . ASP A 1 318 ? 13.296 -7.639 -26.098 1.00 98.25 318 ASP A C 1
ATOM 2434 O O . ASP A 1 318 ? 12.396 -7.027 -25.516 1.00 98.25 318 ASP A O 1
ATOM 2438 N N . TYR A 1 319 ? 13.855 -7.147 -27.195 1.00 97.50 319 TYR A N 1
ATOM 2439 C CA . TYR A 1 319 ? 13.375 -5.934 -27.843 1.00 97.50 319 TYR A CA 1
ATOM 2440 C C . TYR A 1 319 ? 13.181 -6.148 -29.340 1.00 97.50 319 TYR A C 1
ATOM 2442 O O . TYR A 1 319 ? 13.843 -6.973 -29.965 1.00 97.50 319 TYR A O 1
ATOM 2450 N N . ALA A 1 320 ? 12.245 -5.401 -29.921 1.00 97.38 320 ALA A N 1
ATOM 2451 C CA . ALA A 1 320 ? 11.972 -5.433 -31.354 1.00 97.38 320 ALA A CA 1
ATOM 2452 C C . ALA A 1 320 ? 11.521 -4.065 -31.874 1.00 97.38 320 ALA A C 1
ATOM 2454 O O . ALA A 1 320 ? 10.853 -3.315 -31.153 1.00 97.38 320 ALA A O 1
ATOM 2455 N N . GLY A 1 321 ? 11.846 -3.782 -33.140 1.00 96.06 321 GLY A N 1
ATOM 2456 C CA . GLY A 1 321 ? 11.511 -2.524 -33.812 1.00 96.06 321 GLY A CA 1
ATOM 2457 C C . GLY A 1 321 ? 12.178 -1.315 -33.160 1.00 96.06 321 GLY A C 1
ATOM 2458 O O . GLY A 1 321 ? 11.571 -0.249 -33.084 1.00 96.06 321 GLY A O 1
ATOM 2459 N N . ALA A 1 322 ? 13.367 -1.511 -32.588 1.00 96.06 322 ALA A N 1
ATOM 2460 C CA . ALA A 1 322 ? 14.087 -0.462 -31.894 1.00 96.06 322 ALA A CA 1
ATOM 2461 C C . ALA A 1 322 ? 14.716 0.513 -32.893 1.00 96.06 322 ALA A C 1
ATOM 2463 O O . ALA A 1 322 ? 15.395 0.095 -33.831 1.00 96.06 322 ALA A O 1
ATOM 2464 N N . GLU A 1 323 ? 14.528 1.807 -32.645 1.00 95.31 323 GLU A N 1
ATOM 2465 C CA . GLU A 1 323 ? 15.270 2.869 -33.316 1.00 95.31 323 GLU A CA 1
ATOM 2466 C C . GLU A 1 323 ? 16.169 3.556 -32.289 1.00 95.31 323 GLU A C 1
ATOM 2468 O O . GLU A 1 323 ? 15.672 4.179 -31.345 1.00 95.31 323 GLU A O 1
ATOM 2473 N N . VAL A 1 324 ? 17.488 3.408 -32.440 1.00 93.75 324 VAL A N 1
ATOM 2474 C CA . VAL A 1 324 ? 18.462 3.853 -31.433 1.00 93.75 324 VAL A CA 1
ATOM 2475 C C . VAL A 1 324 ? 19.592 4.659 -32.050 1.00 93.75 324 VAL A C 1
ATOM 2477 O O . VAL A 1 324 ? 20.293 4.203 -32.955 1.00 93.75 324 VAL A O 1
ATOM 2480 N N . ARG A 1 325 ? 19.865 5.828 -31.469 1.00 90.31 325 ARG A N 1
ATOM 2481 C CA . ARG A 1 325 ? 21.072 6.608 -31.746 1.00 90.31 325 ARG A CA 1
ATOM 2482 C C . ARG A 1 325 ? 22.167 6.292 -30.728 1.00 90.31 325 ARG A C 1
ATOM 2484 O O . ARG A 1 325 ? 22.308 6.950 -29.703 1.00 90.31 325 ARG A O 1
ATOM 2491 N N . PHE A 1 326 ? 22.987 5.287 -31.014 1.00 79.62 326 PHE A N 1
ATOM 2492 C CA . PHE A 1 326 ? 24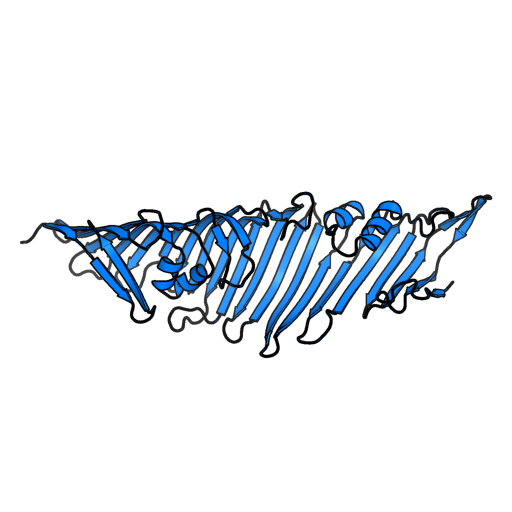.007 4.830 -30.061 1.00 79.62 326 PHE A CA 1
ATOM 2493 C C . PHE A 1 326 ? 25.166 5.827 -29.853 1.00 79.62 326 PHE A C 1
ATOM 2495 O O . PHE A 1 326 ? 25.744 5.883 -28.768 1.00 79.62 326 PHE A O 1
ATOM 2502 N N . LEU A 1 327 ?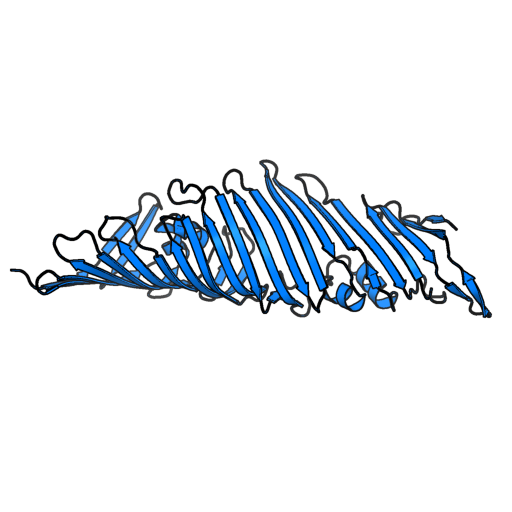 25.495 6.643 -30.863 1.00 80.38 327 LEU A N 1
ATOM 2503 C CA . LEU A 1 327 ? 26.482 7.725 -30.779 1.00 80.38 327 LEU A CA 1
ATOM 2504 C C . LEU A 1 327 ? 25.984 8.960 -31.538 1.00 80.38 327 LEU A C 1
ATOM 2506 O O . LEU A 1 327 ? 25.524 8.852 -32.669 1.00 80.38 327 LEU A O 1
ATOM 2510 N N . LYS A 1 328 ? 26.147 10.153 -30.945 1.00 78.38 328 LYS A N 1
ATOM 2511 C CA . LYS A 1 328 ? 25.662 11.433 -31.505 1.00 78.38 328 LYS A CA 1
ATOM 2512 C C . LYS A 1 328 ? 25.998 11.688 -32.988 1.00 78.38 328 LYS A C 1
ATOM 2514 O O . LYS A 1 328 ? 25.107 12.171 -33.679 1.00 78.38 328 LYS A O 1
ATOM 2519 N N . PRO A 1 329 ? 27.229 11.440 -33.487 1.00 80.12 329 PRO A N 1
ATOM 2520 C CA . PRO A 1 329 ? 27.563 11.716 -34.886 1.00 80.12 329 PRO A CA 1
ATOM 2521 C C . PRO A 1 329 ? 27.147 10.602 -35.857 1.00 80.12 329 PRO A C 1
ATOM 2523 O O . PRO A 1 329 ? 27.361 10.760 -37.057 1.00 80.12 329 PRO A O 1
ATOM 2526 N N . LEU A 1 330 ? 26.628 9.471 -35.368 1.00 79.81 330 LEU A N 1
ATOM 2527 C CA . LEU A 1 330 ? 26.323 8.311 -36.200 1.00 79.81 330 LEU A CA 1
ATOM 2528 C C . LEU A 1 330 ? 24.828 8.242 -36.544 1.00 79.81 330 LEU A C 1
ATOM 2530 O O . LEU A 1 330 ? 23.999 8.694 -35.748 1.00 79.81 330 LEU A O 1
ATOM 2534 N N . PRO A 1 331 ? 24.477 7.688 -37.721 1.00 85.75 331 PRO A N 1
ATOM 2535 C CA . PRO A 1 331 ? 23.088 7.427 -38.076 1.00 85.75 331 PRO A CA 1
ATOM 2536 C C . PRO A 1 331 ? 22.428 6.473 -37.077 1.00 85.75 331 PRO A C 1
ATOM 2538 O O . PRO A 1 331 ? 23.103 5.741 -36.346 1.00 85.75 331 PRO A O 1
ATOM 2541 N N . HIS A 1 332 ? 21.100 6.490 -37.052 1.00 92.56 332 HIS A N 1
ATOM 2542 C CA . HIS A 1 332 ? 20.329 5.622 -36.173 1.00 92.56 332 HIS A CA 1
ATOM 2543 C C . HIS A 1 332 ? 20.448 4.168 -36.633 1.00 92.56 332 HIS A C 1
ATOM 2545 O O . HIS A 1 332 ? 20.540 3.888 -37.829 1.00 92.56 332 HIS A O 1
ATOM 2551 N N . ILE A 1 333 ? 20.433 3.261 -35.662 1.00 91.69 333 ILE A N 1
ATOM 2552 C CA . ILE A 1 333 ? 20.104 1.860 -35.904 1.00 91.69 333 ILE A CA 1
ATOM 2553 C C . ILE A 1 333 ? 18.587 1.796 -36.039 1.00 91.69 333 ILE A C 1
ATOM 2555 O O . ILE A 1 333 ? 17.898 2.270 -35.135 1.00 91.69 333 ILE A O 1
ATOM 2559 N N . THR A 1 334 ? 18.083 1.233 -37.132 1.00 93.94 334 THR A N 1
ATOM 2560 C CA . THR A 1 334 ? 16.652 1.027 -37.391 1.00 93.94 334 THR A CA 1
ATOM 2561 C C . THR A 1 334 ? 16.304 -0.458 -37.395 1.00 93.94 334 THR A C 1
ATOM 2563 O O . THR A 1 334 ? 17.171 -1.315 -37.583 1.00 93.94 334 THR A O 1
ATOM 2566 N N . ASP A 1 335 ? 15.027 -0.753 -37.130 1.00 93.81 335 ASP A N 1
ATOM 2567 C CA . ASP A 1 335 ? 14.467 -2.110 -37.060 1.00 93.81 335 ASP A CA 1
ATOM 2568 C C . ASP A 1 335 ? 15.248 -3.069 -36.144 1.00 93.81 335 ASP A C 1
ATOM 2570 O O . ASP A 1 335 ? 15.267 -4.286 -36.334 1.00 93.81 335 ASP A O 1
ATOM 2574 N N . GLY A 1 336 ? 15.864 -2.513 -35.096 1.00 95.19 336 GLY A N 1
ATOM 2575 C CA . GLY A 1 336 ? 16.678 -3.262 -34.153 1.00 95.19 336 GLY A CA 1
ATOM 2576 C C . GLY A 1 336 ? 15.855 -4.292 -33.382 1.00 95.19 336 GLY A C 1
ATOM 2577 O O . GLY A 1 336 ? 14.806 -3.980 -32.808 1.00 95.19 336 GLY A O 1
ATOM 2578 N N . SER A 1 337 ? 16.357 -5.518 -33.313 1.00 97.50 337 SER A N 1
ATOM 2579 C CA . SER A 1 337 ? 15.825 -6.577 -32.461 1.00 97.50 337 SER A CA 1
ATOM 2580 C C . SER A 1 337 ? 16.945 -7.370 -31.804 1.00 97.50 337 SER A C 1
ATOM 2582 O O . SER A 1 337 ? 18.060 -7.436 -32.325 1.00 97.50 337 SER A O 1
ATOM 2584 N N . GLY A 1 338 ? 16.661 -7.931 -30.635 1.00 97.38 338 GLY A N 1
ATOM 2585 C CA . GLY A 1 338 ? 17.631 -8.713 -29.885 1.00 97.38 338 GLY A CA 1
ATOM 2586 C C . GLY A 1 338 ? 17.284 -8.818 -28.410 1.00 97.38 338 GLY A C 1
ATOM 2587 O O . GLY A 1 338 ? 16.117 -8.706 -28.028 1.00 97.38 338 GLY A O 1
ATOM 2588 N N . HIS A 1 339 ? 18.308 -9.010 -27.583 1.00 97.88 339 HIS A N 1
ATOM 2589 C CA . HIS A 1 339 ? 18.158 -9.286 -26.161 1.00 97.88 339 HIS A CA 1
ATOM 2590 C C . HIS A 1 339 ? 19.053 -8.378 -25.317 1.00 97.88 339 HIS A C 1
ATOM 2592 O O . HIS A 1 339 ? 20.215 -8.128 -25.644 1.00 97.88 339 HIS A O 1
ATOM 2598 N N . MET A 1 340 ? 18.522 -7.894 -24.199 1.00 97.25 340 MET A N 1
ATOM 2599 C CA . MET A 1 340 ? 19.266 -7.146 -23.193 1.00 97.25 340 MET A CA 1
ATOM 2600 C C . MET A 1 340 ? 19.253 -7.923 -21.885 1.00 97.25 340 MET A C 1
ATOM 2602 O O . MET A 1 340 ? 18.206 -8.392 -21.451 1.00 97.25 340 MET A O 1
ATOM 2606 N N . SER A 1 341 ? 20.411 -8.013 -21.234 1.00 97.81 341 SER A N 1
ATOM 2607 C CA . SER A 1 341 ? 20.518 -8.511 -19.865 1.00 97.81 341 SER A CA 1
ATOM 2608 C C . SER A 1 341 ? 21.474 -7.661 -19.032 1.00 97.81 341 SER A C 1
ATOM 2610 O O . SER A 1 341 ? 22.541 -7.244 -19.488 1.00 97.81 341 SER A O 1
ATOM 2612 N N . LEU A 1 342 ? 21.095 -7.425 -17.783 1.00 95.94 342 LEU A N 1
ATOM 2613 C CA . LEU A 1 342 ? 21.915 -6.866 -16.724 1.00 95.94 342 LEU A CA 1
ATOM 2614 C C . LEU A 1 342 ? 21.913 -7.868 -15.573 1.00 95.94 342 LEU A C 1
ATOM 2616 O O . LEU A 1 342 ? 20.898 -8.029 -14.904 1.00 95.94 342 LEU A O 1
ATOM 2620 N N . LEU A 1 343 ? 23.043 -8.532 -15.340 1.00 94.06 343 LEU A N 1
ATOM 2621 C CA . LEU A 1 343 ? 23.224 -9.503 -14.258 1.00 94.06 343 LEU A CA 1
ATOM 2622 C C . LEU A 1 343 ? 24.571 -9.250 -13.589 1.00 94.06 343 LEU A C 1
ATOM 2624 O O . LEU A 1 343 ? 25.571 -9.068 -14.279 1.00 94.06 343 LEU A O 1
ATOM 2628 N N . ASP A 1 344 ? 24.610 -9.218 -12.257 1.00 88.25 344 ASP A N 1
ATOM 2629 C CA . ASP A 1 344 ? 25.846 -9.023 -11.484 1.00 88.25 344 ASP A CA 1
ATOM 2630 C C . ASP A 1 344 ? 26.664 -7.792 -11.917 1.00 88.25 344 ASP A C 1
ATOM 2632 O O . ASP A 1 344 ? 27.895 -7.787 -11.902 1.00 88.25 344 ASP A O 1
ATOM 2636 N N . ASN A 1 345 ? 25.967 -6.704 -12.266 1.00 90.19 345 ASN A N 1
ATOM 2637 C CA . ASN A 1 345 ? 26.528 -5.453 -12.798 1.00 90.19 345 ASN A CA 1
ATOM 2638 C C . ASN A 1 345 ? 27.124 -5.553 -14.211 1.00 90.19 345 ASN A C 1
ATOM 2640 O O . ASN A 1 345 ? 27.678 -4.569 -14.699 1.00 90.19 345 ASN A O 1
ATOM 2644 N N . ARG A 1 346 ? 26.996 -6.690 -14.893 1.00 94.06 346 ARG A N 1
ATOM 2645 C CA . ARG A 1 346 ? 27.405 -6.859 -16.285 1.00 94.06 346 ARG A CA 1
ATOM 2646 C C . ARG A 1 346 ? 26.215 -6.623 -17.206 1.00 94.06 346 ARG A C 1
ATOM 2648 O O . ARG A 1 346 ? 25.227 -7.346 -17.127 1.00 94.06 346 ARG A O 1
ATOM 2655 N N . LEU A 1 347 ? 26.332 -5.635 -18.089 1.00 95.06 347 LEU A N 1
ATOM 2656 C CA . LEU A 1 347 ? 25.348 -5.364 -19.138 1.00 95.06 347 LEU A CA 1
ATOM 2657 C C . LEU A 1 347 ? 25.768 -6.075 -20.424 1.00 95.06 347 LEU A C 1
ATOM 2659 O O . LEU A 1 347 ? 26.920 -5.957 -20.849 1.00 95.06 347 LEU A O 1
ATOM 2663 N N . VAL A 1 348 ? 24.834 -6.769 -21.060 1.00 96.69 348 VAL A N 1
ATOM 2664 C CA . VAL A 1 348 ? 24.990 -7.366 -22.387 1.00 96.69 348 VAL A CA 1
ATOM 2665 C C . VAL A 1 348 ? 23.777 -6.987 -23.224 1.00 96.69 348 VAL A C 1
ATOM 2667 O O . VAL A 1 348 ? 22.646 -7.200 -22.799 1.00 96.69 348 VAL A O 1
ATOM 2670 N N . VAL A 1 349 ? 24.020 -6.446 -24.411 1.00 95.56 349 VAL A N 1
ATOM 2671 C CA . VAL A 1 349 ? 23.007 -6.190 -25.437 1.00 95.56 349 VAL A CA 1
ATOM 2672 C C . VAL A 1 349 ? 23.429 -6.960 -26.681 1.00 95.56 349 VAL A C 1
ATOM 2674 O O . VAL A 1 349 ? 24.519 -6.717 -27.198 1.00 95.56 349 VAL A O 1
ATOM 2677 N N . THR A 1 350 ? 22.621 -7.910 -27.137 1.00 96.81 350 THR A N 1
ATOM 2678 C CA . THR A 1 350 ? 22.828 -8.625 -28.403 1.00 96.81 350 THR A CA 1
ATOM 2679 C C . THR A 1 350 ? 21.892 -8.063 -29.454 1.00 96.81 350 THR A C 1
ATOM 2681 O O . THR A 1 350 ? 20.737 -7.782 -29.151 1.00 96.81 350 THR A O 1
ATOM 2684 N N . VAL A 1 351 ? 22.388 -7.902 -30.676 1.00 95.94 351 VAL A N 1
ATOM 2685 C CA . VAL A 1 351 ? 21.608 -7.458 -31.829 1.00 95.94 351 VAL A CA 1
ATOM 2686 C C . VAL A 1 351 ? 21.442 -8.657 -32.748 1.00 95.94 351 VAL A C 1
ATOM 2688 O O . VAL A 1 351 ? 22.399 -9.096 -33.381 1.00 95.94 351 VAL A O 1
ATOM 2691 N N . ASP A 1 352 ? 20.233 -9.197 -32.806 1.00 95.62 352 ASP A N 1
ATOM 2692 C CA . ASP A 1 352 ? 19.918 -10.335 -33.670 1.00 95.62 352 ASP A CA 1
ATOM 2693 C C . ASP A 1 352 ? 19.666 -9.861 -35.104 1.00 95.62 352 ASP A C 1
ATOM 2695 O O . ASP A 1 352 ? 20.123 -10.495 -36.052 1.00 95.62 352 ASP A O 1
ATOM 2699 N N . ALA A 1 353 ? 18.992 -8.715 -35.247 1.00 94.06 353 ALA A N 1
ATOM 2700 C CA . ALA A 1 353 ? 18.822 -8.018 -36.515 1.00 94.06 353 ALA A CA 1
ATOM 2701 C C . ALA A 1 353 ? 18.799 -6.501 -36.310 1.00 94.06 353 ALA A C 1
ATOM 2703 O O . ALA A 1 353 ? 18.308 -6.012 -35.288 1.00 94.06 353 ALA A O 1
ATOM 2704 N N . GLY A 1 354 ? 19.298 -5.757 -37.291 1.00 92.19 354 GLY A N 1
ATOM 2705 C CA . GLY A 1 354 ? 19.187 -4.301 -37.336 1.00 92.19 354 GLY A CA 1
ATOM 2706 C C . GLY A 1 354 ? 20.080 -3.700 -38.411 1.00 92.19 354 GLY A C 1
ATOM 2707 O O . GLY A 1 354 ? 21.102 -4.282 -38.781 1.00 92.19 354 GLY A O 1
ATOM 2708 N N . GLU A 1 355 ? 19.715 -2.521 -38.901 1.00 91.75 355 GLU A N 1
ATOM 2709 C CA . GLU A 1 355 ? 20.449 -1.861 -39.980 1.00 91.75 355 GLU A CA 1
ATOM 2710 C C . GLU A 1 355 ? 20.827 -0.419 -39.643 1.00 91.75 355 GLU A C 1
ATOM 2712 O O . GLU A 1 355 ? 20.174 0.263 -38.857 1.00 91.75 355 GLU A O 1
ATOM 2717 N N . VAL A 1 356 ? 21.917 0.045 -40.249 1.00 91.00 356 VAL A N 1
ATOM 2718 C CA . VAL A 1 356 ? 22.358 1.441 -40.214 1.00 91.00 356 VAL A CA 1
ATOM 2719 C C . VAL A 1 356 ? 22.599 1.900 -41.643 1.00 91.00 356 VAL A C 1
ATOM 2721 O O . VAL A 1 356 ? 23.381 1.288 -42.373 1.00 91.00 356 VAL A O 1
ATOM 2724 N N . ILE A 1 357 ? 21.983 3.013 -42.040 1.00 86.44 357 ILE A N 1
ATOM 2725 C CA . ILE A 1 357 ? 22.253 3.650 -43.333 1.00 86.44 357 ILE A CA 1
ATOM 2726 C C . ILE A 1 357 ? 23.406 4.638 -43.161 1.00 86.44 357 ILE A C 1
ATOM 2728 O O . ILE A 1 357 ? 23.266 5.658 -42.487 1.00 86.44 357 ILE A O 1
ATOM 2732 N N . ALA A 1 358 ? 24.557 4.352 -43.773 1.00 82.00 358 ALA A N 1
ATOM 2733 C CA . ALA A 1 358 ? 25.723 5.228 -43.689 1.00 82.00 358 ALA A CA 1
ATOM 2734 C C . ALA A 1 358 ? 25.445 6.607 -44.335 1.00 82.00 358 ALA A C 1
ATOM 2736 O O . ALA A 1 358 ? 24.711 6.674 -45.323 1.00 82.00 358 ALA A O 1
ATOM 2737 N N . PRO A 1 359 ? 26.073 7.709 -43.869 1.00 78.88 359 PRO A N 1
ATOM 2738 C CA . PRO A 1 359 ? 25.839 9.051 -44.424 1.00 78.88 359 PRO A CA 1
ATOM 2739 C C . PRO A 1 359 ? 26.121 9.164 -45.931 1.00 78.88 359 PRO A C 1
ATOM 2741 O O . PRO A 1 359 ? 25.464 9.920 -46.638 1.00 78.88 359 PRO A O 1
ATOM 2744 N N . GLN A 1 360 ? 27.090 8.391 -46.425 1.00 78.50 360 GLN A N 1
ATOM 2745 C CA . GLN A 1 360 ? 27.446 8.280 -47.843 1.00 78.50 360 GLN A CA 1
ATOM 2746 C C . GLN A 1 360 ? 26.536 7.337 -48.663 1.00 78.50 360 GLN A C 1
ATOM 2748 O O . GLN A 1 360 ? 26.773 7.152 -49.856 1.00 78.50 360 GLN A O 1
ATOM 2753 N N . GLY A 1 361 ? 25.502 6.758 -48.047 1.00 74.31 361 GLY A N 1
ATOM 2754 C CA . GLY A 1 361 ? 24.628 5.744 -48.634 1.00 74.31 361 GLY A CA 1
ATOM 2755 C C . GLY A 1 361 ? 25.126 4.310 -48.410 1.00 74.31 361 GLY A C 1
ATOM 2756 O O . GLY A 1 361 ? 26.320 4.068 -48.237 1.00 74.31 361 GLY A O 1
ATOM 2757 N N . GLY A 1 362 ? 24.186 3.358 -48.420 1.00 80.50 362 GLY A N 1
ATOM 2758 C CA . GLY A 1 362 ? 24.429 1.929 -48.186 1.00 80.50 362 GLY A CA 1
ATOM 2759 C C . GLY A 1 362 ? 23.999 1.465 -46.791 1.00 80.50 362 GLY A C 1
ATOM 2760 O O . GLY A 1 362 ? 24.284 2.135 -45.797 1.00 80.50 362 GLY A O 1
ATOM 2761 N N . ALA A 1 363 ? 23.303 0.326 -46.737 1.00 84.19 363 ALA A N 1
ATOM 2762 C CA . ALA A 1 363 ? 22.872 -0.312 -45.496 1.00 84.19 363 ALA A CA 1
ATOM 2763 C C . ALA A 1 363 ? 23.977 -1.229 -44.955 1.00 84.19 363 ALA A C 1
ATOM 2765 O O . ALA A 1 363 ? 24.555 -2.027 -45.697 1.00 84.19 363 ALA A O 1
ATOM 2766 N N . VAL A 1 364 ? 24.268 -1.104 -43.663 1.00 87.56 364 VAL A N 1
ATOM 2767 C CA . VAL A 1 364 ? 25.163 -1.987 -42.911 1.00 87.56 364 VAL A CA 1
ATOM 2768 C C . VAL A 1 364 ? 24.318 -2.765 -41.910 1.00 87.56 364 VAL A C 1
ATOM 2770 O O . VAL A 1 364 ? 23.643 -2.153 -41.085 1.00 87.56 364 VAL A O 1
ATOM 2773 N N . THR A 1 365 ? 24.359 -4.096 -41.981 1.00 89.31 365 THR A N 1
ATOM 2774 C CA . THR A 1 365 ? 23.674 -4.985 -41.032 1.00 89.31 365 THR A CA 1
ATOM 2775 C C . THR A 1 365 ? 24.508 -5.162 -39.768 1.00 89.31 365 THR A C 1
ATOM 2777 O O . THR A 1 365 ? 25.733 -5.282 -39.835 1.00 89.31 365 THR A O 1
ATOM 2780 N N . LEU A 1 366 ? 23.841 -5.198 -38.618 1.00 85.81 366 LEU A N 1
ATOM 2781 C CA . LEU A 1 366 ? 24.447 -5.401 -37.296 1.00 85.81 366 LEU A CA 1
ATOM 2782 C C . LEU A 1 366 ? 24.120 -6.784 -36.707 1.00 85.81 366 LEU A C 1
ATOM 2784 O O . LEU A 1 366 ? 24.321 -7.018 -35.514 1.00 85.81 366 LEU A O 1
ATOM 2788 N N . ASP A 1 367 ? 23.604 -7.679 -37.541 1.00 91.69 367 ASP A N 1
ATOM 2789 C CA . ASP A 1 367 ? 23.121 -9.007 -37.180 1.00 91.69 367 ASP A CA 1
ATOM 2790 C C . ASP A 1 367 ? 24.216 -9.846 -36.504 1.00 91.69 367 ASP A C 1
ATOM 2792 O O . ASP A 1 367 ? 25.336 -9.962 -37.003 1.00 91.69 367 ASP A O 1
ATOM 2796 N N . GLY A 1 368 ? 23.891 -10.446 -35.359 1.00 90.69 368 GLY A N 1
ATOM 2797 C CA . GLY A 1 368 ? 24.804 -11.280 -34.575 1.00 90.69 368 GLY A CA 1
ATOM 2798 C C . GLY A 1 368 ? 25.814 -10.509 -33.717 1.00 90.69 368 GLY A C 1
ATOM 2799 O O . GLY A 1 368 ? 26.623 -11.134 -33.024 1.00 90.69 368 GLY A O 1
ATOM 2800 N N . SER A 1 369 ? 25.770 -9.173 -33.718 1.00 92.19 369 SER A N 1
ATOM 2801 C CA . SER A 1 369 ? 26.685 -8.360 -32.917 1.00 92.19 369 SER A CA 1
ATOM 2802 C C . SER A 1 369 ? 26.280 -8.295 -31.438 1.00 92.19 369 SER A C 1
ATOM 2804 O O . SER A 1 369 ? 25.143 -8.563 -31.046 1.00 92.19 369 SER A O 1
ATOM 2806 N N . SER A 1 370 ? 27.228 -7.939 -30.568 1.00 92.81 370 SER A N 1
ATOM 2807 C CA . SER A 1 370 ? 26.950 -7.704 -29.149 1.00 92.81 370 SER A CA 1
ATOM 2808 C C . SER A 1 370 ? 27.756 -6.551 -28.567 1.00 92.81 370 SER A C 1
ATOM 2810 O O . SER A 1 370 ? 28.925 -6.347 -28.897 1.00 92.81 370 SER A O 1
ATOM 2812 N N . PHE A 1 371 ? 27.127 -5.824 -27.649 1.00 91.69 371 PHE A N 1
ATOM 2813 C CA . PHE A 1 371 ? 27.707 -4.760 -26.845 1.00 91.69 371 PHE A CA 1
ATOM 2814 C C . PHE A 1 371 ? 27.715 -5.177 -25.374 1.00 91.69 371 PHE A C 1
ATOM 2816 O O . PHE A 1 371 ? 26.682 -5.529 -24.805 1.00 91.69 371 PHE A O 1
ATOM 2823 N N . ILE A 1 372 ? 28.890 -5.157 -24.748 1.00 93.88 372 ILE A N 1
ATOM 2824 C CA . ILE A 1 372 ? 29.090 -5.662 -23.388 1.00 93.88 372 ILE A CA 1
ATOM 2825 C C . ILE A 1 372 ? 29.753 -4.584 -22.535 1.00 93.88 372 ILE A C 1
ATOM 2827 O O . ILE A 1 372 ? 30.832 -4.104 -22.876 1.00 93.88 372 ILE A O 1
ATOM 2831 N N . ILE A 1 373 ? 29.164 -4.277 -21.379 1.00 92.25 373 ILE A N 1
ATOM 2832 C CA . ILE A 1 373 ? 29.815 -3.522 -20.303 1.00 92.25 373 ILE A CA 1
ATOM 2833 C C . ILE A 1 373 ? 30.116 -4.505 -19.163 1.00 92.25 373 ILE A C 1
ATOM 2835 O O . ILE A 1 373 ? 29.174 -4.974 -18.520 1.00 92.25 373 ILE A O 1
ATOM 2839 N N . PRO A 1 374 ? 31.395 -4.843 -18.897 1.00 92.19 374 PRO A N 1
ATOM 2840 C CA . PRO A 1 374 ? 31.758 -5.835 -17.882 1.00 92.19 374 PRO A CA 1
ATOM 2841 C C . PRO A 1 374 ? 31.312 -5.470 -16.462 1.00 92.19 374 PRO A C 1
ATOM 2843 O O . PRO A 1 374 ? 30.927 -6.357 -15.708 1.00 92.19 374 PRO A O 1
ATOM 2846 N N . ASP A 1 375 ? 31.358 -4.182 -16.112 1.00 90.81 375 ASP A N 1
ATOM 2847 C CA . ASP A 1 375 ? 30.874 -3.664 -14.829 1.00 90.81 375 ASP A CA 1
ATOM 2848 C C . ASP A 1 375 ? 30.329 -2.236 -15.000 1.00 90.81 375 ASP A C 1
ATOM 2850 O O . ASP A 1 375 ? 31.081 -1.302 -15.298 1.00 90.81 375 ASP A O 1
ATOM 2854 N N . VAL A 1 376 ? 29.018 -2.063 -14.811 1.00 88.06 376 VAL A N 1
ATOM 2855 C CA . VAL A 1 376 ? 28.307 -0.774 -14.923 1.00 88.06 376 VAL A CA 1
ATOM 2856 C C . VAL A 1 376 ? 28.548 0.171 -13.737 1.00 88.06 376 VAL A C 1
ATOM 2858 O O . VAL A 1 376 ? 28.077 1.309 -13.749 1.00 88.06 376 VAL A O 1
ATOM 2861 N N . ARG A 1 377 ? 29.251 -0.271 -12.686 1.00 85.81 377 ARG A N 1
ATOM 2862 C CA . ARG A 1 377 ? 29.567 0.553 -11.503 1.00 85.81 377 ARG A CA 1
ATOM 2863 C C . ARG A 1 377 ? 30.823 1.398 -11.688 1.00 85.81 377 ARG A C 1
ATOM 2865 O O . ARG A 1 377 ? 31.000 2.376 -10.959 1.00 85.81 377 ARG A O 1
ATOM 2872 N N . VAL A 1 378 ? 31.689 1.024 -12.630 1.00 84.31 378 VAL A N 1
ATOM 2873 C CA . VAL A 1 378 ? 32.936 1.742 -12.914 1.00 84.31 378 VAL A CA 1
ATOM 2874 C C . VAL A 1 378 ? 32.598 3.134 -13.447 1.00 84.31 378 VAL A C 1
ATOM 2876 O O . VAL A 1 378 ? 31.984 3.287 -14.505 1.00 84.31 378 VAL A O 1
ATOM 2879 N N . LYS A 1 379 ? 32.978 4.158 -12.679 1.00 72.00 379 LYS A N 1
ATOM 2880 C CA . LYS A 1 379 ? 32.839 5.563 -13.072 1.00 72.00 379 LYS A CA 1
ATOM 2881 C C . LYS A 1 379 ? 33.921 5.911 -14.101 1.00 72.00 379 LYS A C 1
ATOM 2883 O O . LYS A 1 379 ? 34.993 5.320 -14.085 1.00 72.00 379 LYS A O 1
ATOM 2888 N N . ASP A 1 380 ? 33.615 6.860 -14.982 1.00 66.19 380 ASP A N 1
ATOM 2889 C CA . ASP A 1 380 ? 34.549 7.433 -15.967 1.00 66.19 380 ASP A CA 1
ATOM 2890 C C . ASP A 1 380 ? 34.987 6.501 -17.113 1.00 66.19 380 ASP A C 1
ATOM 2892 O O . ASP A 1 380 ? 36.064 6.654 -17.681 1.00 66.19 380 ASP A O 1
ATOM 2896 N N . GLY A 1 381 ? 34.094 5.593 -17.521 1.00 58.97 381 GLY A N 1
ATOM 2897 C CA . GLY A 1 381 ? 34.234 4.814 -18.754 1.00 58.97 381 GLY A CA 1
ATOM 2898 C C . GLY A 1 381 ? 34.720 3.392 -18.506 1.00 58.97 381 GLY A C 1
ATOM 2899 O O . GLY A 1 381 ? 35.885 3.071 -18.722 1.00 58.97 381 GLY A O 1
ATOM 2900 N N . SER A 1 382 ? 33.802 2.517 -18.087 1.00 65.25 382 SER A N 1
ATOM 2901 C CA . SER A 1 382 ? 34.025 1.069 -18.152 1.00 65.25 382 SER A CA 1
ATOM 2902 C C . SER A 1 382 ? 34.326 0.681 -19.609 1.00 65.25 382 SER A C 1
ATOM 2904 O O . SER A 1 382 ? 33.575 1.109 -20.493 1.00 65.25 382 SER A O 1
ATOM 2906 N N . PRO A 1 383 ? 35.400 -0.074 -19.906 1.00 74.19 383 PRO A N 1
ATOM 2907 C CA . PRO A 1 383 ? 35.707 -0.466 -21.275 1.00 74.19 383 PR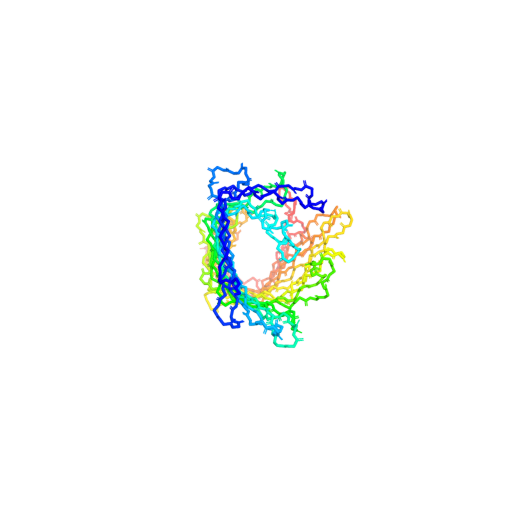O A CA 1
ATOM 2908 C C . PRO A 1 383 ? 34.566 -1.324 -21.827 1.00 74.19 383 PRO A C 1
ATOM 2910 O O . PRO A 1 383 ? 34.337 -2.445 -21.372 1.00 74.19 383 PRO A O 1
ATOM 2913 N N . SER A 1 384 ? 33.834 -0.787 -22.803 1.00 79.75 384 SER A N 1
ATOM 2914 C CA . SER A 1 384 ? 32.815 -1.537 -23.529 1.00 79.75 384 SER A CA 1
ATOM 2915 C C . SER A 1 384 ? 33.470 -2.453 -24.557 1.00 79.75 384 SER A C 1
ATOM 2917 O O . SER A 1 384 ? 34.353 -2.022 -25.300 1.00 79.75 384 SER A O 1
ATOM 2919 N N . VAL A 1 385 ? 33.011 -3.698 -24.640 1.00 85.50 385 VAL A N 1
ATOM 2920 C CA . VAL A 1 385 ? 33.454 -4.670 -25.643 1.00 85.50 385 VAL A CA 1
ATOM 2921 C C . VAL A 1 385 ? 32.373 -4.795 -26.706 1.00 85.50 385 VAL A C 1
ATOM 2923 O O . VAL A 1 385 ? 31.230 -5.113 -26.385 1.00 85.50 385 VAL A O 1
ATOM 2926 N N . ILE A 1 386 ? 32.748 -4.570 -27.963 1.00 84.38 386 ILE A N 1
ATOM 2927 C CA . ILE A 1 386 ? 31.904 -4.848 -29.126 1.00 84.38 386 ILE A CA 1
ATOM 2928 C C . ILE A 1 386 ? 32.400 -6.151 -29.749 1.00 84.38 386 ILE A C 1
ATOM 2930 O O . ILE A 1 386 ? 33.596 -6.290 -30.013 1.00 84.38 386 ILE A O 1
ATOM 2934 N N . ARG A 1 387 ? 31.498 -7.110 -29.964 1.00 83.81 387 ARG A N 1
ATOM 2935 C CA . ARG A 1 387 ? 31.756 -8.292 -30.796 1.00 83.81 387 ARG A CA 1
ATOM 2936 C C . ARG A 1 387 ? 30.898 -8.178 -32.044 1.00 83.81 387 ARG A C 1
ATOM 2938 O O . ARG A 1 387 ? 29.710 -7.894 -31.917 1.00 83.81 387 ARG A O 1
ATOM 2945 N N . LEU A 1 388 ? 31.527 -8.348 -33.198 1.00 80.06 388 LEU A N 1
ATOM 2946 C CA . LEU A 1 388 ? 30.902 -8.302 -34.516 1.00 80.06 388 LEU A CA 1
ATOM 2947 C C . LEU A 1 388 ? 30.803 -9.709 -35.089 1.00 80.06 388 LEU A C 1
ATOM 2949 O O . LEU A 1 388 ? 31.714 -10.516 -34.774 1.00 80.06 388 LEU A O 1
#